Protein AF-A0A2N1PF34-F1 (afdb_monomer_lite)

Secondary structure (DSSP, 8-state):
--SSGGGTTSS--S---S-HHHHHHHHHHHHHHHHHHHHHTT--S-PPPPP-TT--S-EEEEETTEEEEHHHHHHHHHTTTHHHHHHHHHHHHTHHHHHHHHH-GGGGHHHHHHHHHHHHHS---HHHHHHS-HHHHHHHHHHHHHHHGGGT----GGGS-SSSSS---HHHHHHTHHHHHHHHHHHHHHHHHTT-TTSTT---HHHHHHHHIIIIITT-S-EEEEEEEESSHHHHHHHHHHTTEEEETTEEEEPP-TTTS---THHHHHHHHTT----S---HHHHHHHHHH----TTPSSGGGSPPPPPHHHHHHHHHHHHHHHTTTSPPPPS---HHHHHTTGGGSTTEE-GGG-S-HHHHHHHHHT---STTS--B-SS-EEETTEEEEEEEEE---HHHHHTB-TTS-B--B-TTSSBPHHHHHHHHHHHHHH--HHHHHHHHHHHHHHS-EEES-HHHHHHHTTT-TT-EEPSS--SSEEEEETTEEEEHHHHHHHHIIIIIHHHHHHHHHHHHHHHS--

pLDDT: mean 87.12, std 15.78, range [26.92, 98.19]

Structure (mmCIF, N/CA/C/O backbone):
data_AF-A0A2N1PF34-F1
#
_entry.id   AF-A0A2N1PF34-F1
#
loop_
_atom_site.group_PDB
_atom_site.id
_atom_site.type_symbol
_atom_site.label_atom_id
_atom_site.label_alt_id
_atom_site.label_comp_id
_atom_site.label_asym_id
_atom_site.label_entity_id
_atom_site.label_seq_id
_atom_site.pdbx_PDB_ins_code
_atom_site.Cartn_x
_atom_site.Cartn_y
_atom_site.Cartn_z
_atom_site.occupancy
_atom_site.B_iso_or_equiv
_atom_site.auth_seq_id
_atom_site.auth_comp_id
_atom_site.auth_asym_id
_atom_site.auth_atom_id
_atom_site.pdbx_PDB_model_num
ATOM 1 N N . MET A 1 1 ? 10.719 -1.619 53.735 1.00 32.75 1 MET A N 1
ATOM 2 C CA . MET A 1 1 ? 9.897 -2.768 53.291 1.00 32.75 1 MET A CA 1
ATOM 3 C C . MET A 1 1 ? 10.060 -3.038 51.785 1.00 32.75 1 MET A C 1
ATOM 5 O O . MET A 1 1 ? 9.092 -3.329 51.110 1.00 32.75 1 MET A O 1
ATOM 9 N N . TYR A 1 2 ? 11.285 -2.947 51.247 1.00 26.92 2 TYR A N 1
ATOM 10 C CA . TYR A 1 2 ? 11.594 -3.192 49.820 1.00 26.92 2 TYR A CA 1
ATOM 11 C C . TYR A 1 2 ? 12.604 -4.341 49.622 1.00 26.92 2 TYR A C 1
ATOM 13 O O . TYR A 1 2 ? 12.830 -4.797 48.510 1.00 26.92 2 TYR A O 1
ATOM 21 N N . VAL A 1 3 ? 13.192 -4.849 50.712 1.00 28.12 3 VAL A N 1
ATOM 22 C CA . VAL A 1 3 ? 14.294 -5.830 50.677 1.00 28.12 3 VAL A CA 1
ATOM 23 C C . VAL A 1 3 ? 13.797 -7.279 50.819 1.00 28.12 3 VAL A C 1
ATOM 25 O O . VAL A 1 3 ? 14.496 -8.211 50.443 1.00 28.12 3 VAL A O 1
ATOM 28 N N . ILE A 1 4 ? 12.562 -7.490 51.288 1.00 32.34 4 ILE A N 1
ATOM 29 C CA . ILE A 1 4 ? 12.000 -8.839 51.489 1.00 32.34 4 ILE A CA 1
ATOM 30 C C . ILE A 1 4 ? 11.373 -9.400 50.196 1.00 32.34 4 ILE A C 1
ATOM 32 O O . ILE A 1 4 ? 11.381 -10.611 49.997 1.00 32.34 4 ILE A O 1
ATOM 36 N N . LEU A 1 5 ? 10.927 -8.548 49.260 1.00 32.69 5 LEU A N 1
ATOM 37 C CA . LEU A 1 5 ? 10.312 -9.004 48.003 1.00 32.69 5 LEU A CA 1
ATOM 38 C C . LEU A 1 5 ? 11.318 -9.570 46.983 1.00 32.69 5 LEU A C 1
ATOM 40 O O . LEU A 1 5 ? 10.960 -10.440 46.194 1.00 32.69 5 LEU A O 1
ATOM 44 N N . LEU A 1 6 ? 12.586 -9.141 47.015 1.00 29.80 6 LEU A N 1
ATOM 45 C CA . LEU A 1 6 ? 13.606 -9.614 46.066 1.00 29.80 6 LEU A CA 1
ATOM 46 C C . LEU A 1 6 ? 14.078 -11.054 46.350 1.00 29.80 6 LEU A C 1
ATOM 48 O O . LEU A 1 6 ? 14.587 -11.729 45.457 1.00 29.80 6 LEU A O 1
ATOM 52 N N . LEU A 1 7 ? 13.880 -11.552 47.576 1.00 28.69 7 LEU A N 1
ATOM 53 C CA . LEU A 1 7 ? 14.334 -12.883 47.998 1.00 28.69 7 LEU A CA 1
ATOM 54 C C . LEU A 1 7 ? 13.417 -14.026 47.535 1.00 28.69 7 LEU A C 1
ATOM 56 O O . LEU A 1 7 ? 13.889 -15.152 47.383 1.00 28.69 7 LEU A O 1
ATOM 60 N N . LEU A 1 8 ? 12.142 -13.752 47.240 1.00 30.33 8 LEU A N 1
ATOM 61 C CA . LEU A 1 8 ? 11.205 -14.760 46.723 1.00 30.33 8 LEU A CA 1
ATOM 62 C C . LEU A 1 8 ? 11.426 -15.080 45.233 1.00 30.33 8 LEU A C 1
ATOM 64 O O . LEU A 1 8 ? 11.066 -16.164 44.783 1.00 30.33 8 LEU A O 1
ATOM 68 N N . VAL A 1 9 ? 12.105 -14.201 44.488 1.00 35.88 9 VAL A N 1
ATOM 69 C CA . VAL A 1 9 ? 12.398 -14.395 43.054 1.00 35.88 9 VAL A CA 1
ATOM 70 C C . VAL A 1 9 ? 13.578 -15.356 42.815 1.00 35.88 9 VAL A C 1
ATOM 72 O O . VAL A 1 9 ? 13.707 -15.917 41.730 1.00 35.88 9 VAL A O 1
ATOM 75 N N . ILE A 1 10 ? 14.425 -15.621 43.818 1.00 33.44 10 ILE A N 1
ATOM 76 C CA . ILE A 1 10 ? 15.688 -16.363 43.616 1.00 33.44 10 ILE A CA 1
ATOM 77 C C . ILE A 1 10 ? 15.580 -17.868 43.944 1.00 33.44 10 ILE A C 1
ATOM 79 O O . ILE A 1 10 ? 16.453 -18.641 43.556 1.00 33.44 10 ILE A O 1
ATOM 83 N N . LYS A 1 11 ? 14.501 -18.345 44.584 1.00 30.70 11 LYS A N 1
ATOM 84 C CA . LYS A 1 11 ? 14.443 -19.723 45.122 1.00 30.70 11 LYS A CA 1
ATOM 85 C C . LYS A 1 11 ? 13.461 -20.688 44.444 1.00 30.70 11 LYS A C 1
ATOM 87 O O . LYS A 1 11 ? 12.989 -21.622 45.082 1.00 30.70 11 LYS A O 1
ATOM 92 N N . ILE A 1 12 ? 13.219 -20.524 43.142 1.00 37.62 12 ILE A N 1
ATOM 93 C CA . ILE A 1 12 ? 12.576 -21.548 42.296 1.00 37.62 12 ILE A CA 1
ATOM 94 C C . ILE A 1 12 ? 13.547 -21.921 41.166 1.00 37.62 12 ILE A C 1
ATOM 96 O O . ILE A 1 12 ? 13.349 -21.602 39.998 1.00 37.62 12 ILE A O 1
ATOM 100 N N . GLN A 1 13 ? 14.654 -22.574 41.521 1.00 36.47 13 GLN A N 1
ATOM 101 C CA . GLN A 1 13 ? 15.486 -23.309 40.567 1.00 36.47 13 GLN A CA 1
ATOM 102 C C . GLN A 1 13 ? 15.323 -24.796 40.859 1.00 36.47 13 GLN A C 1
ATOM 104 O O . GLN A 1 13 ? 15.928 -25.327 41.785 1.00 36.47 13 GLN A O 1
ATOM 109 N N . GLY A 1 14 ? 14.449 -25.454 40.100 1.00 34.44 14 GLY A N 1
ATOM 110 C CA . GLY A 1 14 ? 14.222 -26.892 40.246 1.00 34.44 14 GLY A CA 1
ATOM 111 C C . GLY A 1 14 ? 13.124 -27.474 39.361 1.00 34.44 14 GLY A C 1
ATOM 112 O O . GLY A 1 14 ? 13.150 -28.668 39.091 1.00 34.44 14 GLY A O 1
ATOM 113 N N . VAL A 1 15 ? 12.205 -26.658 38.837 1.00 35.19 15 VAL A N 1
ATOM 114 C CA . VAL A 1 15 ? 11.169 -27.131 37.909 1.00 35.19 15 VAL A CA 1
ATOM 115 C C . VAL A 1 15 ? 11.466 -26.588 36.513 1.00 35.19 15 VAL A C 1
ATOM 117 O O . VAL A 1 15 ? 11.531 -25.375 36.307 1.00 35.19 15 VAL A O 1
ATOM 120 N N . LYS A 1 16 ? 11.664 -27.481 35.537 1.00 39.50 16 LYS A N 1
ATOM 121 C CA . LYS A 1 16 ? 11.633 -27.119 34.113 1.00 39.50 16 LYS A CA 1
ATOM 122 C C . LYS A 1 16 ? 10.193 -26.735 33.767 1.00 39.50 16 LYS A C 1
ATOM 124 O O . LYS A 1 16 ? 9.388 -27.598 33.442 1.00 39.50 16 LYS A O 1
ATOM 129 N N . ILE A 1 17 ? 9.874 -25.447 33.871 1.00 34.94 17 ILE A N 1
ATOM 130 C CA . ILE A 1 17 ? 8.576 -24.896 33.473 1.00 34.94 17 ILE A CA 1
ATOM 131 C C . ILE A 1 17 ? 8.738 -24.209 32.120 1.00 34.94 17 ILE A C 1
ATOM 133 O O . ILE A 1 17 ? 9.537 -23.285 31.951 1.00 34.94 17 ILE A O 1
ATOM 137 N N . VAL A 1 18 ? 7.972 -24.707 31.156 1.00 38.78 18 VAL A N 1
ATOM 138 C CA . VAL A 1 18 ? 7.784 -24.133 29.829 1.00 38.78 18 VAL A CA 1
ATOM 139 C C . VAL A 1 18 ? 7.015 -22.816 29.993 1.00 38.78 18 VAL A C 1
ATOM 141 O O . VAL A 1 18 ? 5.955 -22.782 30.605 1.00 38.78 18 VAL A O 1
ATOM 144 N N . ASN A 1 19 ? 7.559 -21.741 29.421 1.00 43.91 19 ASN A N 1
ATOM 145 C CA . ASN A 1 19 ? 6.927 -20.429 29.230 1.00 43.91 19 ASN A CA 1
ATOM 146 C C . ASN A 1 19 ? 6.967 -19.417 30.408 1.00 43.91 19 ASN A C 1
ATOM 148 O O . ASN A 1 19 ? 5.977 -19.135 31.085 1.00 43.91 19 ASN A O 1
ATOM 152 N N . LYS A 1 20 ? 8.137 -18.785 30.594 1.00 41.06 20 LYS A N 1
ATOM 153 C CA . LYS A 1 20 ? 8.409 -17.733 31.600 1.00 41.06 20 LYS A CA 1
ATOM 154 C C . LYS A 1 20 ? 7.517 -16.485 31.474 1.00 41.06 20 LYS A C 1
ATOM 156 O O . LYS A 1 20 ? 7.269 -15.818 32.475 1.00 41.06 20 LYS A O 1
ATOM 161 N N . THR A 1 21 ? 7.014 -16.175 30.281 1.00 39.88 21 THR A N 1
ATOM 162 C CA . THR A 1 21 ? 6.257 -14.942 30.002 1.00 39.88 21 THR A CA 1
ATOM 163 C C . THR A 1 21 ? 4.868 -14.946 30.652 1.00 39.88 21 THR A C 1
ATOM 165 O O . THR A 1 21 ? 4.426 -13.922 31.170 1.00 39.88 21 THR A O 1
ATOM 168 N N . ASN A 1 22 ? 4.206 -16.107 30.717 1.00 41.44 22 ASN A N 1
ATOM 169 C CA . ASN A 1 22 ? 2.885 -16.243 31.344 1.00 41.44 22 ASN A CA 1
ATOM 170 C C . ASN A 1 22 ? 2.943 -16.189 32.876 1.00 41.44 22 ASN A C 1
ATOM 172 O O . ASN A 1 22 ? 2.030 -15.658 33.504 1.00 41.44 22 ASN A O 1
ATOM 176 N N . LEU A 1 23 ? 4.026 -16.677 33.488 1.00 41.88 23 LEU A N 1
ATOM 177 C CA . LEU A 1 23 ? 4.205 -16.619 34.941 1.00 41.88 23 LEU A CA 1
ATOM 178 C C . LEU A 1 23 ? 4.442 -15.179 35.423 1.00 41.88 23 LEU A C 1
ATOM 180 O O . LEU A 1 23 ? 3.890 -14.769 36.439 1.00 41.88 23 LEU A O 1
ATOM 184 N N . ILE A 1 24 ? 5.218 -14.396 34.663 1.00 46.09 24 ILE A N 1
ATOM 185 C CA . ILE A 1 24 ? 5.501 -12.986 34.968 1.00 46.09 24 ILE A CA 1
ATOM 186 C C . ILE A 1 24 ? 4.232 -12.133 34.833 1.00 46.09 24 ILE A C 1
ATOM 188 O O . ILE A 1 24 ? 3.962 -11.320 35.713 1.00 46.09 24 ILE A O 1
ATOM 192 N N . LYS A 1 25 ? 3.410 -12.363 33.797 1.00 44.12 25 LYS A N 1
ATOM 193 C CA . LYS A 1 25 ? 2.105 -11.692 33.638 1.00 44.12 25 LYS A CA 1
ATOM 194 C C . LYS A 1 25 ? 1.148 -12.005 34.797 1.00 44.12 25 LYS A C 1
ATOM 196 O O . LYS A 1 25 ? 0.538 -11.090 35.341 1.00 44.12 25 LYS A O 1
ATOM 201 N N . LYS A 1 26 ? 1.076 -13.270 35.233 1.00 43.34 26 LYS A N 1
ATOM 202 C CA . LYS A 1 26 ? 0.252 -13.689 36.382 1.00 43.34 26 LYS A CA 1
ATOM 203 C C . LYS A 1 26 ? 0.751 -13.109 37.714 1.00 43.34 26 LYS A C 1
ATOM 205 O O . LYS A 1 26 ? -0.063 -12.680 38.525 1.00 43.34 26 LYS A O 1
ATOM 210 N N . LEU A 1 27 ? 2.070 -13.019 37.927 1.00 43.56 27 LEU A N 1
ATOM 211 C CA . LEU A 1 27 ? 2.639 -12.362 39.114 1.00 43.56 27 LEU A CA 1
ATOM 212 C C . LEU A 1 27 ? 2.411 -10.843 39.111 1.00 43.56 27 LEU A C 1
ATOM 214 O O . LEU A 1 27 ? 2.141 -10.264 40.161 1.00 43.56 27 LEU A O 1
ATOM 218 N N . ALA A 1 28 ? 2.505 -10.193 37.948 1.00 47.53 28 ALA A N 1
ATOM 219 C CA . ALA A 1 28 ? 2.230 -8.765 37.810 1.00 47.53 28 ALA A CA 1
ATOM 220 C C . ALA A 1 28 ? 0.754 -8.449 38.100 1.00 47.53 28 ALA A C 1
ATOM 222 O O . ALA A 1 28 ? 0.478 -7.522 38.857 1.00 47.53 28 ALA A O 1
ATOM 223 N N . ALA A 1 29 ? -0.174 -9.273 37.596 1.00 43.31 29 ALA A N 1
ATOM 224 C CA . ALA A 1 29 ? -1.601 -9.177 37.905 1.00 43.31 29 ALA A CA 1
ATOM 225 C C . ALA A 1 29 ? -1.883 -9.364 39.406 1.00 43.31 29 ALA A C 1
ATOM 227 O O . ALA A 1 29 ? -2.606 -8.569 39.998 1.00 43.31 29 ALA A O 1
ATOM 228 N N . LEU A 1 30 ? -1.241 -10.345 40.054 1.00 41.97 30 LEU A N 1
ATOM 229 C CA . LEU A 1 30 ? -1.353 -10.563 41.501 1.00 41.97 30 LEU A CA 1
ATOM 230 C C . LEU A 1 30 ? -0.802 -9.378 42.314 1.00 41.97 30 LEU A C 1
ATOM 232 O O . LEU A 1 30 ? -1.372 -8.998 43.332 1.00 41.97 30 LEU A O 1
ATOM 236 N N . THR A 1 31 ? 0.291 -8.765 41.858 1.00 47.62 31 THR A N 1
ATOM 237 C CA . THR A 1 31 ? 0.902 -7.612 42.539 1.00 47.62 31 THR A CA 1
ATOM 238 C C . THR A 1 31 ? 0.040 -6.353 42.391 1.00 47.62 31 THR A C 1
ATOM 240 O O . THR A 1 31 ? -0.079 -5.597 43.352 1.00 47.62 31 THR A O 1
ATOM 243 N N . LEU A 1 32 ? -0.605 -6.166 41.232 1.00 47.12 32 LEU A N 1
ATOM 244 C CA . LEU A 1 32 ? -1.612 -5.123 40.982 1.00 47.12 32 LEU A CA 1
ATOM 245 C C . LEU A 1 32 ? -2.886 -5.322 41.819 1.00 47.12 32 LEU A C 1
ATOM 247 O O . LEU A 1 32 ? -3.414 -4.358 42.366 1.00 47.12 32 LEU A O 1
ATOM 251 N N . LEU A 1 33 ? -3.347 -6.568 41.969 1.00 42.81 33 LEU A N 1
ATOM 252 C CA . LEU A 1 33 ? -4.492 -6.920 42.817 1.00 42.81 33 LEU A CA 1
ATOM 253 C C . LEU A 1 33 ? -4.228 -6.590 44.293 1.00 42.81 33 LEU A C 1
ATOM 255 O O . LEU A 1 33 ? -5.073 -6.004 44.968 1.00 42.81 33 LEU A O 1
ATOM 259 N N . VAL A 1 34 ? -3.033 -6.917 44.790 1.00 46.94 34 VAL A N 1
ATOM 260 C CA . VAL A 1 34 ? -2.655 -6.661 46.187 1.00 46.94 34 VAL A CA 1
ATOM 261 C C . VAL A 1 34 ? -2.411 -5.171 46.443 1.00 46.94 34 VAL A C 1
ATOM 263 O O . VAL A 1 34 ? -2.805 -4.669 47.494 1.00 46.94 34 VAL A O 1
ATOM 266 N N . SER A 1 35 ? -1.809 -4.434 45.503 1.00 47.84 35 SER A N 1
ATOM 267 C CA . SER A 1 35 ? -1.618 -2.988 45.662 1.00 47.84 35 SER A CA 1
ATOM 268 C C . SER A 1 35 ? -2.937 -2.214 45.583 1.00 47.84 35 SER A C 1
ATOM 270 O O . SER A 1 35 ? -3.136 -1.324 46.406 1.00 47.84 35 SER A O 1
ATOM 272 N N . GLY A 1 36 ? -3.861 -2.604 44.694 1.00 46.75 36 GLY A N 1
ATOM 273 C CA . GLY A 1 36 ? -5.205 -2.026 44.586 1.00 46.75 36 GLY A CA 1
ATOM 274 C C . GLY A 1 36 ? -6.036 -2.200 45.862 1.00 46.75 36 GLY A C 1
ATOM 275 O O . GLY A 1 36 ? -6.586 -1.224 46.382 1.00 46.75 36 GLY A O 1
ATOM 276 N N . ALA A 1 37 ? -6.042 -3.413 46.429 1.00 43.28 37 ALA A N 1
ATOM 277 C CA . ALA A 1 37 ? -6.721 -3.716 47.691 1.00 43.28 37 ALA A CA 1
ATOM 278 C C . ALA A 1 37 ? -6.141 -2.933 48.888 1.00 43.28 37 ALA A C 1
ATOM 280 O O . ALA A 1 37 ? -6.880 -2.510 49.777 1.00 43.28 37 ALA A O 1
ATOM 281 N N . LEU A 1 38 ? -4.824 -2.689 48.901 1.00 41.25 38 LEU A N 1
ATOM 282 C CA . LEU A 1 38 ? -4.155 -1.934 49.966 1.00 41.25 38 LEU A CA 1
ATOM 283 C C . LEU A 1 38 ? -4.360 -0.414 49.855 1.00 41.25 38 LEU A C 1
ATOM 285 O O . LEU A 1 38 ? -4.389 0.259 50.884 1.00 41.25 38 LEU A O 1
ATOM 289 N N . THR A 1 39 ? -4.551 0.136 48.650 1.00 47.72 39 THR A N 1
ATOM 290 C CA . THR A 1 39 ? -4.944 1.548 48.474 1.00 47.72 39 THR A CA 1
ATOM 291 C C . THR A 1 39 ? -6.388 1.822 48.896 1.00 47.72 39 THR A C 1
ATOM 293 O O . THR A 1 39 ? -6.644 2.856 49.508 1.00 47.72 39 THR A O 1
ATOM 296 N N . LEU A 1 40 ? -7.315 0.887 48.654 1.00 44.09 40 LEU A N 1
ATOM 297 C CA . LEU A 1 40 ? -8.721 1.001 49.078 1.00 44.09 40 LEU A CA 1
ATOM 298 C C . LEU A 1 40 ? -8.883 0.973 50.609 1.00 44.09 40 LEU A C 1
ATOM 300 O O . LEU A 1 40 ? -9.753 1.644 51.151 1.00 44.09 40 LEU A O 1
ATOM 304 N N . ALA A 1 41 ? -8.003 0.266 51.325 1.00 45.94 41 ALA A N 1
ATOM 305 C CA . ALA A 1 41 ? -8.010 0.223 52.789 1.00 45.94 41 ALA A CA 1
ATOM 306 C C . ALA A 1 41 ? -7.431 1.489 53.466 1.00 45.94 41 ALA A C 1
ATOM 308 O O . ALA A 1 41 ? -7.568 1.645 54.679 1.00 45.94 41 ALA A O 1
ATOM 309 N N . ALA A 1 42 ? -6.771 2.382 52.714 1.00 39.41 42 ALA A N 1
ATOM 310 C CA . ALA A 1 42 ? -6.032 3.528 53.258 1.00 39.41 42 ALA A CA 1
ATOM 311 C C . ALA A 1 42 ? -6.750 4.890 53.125 1.00 39.41 42 ALA A C 1
ATOM 313 O O . ALA A 1 42 ? -6.279 5.875 53.697 1.00 39.41 42 ALA A O 1
ATOM 314 N N . CYS A 1 43 ? -7.887 4.969 52.427 1.00 42.16 43 CYS A N 1
ATOM 315 C CA . CYS A 1 43 ? -8.683 6.195 52.303 1.00 42.16 43 CYS A CA 1
ATOM 316 C C . CYS A 1 43 ? -9.903 6.143 53.236 1.00 42.16 43 CYS A C 1
ATOM 318 O O . CYS A 1 43 ? -10.909 5.516 52.935 1.00 42.16 43 CYS A O 1
ATOM 320 N N . GLY A 1 44 ? -9.799 6.803 54.393 1.00 40.16 44 GLY A N 1
ATOM 321 C CA . GLY A 1 44 ? -10.816 6.847 55.452 1.00 40.16 44 GLY A CA 1
ATOM 322 C C . GLY A 1 44 ? -12.025 7.759 55.200 1.00 40.16 44 GLY A C 1
ATOM 323 O O . GLY A 1 44 ? -12.546 8.322 56.160 1.00 40.16 44 GLY A O 1
ATOM 324 N N . ASP A 1 45 ? -12.480 7.897 53.955 1.00 44.97 45 ASP A N 1
ATOM 325 C CA . ASP A 1 45 ? -13.774 8.513 53.640 1.00 44.97 45 ASP A CA 1
ATOM 326 C C . ASP A 1 45 ? -14.814 7.416 53.379 1.00 44.97 45 ASP A C 1
ATOM 328 O O . ASP A 1 45 ? -14.460 6.289 53.045 1.00 44.97 45 ASP A O 1
ATOM 332 N N . LYS A 1 46 ? -16.104 7.709 53.596 1.00 49.84 46 LYS A N 1
ATOM 333 C CA . LYS A 1 46 ? -17.201 6.745 53.395 1.00 49.84 46 LYS A CA 1
ATOM 334 C C . LYS A 1 46 ? -17.092 6.107 52.007 1.00 49.84 46 LYS A C 1
ATOM 336 O O . LYS A 1 46 ? -17.428 6.768 51.026 1.00 49.84 46 LYS A O 1
ATOM 341 N N . SER A 1 47 ? -16.681 4.842 51.949 1.00 61.38 47 SER A N 1
ATOM 342 C CA . SER A 1 47 ? -16.707 4.080 50.709 1.00 61.38 47 SER A CA 1
ATOM 343 C C . SER A 1 47 ? -18.145 3.993 50.210 1.00 61.38 47 SER A C 1
ATOM 345 O O . SER A 1 47 ? -19.090 3.798 50.988 1.00 61.38 47 SER A O 1
ATOM 347 N N . LEU A 1 48 ? -18.333 4.192 48.911 1.00 73.56 48 LEU A N 1
ATOM 348 C CA . LEU A 1 48 ? -19.619 3.935 48.286 1.00 73.56 48 LEU A CA 1
ATOM 349 C C . LEU A 1 48 ? -19.948 2.454 48.467 1.00 73.56 48 LEU A C 1
ATOM 351 O O . LEU A 1 48 ? -19.112 1.581 48.237 1.00 73.56 48 LEU A O 1
ATOM 355 N N . SER A 1 49 ? -21.185 2.154 48.861 1.00 81.94 49 SER A N 1
ATOM 356 C CA . SER A 1 49 ? -21.646 0.770 48.830 1.00 81.94 49 SER A CA 1
ATOM 357 C C . SER A 1 49 ? -21.660 0.280 47.385 1.00 81.94 49 SER A C 1
ATOM 359 O O . SER A 1 49 ? -22.272 0.941 46.542 1.00 81.94 49 SER A O 1
ATOM 361 N N . THR A 1 50 ? -21.057 -0.880 47.124 1.00 87.62 50 THR A N 1
ATOM 362 C CA . THR A 1 50 ? -21.156 -1.568 45.831 1.00 87.62 50 THR A CA 1
ATOM 363 C C . THR A 1 50 ? -22.625 -1.684 45.399 1.00 87.62 50 THR A C 1
ATOM 365 O O . THR A 1 50 ? -23.443 -2.176 46.188 1.00 87.62 50 THR A O 1
ATOM 368 N N . PRO A 1 51 ? -22.982 -1.253 44.177 1.00 90.19 51 PRO A N 1
ATOM 369 C CA . PRO A 1 51 ? -24.314 -1.472 43.638 1.00 90.19 51 PRO A CA 1
ATOM 370 C C . PRO A 1 51 ? -24.455 -2.945 43.219 1.00 90.19 51 PRO A C 1
ATOM 372 O O . PRO A 1 51 ? -23.631 -3.453 42.464 1.00 90.19 51 PRO A O 1
ATOM 375 N N . TYR A 1 52 ? -25.496 -3.626 43.705 1.00 91.31 52 TYR A N 1
ATOM 376 C CA . TYR A 1 52 ? -25.802 -5.025 43.355 1.00 91.31 52 TYR A CA 1
ATOM 377 C C . TYR A 1 52 ? -27.113 -5.184 42.574 1.00 91.31 52 TYR A C 1
ATOM 379 O O . TYR A 1 52 ? -27.421 -6.276 42.128 1.00 91.31 52 TYR A O 1
ATOM 387 N N . GLY A 1 53 ? -27.887 -4.115 42.374 1.00 90.56 53 GLY A N 1
ATOM 388 C CA . GLY A 1 53 ? -29.150 -4.180 41.642 1.00 90.56 53 GLY A CA 1
ATOM 389 C C . GLY A 1 53 ? -30.130 -5.162 42.272 1.00 90.56 53 GLY A C 1
ATOM 390 O O . GLY A 1 53 ? -30.407 -5.086 43.475 1.00 90.56 53 GLY A O 1
ATOM 391 N N . SER A 1 54 ? -30.653 -6.056 41.436 1.00 91.81 54 SER A N 1
ATOM 392 C CA . SER A 1 54 ? -31.486 -7.186 41.847 1.00 91.81 54 SER A CA 1
ATOM 393 C C . SER A 1 54 ? -30.680 -8.439 42.216 1.00 91.81 54 SER A C 1
ATOM 395 O O . SER A 1 54 ? -31.252 -9.369 42.787 1.00 91.81 54 SER A O 1
ATOM 397 N N . LEU A 1 55 ? -29.366 -8.448 41.953 1.00 91.06 55 LEU A N 1
ATOM 398 C CA . LEU A 1 55 ? -28.489 -9.593 42.190 1.00 91.06 55 LEU A CA 1
ATOM 399 C C . LEU A 1 55 ? -28.390 -9.903 43.684 1.00 91.06 55 LEU A C 1
ATOM 401 O O . LEU A 1 55 ? -28.094 -9.041 44.522 1.00 91.06 55 LEU A O 1
ATOM 405 N N . GLY A 1 56 ? -28.606 -11.169 44.010 1.00 88.81 56 GLY A N 1
ATOM 406 C CA . GLY A 1 56 ? -28.575 -11.672 45.375 1.00 88.81 56 GLY A CA 1
ATOM 407 C C . GLY A 1 56 ? -27.957 -13.058 45.447 1.00 88.81 56 GLY A C 1
ATOM 408 O O . GLY A 1 56 ? -27.138 -13.441 44.614 1.00 88.81 56 GLY A O 1
ATOM 409 N N . ASP A 1 57 ? -28.383 -13.828 46.441 1.00 91.94 57 ASP A N 1
ATOM 410 C CA . ASP A 1 57 ? -27.849 -15.166 46.707 1.00 91.94 57 ASP A CA 1
ATOM 411 C C . ASP A 1 57 ? -28.502 -16.252 45.819 1.00 91.94 57 ASP A C 1
ATOM 413 O O . ASP A 1 57 ? -28.522 -17.433 46.170 1.00 91.94 57 ASP A O 1
ATOM 417 N N . THR A 1 58 ? -29.079 -15.864 44.675 1.00 93.38 58 THR A N 1
ATOM 418 C CA . THR A 1 58 ? -29.598 -16.798 43.669 1.00 93.38 58 THR A CA 1
ATOM 419 C C . THR A 1 58 ? -28.444 -17.646 43.150 1.00 93.38 58 THR A C 1
ATOM 421 O O . THR A 1 58 ? -27.430 -17.108 42.709 1.00 93.38 58 THR A O 1
ATOM 424 N N . VAL A 1 59 ? -28.584 -18.971 43.202 1.00 92.31 59 VAL A N 1
ATOM 425 C CA . VAL A 1 59 ? -27.550 -19.900 42.728 1.00 92.31 59 VAL A CA 1
ATOM 426 C C . VAL A 1 59 ? -27.486 -19.859 41.203 1.00 92.31 59 VAL A C 1
ATOM 428 O O . VAL A 1 59 ? -28.455 -20.212 40.536 1.00 92.31 59 VAL A O 1
ATOM 431 N N . TYR A 1 60 ? -26.327 -19.473 40.678 1.00 90.00 60 TYR A N 1
ATOM 432 C CA . TYR A 1 60 ? -26.006 -19.465 39.254 1.00 90.00 60 TYR A CA 1
ATOM 433 C C . TYR A 1 60 ? -25.457 -20.826 38.796 1.00 90.00 60 TYR A C 1
ATOM 435 O O . TYR A 1 60 ? -25.925 -21.398 37.815 1.00 90.00 60 TYR A O 1
ATOM 443 N N . LEU A 1 61 ? -24.492 -21.387 39.538 1.00 89.25 61 LEU A N 1
ATOM 444 C CA . LEU A 1 61 ? -23.884 -22.691 39.254 1.00 89.25 61 LEU A CA 1
ATOM 445 C C . LEU A 1 61 ? -23.577 -23.425 40.562 1.00 89.25 61 LEU A C 1
ATOM 447 O O . LEU A 1 61 ? -23.090 -22.825 41.515 1.00 89.25 61 LEU A O 1
ATOM 451 N N . SER A 1 62 ? -23.822 -24.732 40.618 1.00 90.00 62 SER A N 1
ATOM 452 C CA . SER A 1 62 ? -23.473 -25.555 41.783 1.00 90.00 62 SER A CA 1
ATOM 453 C C . SER A 1 62 ? -22.983 -26.937 41.369 1.00 90.00 62 SER A C 1
ATOM 455 O O . SER A 1 62 ? -23.319 -27.433 40.293 1.00 90.00 62 SER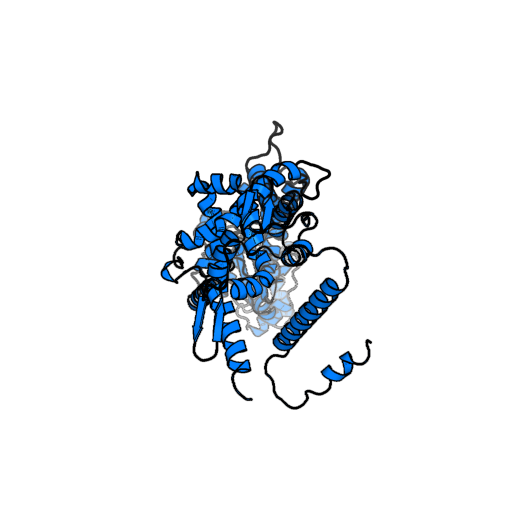 A O 1
ATOM 457 N N . GLY A 1 63 ? -22.185 -27.552 42.237 1.00 85.44 63 GLY A N 1
ATOM 458 C CA . GLY A 1 63 ? -21.662 -28.902 42.070 1.00 85.44 63 GLY A CA 1
ATOM 459 C C . GLY A 1 63 ? -21.167 -29.473 43.396 1.00 85.44 63 GLY A C 1
ATOM 460 O O . GLY A 1 63 ? -21.411 -28.909 44.465 1.00 85.44 63 GLY A O 1
ATOM 461 N N . ASP A 1 64 ? -20.465 -30.603 43.341 1.00 79.50 64 ASP A N 1
ATOM 462 C CA . ASP A 1 64 ? -19.933 -31.248 44.543 1.00 79.50 64 ASP A CA 1
ATOM 463 C C . ASP A 1 64 ? -18.893 -30.344 45.225 1.00 79.50 64 ASP A C 1
ATOM 465 O O . ASP A 1 64 ? -17.778 -30.167 44.738 1.00 79.50 64 ASP A O 1
ATOM 469 N N . GLY A 1 65 ? -19.268 -29.772 46.372 1.00 77.75 65 GLY A N 1
ATOM 470 C CA . GLY A 1 65 ? -18.387 -28.943 47.198 1.00 77.75 65 GLY A CA 1
ATOM 471 C C . GLY A 1 65 ? -18.379 -27.447 46.871 1.00 77.75 65 GLY A C 1
ATOM 472 O O . GLY A 1 65 ? -17.613 -26.723 47.500 1.00 77.75 65 GLY A O 1
ATOM 473 N N . TYR A 1 66 ? -19.224 -26.961 45.952 1.00 84.56 66 TYR A N 1
ATOM 474 C CA . TYR A 1 66 ? -19.329 -25.526 45.658 1.00 84.56 66 TYR A CA 1
ATOM 475 C C . TYR A 1 66 ? -20.745 -25.087 45.250 1.00 84.56 66 TYR A C 1
ATOM 477 O O . TYR A 1 66 ? -21.518 -25.839 44.654 1.00 84.56 66 TYR A O 1
ATOM 485 N N . SER A 1 67 ? -21.070 -23.829 45.544 1.00 90.69 67 SER A N 1
ATOM 486 C CA . SER A 1 67 ? -22.267 -23.128 45.075 1.00 90.69 67 SER A CA 1
ATOM 487 C C . SER A 1 67 ? -21.874 -21.688 44.786 1.00 90.69 67 SER A C 1
ATOM 489 O O . SER A 1 67 ? -21.329 -21.031 45.663 1.00 90.69 67 SER A O 1
ATOM 491 N N . ILE A 1 68 ? -22.130 -21.224 43.568 1.00 91.38 68 ILE A N 1
ATOM 492 C CA . ILE A 1 68 ? -21.788 -19.888 43.080 1.00 91.38 68 ILE A CA 1
ATOM 493 C C . ILE A 1 68 ? -23.089 -19.129 42.895 1.00 91.38 68 ILE A C 1
ATOM 495 O O . ILE A 1 68 ? -23.970 -19.576 42.157 1.00 91.38 68 ILE A O 1
ATOM 499 N N . THR A 1 69 ? -23.213 -17.991 43.560 1.00 93.94 69 THR A N 1
ATOM 500 C CA . THR A 1 69 ? -24.357 -17.087 43.422 1.00 93.94 69 THR A CA 1
ATOM 501 C C . THR A 1 69 ? -24.141 -16.063 42.306 1.00 93.94 69 THR A C 1
ATOM 503 O O . THR A 1 69 ? -23.006 -15.767 41.932 1.00 93.94 69 THR A O 1
ATOM 506 N N . GLU A 1 70 ? -25.220 -15.480 41.780 1.00 92.44 70 GLU A N 1
ATOM 507 C CA . GLU A 1 70 ? -25.151 -14.368 40.813 1.00 92.44 70 GLU A CA 1
ATOM 508 C C . GLU A 1 70 ? -24.327 -13.196 41.357 1.00 92.44 70 GLU A C 1
ATOM 510 O O . GLU A 1 70 ? -23.532 -12.586 40.641 1.00 92.44 70 GLU A O 1
ATOM 515 N N . LYS A 1 71 ? -24.472 -12.915 42.656 1.00 92.94 71 LYS A N 1
ATOM 516 C CA . LYS A 1 71 ? -23.712 -11.878 43.344 1.00 92.94 71 LYS A CA 1
ATOM 517 C C . LYS A 1 71 ? -22.207 -12.164 43.364 1.00 92.94 71 LYS A C 1
ATOM 519 O O . LYS A 1 71 ? -21.427 -11.268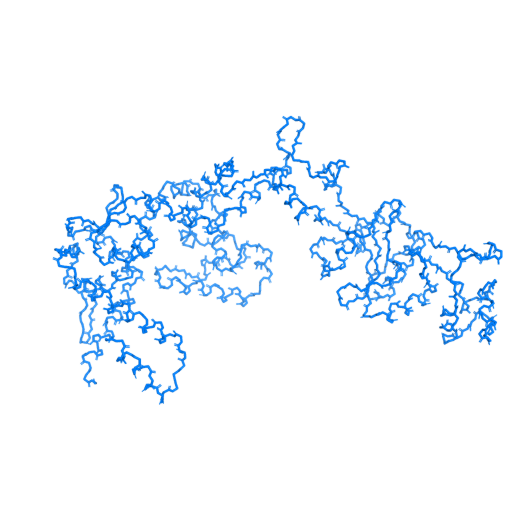 43.048 1.00 92.94 71 LYS A O 1
ATOM 524 N N . GLU A 1 72 ? -21.798 -13.384 43.713 1.00 91.12 72 GLU A N 1
ATOM 525 C CA . GLU A 1 72 ? -20.383 -13.790 43.704 1.00 91.12 72 GLU A CA 1
ATOM 526 C C . GLU A 1 72 ? -19.802 -13.776 42.287 1.00 91.12 72 GLU A C 1
ATOM 528 O O . GLU A 1 72 ? -18.683 -13.308 42.076 1.00 91.12 72 GLU A O 1
ATOM 533 N N . LEU A 1 73 ? -20.578 -14.229 41.297 1.00 92.25 73 LEU A N 1
ATOM 534 C CA . LEU A 1 73 ? -20.171 -14.175 39.897 1.00 92.25 73 LEU A CA 1
ATOM 535 C C . LEU A 1 73 ? -19.952 -12.726 39.438 1.00 92.25 73 LEU A C 1
ATOM 537 O O . LEU A 1 73 ? -18.923 -12.412 38.839 1.00 92.25 73 LEU A O 1
ATOM 541 N N . TYR A 1 74 ? -20.885 -11.824 39.755 1.00 92.81 74 TYR A N 1
ATOM 542 C CA . TYR A 1 74 ? -20.759 -10.404 39.436 1.00 92.81 74 TYR A CA 1
ATOM 543 C C . TYR A 1 74 ? -19.540 -9.761 40.107 1.00 92.81 74 TYR A C 1
ATOM 545 O O . TYR A 1 74 ? -18.825 -8.997 39.460 1.00 92.81 74 TYR A O 1
ATOM 553 N N . GLU A 1 75 ? -19.257 -10.078 41.374 1.00 90.38 75 GLU A N 1
ATOM 554 C CA . GLU A 1 75 ? -18.074 -9.565 42.080 1.00 90.38 75 GLU A CA 1
ATOM 555 C C . GLU A 1 75 ? -16.765 -9.887 41.357 1.00 90.38 75 GLU A C 1
ATOM 557 O O . GLU A 1 75 ? -15.901 -9.015 41.240 1.00 90.38 75 GLU A O 1
ATOM 562 N N . GLU A 1 76 ? -16.645 -11.095 40.811 1.00 88.69 76 GLU A N 1
ATOM 563 C CA . GLU A 1 76 ? -15.475 -11.513 40.041 1.00 88.69 76 GLU A CA 1
ATOM 564 C C . GLU A 1 76 ? -15.441 -10.867 38.647 1.00 88.69 76 GLU A C 1
ATOM 566 O O . GLU A 1 76 ? -14.393 -10.381 38.211 1.00 88.69 76 GLU A O 1
ATOM 571 N N . MET A 1 77 ? -16.586 -10.777 37.958 1.00 89.44 77 MET A N 1
ATOM 572 C CA . MET A 1 77 ? -16.665 -10.162 36.625 1.00 89.44 77 MET A CA 1
ATOM 573 C C . MET A 1 77 ? -16.434 -8.644 36.644 1.00 89.44 77 MET A C 1
ATOM 575 O O . MET A 1 77 ? -15.890 -8.097 35.682 1.00 89.44 77 MET A O 1
ATOM 579 N N . ARG A 1 78 ? -16.774 -7.946 37.739 1.00 87.62 78 ARG A N 1
ATOM 580 C CA . ARG A 1 78 ? -16.573 -6.489 37.890 1.00 87.62 78 ARG A CA 1
ATOM 581 C C . ARG A 1 78 ? -15.137 -6.053 37.616 1.00 87.62 78 ARG A C 1
ATOM 583 O O . ARG A 1 78 ? -14.943 -4.995 37.016 1.00 87.62 78 ARG A O 1
ATOM 590 N N . LEU A 1 79 ? -14.145 -6.865 37.990 1.00 79.06 79 LEU A N 1
ATOM 591 C CA . LEU A 1 79 ? -12.720 -6.585 37.758 1.00 79.06 79 LEU A CA 1
ATOM 592 C C . LEU A 1 79 ? -12.363 -6.468 36.270 1.00 79.06 79 LEU A C 1
ATOM 594 O O . LEU A 1 79 ? -11.431 -5.749 35.919 1.00 79.06 79 LEU A O 1
ATOM 598 N N . SER A 1 80 ? -13.111 -7.154 35.406 1.00 77.62 80 SER A N 1
ATOM 599 C CA . SER A 1 80 ? -12.898 -7.176 33.954 1.00 77.62 80 SER A CA 1
ATOM 600 C C . SER A 1 80 ? -14.002 -6.441 33.188 1.00 77.62 80 SER A C 1
ATOM 602 O O . SER A 1 80 ? -14.064 -6.514 31.965 1.00 77.62 80 SER A O 1
ATOM 604 N N . SER A 1 81 ? -14.871 -5.709 33.893 1.00 83.31 81 SER A N 1
ATOM 605 C CA . SER A 1 81 ? -16.079 -5.119 33.305 1.00 83.31 81 SER A CA 1
ATOM 606 C C . SER A 1 81 ? -15.835 -3.891 32.433 1.00 83.31 81 SER A C 1
ATOM 608 O O . SER A 1 81 ? -16.723 -3.481 31.689 1.00 83.31 81 SER A O 1
ATOM 610 N N . SER A 1 82 ? -14.640 -3.298 32.500 1.00 84.25 82 SER A N 1
ATOM 611 C CA . SER A 1 82 ? -14.356 -2.022 31.844 1.00 84.25 82 SER A CA 1
ATOM 612 C C . SER A 1 82 ? -14.540 -2.062 30.332 1.00 84.25 82 SER A C 1
ATOM 614 O O . SER A 1 82 ? -15.074 -1.106 29.791 1.00 84.25 82 SER A O 1
ATOM 616 N N . SER A 1 83 ? -14.149 -3.140 29.646 1.00 84.88 83 SER A N 1
ATOM 617 C CA . SER A 1 83 ? -14.330 -3.243 28.189 1.00 84.88 83 SER A CA 1
ATOM 618 C C . SER A 1 83 ? -15.808 -3.295 27.797 1.00 84.88 83 SER A C 1
ATOM 620 O O . SER A 1 83 ? -16.224 -2.577 26.894 1.00 84.88 83 SER A O 1
ATOM 622 N N . VAL A 1 84 ? -16.608 -4.090 28.513 1.00 89.12 84 VAL A N 1
ATOM 623 C CA . VAL A 1 84 ? -18.053 -4.223 28.275 1.00 89.12 84 VAL A CA 1
ATOM 624 C C . VAL A 1 84 ? -18.775 -2.915 28.580 1.00 89.12 84 VAL A C 1
ATOM 626 O O . VAL A 1 84 ? -19.569 -2.445 27.772 1.00 89.12 84 VAL A O 1
ATOM 629 N N . LEU A 1 85 ? -18.450 -2.280 29.708 1.00 92.44 85 LEU A N 1
ATOM 630 C CA . LEU A 1 85 ? -19.047 -1.005 30.088 1.00 92.44 85 LEU A CA 1
ATOM 631 C C . LEU A 1 85 ? -18.665 0.125 29.119 1.00 92.44 85 LEU A C 1
ATOM 633 O O . LEU A 1 85 ? -19.511 0.949 28.785 1.00 92.44 85 LEU A O 1
ATOM 637 N N . VAL A 1 86 ? -17.417 0.151 28.635 1.00 92.38 86 VAL A N 1
ATOM 638 C CA . VAL A 1 86 ? -16.988 1.089 27.586 1.00 92.38 86 VAL A CA 1
ATOM 639 C C . VAL A 1 86 ? -17.803 0.875 26.321 1.00 92.38 86 VAL A C 1
ATOM 641 O O . VAL A 1 86 ? -18.331 1.846 25.802 1.00 92.38 86 VAL A O 1
ATOM 644 N N . GLU A 1 87 ? -17.969 -0.364 25.858 1.00 91.75 87 GLU A N 1
ATOM 645 C CA . GLU A 1 87 ? -18.763 -0.655 24.660 1.00 91.75 87 GLU A CA 1
ATOM 646 C C . GLU A 1 87 ? -20.223 -0.194 24.811 1.00 91.75 87 GLU A C 1
ATOM 648 O O . GLU A 1 87 ? -20.783 0.384 23.881 1.00 91.75 87 GLU A O 1
ATOM 653 N N . MET A 1 88 ? -20.838 -0.402 25.982 1.00 93.62 88 MET A N 1
ATOM 654 C CA . MET A 1 88 ? -22.198 0.075 26.270 1.00 93.62 88 MET A CA 1
ATOM 655 C C . MET A 1 88 ? -22.291 1.605 26.220 1.00 93.62 88 MET A C 1
ATOM 657 O O . MET A 1 88 ? -23.218 2.144 25.619 1.00 93.62 88 MET A O 1
ATOM 661 N N . ILE A 1 89 ? -21.322 2.307 26.816 1.00 95.12 89 ILE A N 1
ATOM 662 C CA . ILE A 1 89 ? -21.254 3.773 26.776 1.00 95.12 89 ILE A CA 1
ATOM 663 C C . ILE A 1 89 ? -21.012 4.255 25.342 1.00 95.12 89 ILE A C 1
ATOM 665 O O . ILE A 1 89 ? -21.692 5.160 24.876 1.00 95.12 89 ILE A O 1
ATOM 669 N N . GLU A 1 90 ? -20.078 3.649 24.614 1.00 95.50 90 GLU A N 1
ATOM 670 C CA . GLU A 1 90 ? -19.772 4.022 23.234 1.00 95.50 90 GLU A CA 1
ATOM 671 C C . GLU A 1 90 ? -20.971 3.800 22.305 1.00 95.50 90 GLU A C 1
ATOM 673 O O . GLU A 1 90 ? -21.243 4.651 21.466 1.00 95.50 90 GLU A O 1
ATOM 678 N N . LYS A 1 91 ? -21.743 2.721 22.473 1.00 95.06 91 LYS A N 1
ATOM 679 C CA . LYS A 1 91 ? -22.989 2.515 21.715 1.00 95.06 91 LYS A CA 1
ATOM 680 C C . LYS A 1 91 ? -23.981 3.668 21.890 1.00 95.06 91 LYS A C 1
ATOM 682 O O . LYS A 1 91 ? -24.655 4.024 20.929 1.00 95.06 91 LYS A O 1
ATOM 687 N N . GLU A 1 92 ? -24.040 4.273 23.073 1.00 95.38 92 GLU A N 1
ATOM 688 C CA . GLU A 1 92 ? -24.846 5.474 23.310 1.00 95.38 92 GLU A CA 1
ATOM 689 C C . GLU A 1 92 ? -24.204 6.728 22.720 1.00 95.38 92 GLU A C 1
ATOM 691 O O . GLU A 1 92 ? -24.883 7.527 22.075 1.00 95.38 92 GLU A O 1
ATOM 696 N N . LEU A 1 93 ? -22.892 6.902 22.897 1.00 96.19 93 LEU A N 1
ATOM 697 C CA . LEU A 1 93 ? -22.184 8.065 22.366 1.00 96.19 93 LEU A CA 1
ATOM 698 C C . LEU A 1 93 ? -22.256 8.129 20.843 1.00 96.19 93 LEU A C 1
ATOM 700 O O . LEU A 1 93 ? -22.427 9.221 20.321 1.00 96.19 93 LEU A O 1
ATOM 704 N N . PHE A 1 94 ? -22.173 6.990 20.155 1.00 97.56 94 PHE A N 1
ATOM 705 C CA . PHE A 1 94 ? -22.200 6.865 18.693 1.00 97.56 94 PHE A CA 1
ATOM 706 C C . PHE A 1 94 ? -23.570 6.438 18.141 1.00 97.56 94 PHE A C 1
ATOM 708 O O . PHE A 1 94 ? -23.661 5.893 17.039 1.00 97.56 94 PHE A O 1
ATOM 715 N N . LYS A 1 95 ? -24.655 6.631 18.904 1.00 96.19 95 LYS A N 1
ATOM 716 C CA . LYS A 1 95 ? -25.995 6.161 18.515 1.00 96.19 95 LYS A CA 1
ATOM 717 C C . LYS A 1 95 ? -26.499 6.763 17.203 1.00 96.19 95 LYS A C 1
ATOM 719 O O . LYS A 1 95 ? -27.195 6.078 16.456 1.00 96.19 95 LYS A O 1
ATOM 724 N N . ASP A 1 96 ? -26.132 8.009 16.912 1.00 96.94 96 ASP A N 1
ATOM 725 C CA . ASP A 1 96 ? -26.557 8.703 15.697 1.00 96.94 96 ASP A CA 1
ATOM 726 C C . ASP A 1 96 ? -25.864 8.093 14.471 1.00 96.94 96 ASP A C 1
ATOM 728 O O . ASP A 1 96 ? -26.519 7.764 13.484 1.00 96.94 96 ASP A O 1
ATOM 732 N N . GLU A 1 97 ? -24.559 7.829 14.554 1.00 97.94 97 GLU A N 1
ATOM 733 C CA . GLU A 1 97 ? -23.805 7.155 13.495 1.00 97.94 97 GLU A CA 1
ATOM 734 C C . GLU A 1 97 ? -24.236 5.689 13.323 1.00 97.94 97 GLU A C 1
ATOM 736 O O . GLU A 1 97 ? -24.360 5.203 12.199 1.00 97.94 97 GLU A O 1
ATOM 741 N N . LEU A 1 98 ? -24.554 4.987 14.415 1.00 97.44 98 LEU A N 1
ATOM 742 C CA . LEU A 1 98 ? -25.154 3.650 14.355 1.00 97.44 98 LEU A CA 1
ATOM 743 C C . LEU A 1 98 ? -26.528 3.669 13.667 1.00 97.44 98 LEU A C 1
ATOM 745 O O . LEU A 1 98 ? -26.850 2.756 12.901 1.00 97.44 98 LEU A O 1
ATOM 749 N N . ALA A 1 99 ? -27.339 4.702 13.908 1.00 97.25 99 ALA A N 1
ATOM 750 C CA . ALA A 1 99 ? -28.620 4.877 13.235 1.00 97.25 99 ALA A CA 1
ATOM 751 C C . ALA A 1 99 ? -28.444 5.118 11.727 1.00 97.25 99 ALA A C 1
ATOM 753 O O . ALA A 1 99 ? -29.206 4.547 10.945 1.00 97.25 99 ALA A O 1
ATOM 754 N N . LEU A 1 100 ? -27.418 5.874 11.309 1.00 96.62 100 LEU A N 1
ATOM 755 C CA . LEU A 1 100 ? -27.073 6.045 9.890 1.00 96.62 100 LEU A CA 1
ATOM 756 C C . LEU A 1 100 ? -26.748 4.704 9.220 1.00 96.62 100 LEU A C 1
ATOM 758 O O . LEU A 1 100 ? -27.285 4.411 8.151 1.00 96.62 100 LEU A O 1
ATOM 762 N N . ILE A 1 101 ? -25.936 3.862 9.870 1.00 96.31 101 ILE A N 1
ATOM 763 C CA . ILE A 1 101 ? -25.575 2.538 9.339 1.00 96.31 101 ILE A CA 1
ATOM 764 C C . ILE A 1 101 ? -26.814 1.658 9.165 1.00 96.31 101 ILE A C 1
ATOM 766 O O . ILE A 1 101 ? -26.985 1.013 8.132 1.00 96.31 101 ILE A O 1
ATOM 770 N N . ASN A 1 102 ? -27.703 1.642 10.159 1.00 94.19 102 ASN A N 1
ATOM 771 C CA . ASN A 1 102 ? -28.916 0.827 10.105 1.00 94.19 102 ASN A CA 1
ATOM 772 C C . ASN A 1 102 ? -29.940 1.348 9.081 1.00 94.19 102 ASN A C 1
ATOM 774 O O . ASN A 1 102 ? -30.671 0.549 8.498 1.00 94.19 102 ASN A O 1
ATOM 778 N N . ALA A 1 103 ? -30.005 2.663 8.861 1.00 95.19 103 ALA A N 1
ATOM 779 C CA . ALA A 1 103 ? -30.897 3.269 7.875 1.00 95.19 103 ALA A CA 1
ATOM 780 C C . ALA A 1 103 ? -30.414 3.052 6.430 1.00 95.19 103 ALA A C 1
ATOM 782 O O . ALA A 1 103 ? -31.240 2.890 5.531 1.00 95.19 103 ALA A O 1
ATOM 783 N N . SER A 1 104 ? -29.094 3.014 6.222 1.00 93.88 104 SER A N 1
ATOM 784 C CA . SER A 1 104 ? -28.465 2.945 4.898 1.00 93.88 104 SER A CA 1
ATOM 785 C C . SER A 1 104 ? -27.376 1.862 4.826 1.00 93.88 104 SER A C 1
ATOM 787 O O . SER A 1 104 ? -26.216 2.176 4.557 1.00 93.88 104 SER A O 1
ATOM 789 N N . PRO A 1 105 ? -27.707 0.571 5.018 1.00 87.62 105 PRO A N 1
ATOM 790 C CA . PRO A 1 105 ? -26.706 -0.496 5.116 1.00 87.62 105 PRO A CA 1
ATOM 791 C C . PRO A 1 105 ? -25.852 -0.645 3.850 1.00 87.62 105 PRO A C 1
ATOM 793 O O . PRO A 1 105 ? -24.666 -0.935 3.949 1.00 87.62 105 PRO A O 1
ATOM 796 N N . ALA A 1 106 ? -26.419 -0.386 2.666 1.00 91.19 106 ALA A N 1
ATOM 797 C CA . ALA A 1 106 ? -25.683 -0.440 1.402 1.00 91.19 106 ALA A CA 1
ATOM 798 C C . ALA A 1 106 ? -24.568 0.618 1.312 1.00 91.19 106 ALA A C 1
ATOM 800 O O . ALA A 1 106 ? -23.521 0.344 0.740 1.00 91.19 106 ALA A O 1
ATOM 801 N N . THR A 1 107 ? -24.761 1.800 1.909 1.00 94.12 107 THR A N 1
ATOM 802 C CA . THR A 1 107 ? -23.764 2.885 1.911 1.00 94.12 107 THR A CA 1
ATOM 803 C C . THR A 1 107 ? -22.513 2.521 2.707 1.00 94.12 107 THR A C 1
ATOM 805 O O . THR A 1 107 ? -21.432 3.000 2.393 1.00 94.12 107 THR A O 1
ATOM 808 N N . TYR A 1 108 ? -22.654 1.669 3.723 1.00 94.12 108 TYR A N 1
ATOM 809 C CA . TYR A 1 108 ? -21.569 1.307 4.639 1.00 94.12 108 TYR A CA 1
ATOM 810 C C . TYR A 1 108 ? -21.130 -0.155 4.499 1.00 94.12 108 TYR A C 1
ATOM 812 O O . TYR A 1 108 ? -20.319 -0.629 5.294 1.00 94.12 108 TYR A O 1
ATOM 820 N N . ALA A 1 109 ? -21.660 -0.876 3.506 1.00 92.31 109 ALA A N 1
ATOM 821 C CA . ALA A 1 109 ? -21.349 -2.283 3.280 1.00 92.31 109 ALA A CA 1
ATOM 822 C C . ALA A 1 109 ? -19.852 -2.491 3.017 1.00 92.31 109 ALA A C 1
ATOM 824 O O . ALA A 1 109 ? -19.257 -3.385 3.611 1.00 92.31 109 ALA A O 1
ATOM 825 N N . GLU A 1 110 ? -19.236 -1.627 2.205 1.00 93.19 110 GLU A N 1
ATOM 826 C CA . GLU A 1 110 ? -17.801 -1.689 1.905 1.00 93.19 110 GLU A CA 1
ATOM 827 C C . GLU A 1 110 ? -16.937 -1.452 3.147 1.00 93.19 110 GLU A C 1
ATOM 829 O O . GLU A 1 110 ? -15.989 -2.195 3.376 1.00 93.19 110 GLU A O 1
ATOM 834 N N . ASP A 1 111 ? -17.285 -0.482 3.998 1.00 94.06 111 ASP A N 1
ATOM 835 C CA . ASP A 1 111 ? -16.554 -0.231 5.245 1.00 94.06 111 ASP A CA 1
ATOM 836 C C . ASP A 1 111 ? -16.669 -1.415 6.218 1.00 94.06 111 ASP A C 1
ATOM 838 O O . ASP A 1 111 ? -15.673 -1.841 6.805 1.00 94.06 111 ASP A O 1
ATOM 842 N N . LEU A 1 112 ? -17.873 -1.976 6.381 1.00 95.69 112 LEU A N 1
ATOM 843 C CA . LEU A 1 112 ? -18.100 -3.153 7.228 1.00 95.69 112 LEU A CA 1
ATOM 844 C C . LEU A 1 112 ? -17.309 -4.361 6.720 1.00 95.69 112 LEU A C 1
ATOM 846 O O . LEU A 1 112 ? -16.650 -5.046 7.503 1.00 95.69 112 LEU A O 1
ATOM 850 N N . LEU A 1 113 ? -17.354 -4.595 5.409 1.00 95.50 113 LEU A N 1
ATOM 851 C CA . LEU A 1 113 ? -16.639 -5.678 4.754 1.00 95.50 113 LEU A CA 1
ATOM 852 C C . LEU A 1 113 ? -15.125 -5.494 4.869 1.00 95.50 113 LEU A C 1
ATOM 854 O O . LEU A 1 113 ? -14.421 -6.444 5.197 1.00 95.50 113 LEU A O 1
ATOM 858 N N . LYS A 1 114 ? -14.626 -4.271 4.669 1.00 94.88 114 LYS A N 1
ATOM 859 C CA . LYS A 1 114 ? -13.213 -3.922 4.820 1.00 94.88 114 LYS A CA 1
ATOM 860 C C . LYS A 1 114 ? -12.703 -4.286 6.210 1.00 94.88 114 LYS A C 1
ATOM 862 O O . LYS A 1 114 ? -11.716 -5.011 6.317 1.00 94.88 114 LYS A O 1
ATOM 867 N N . TYR A 1 115 ? -13.384 -3.838 7.267 1.00 95.12 115 TYR A N 1
ATOM 868 C CA . TYR A 1 115 ? -12.973 -4.151 8.639 1.00 95.12 115 TYR A CA 1
ATOM 869 C C . TYR A 1 115 ? -13.082 -5.645 8.963 1.00 95.12 115 TYR A C 1
ATOM 871 O O . TYR A 1 115 ? -12.222 -6.171 9.671 1.00 95.12 115 TYR A O 1
ATOM 879 N N . ALA A 1 116 ? -14.097 -6.335 8.434 1.00 95.50 116 ALA A N 1
ATOM 880 C CA . ALA A 1 116 ? -14.220 -7.781 8.584 1.00 95.50 116 ALA A CA 1
ATOM 881 C C . ALA A 1 116 ? -13.057 -8.517 7.897 1.00 95.50 116 ALA A C 1
ATOM 883 O O . ALA A 1 116 ? -12.368 -9.302 8.546 1.00 95.50 116 ALA A O 1
ATOM 884 N N . ASN A 1 117 ? -12.768 -8.209 6.630 1.00 96.88 117 ASN A N 1
ATOM 885 C CA . ASN A 1 117 ? -11.671 -8.814 5.874 1.00 96.88 117 ASN A CA 1
ATOM 886 C C . ASN A 1 117 ? -10.305 -8.528 6.505 1.00 96.88 117 ASN A C 1
ATOM 888 O O . ASN A 1 117 ? -9.496 -9.439 6.671 1.00 96.88 117 ASN A O 1
ATOM 892 N N . GLU A 1 118 ? -10.048 -7.293 6.935 1.00 95.38 118 GLU A N 1
ATOM 893 C CA . GLU A 1 118 ? -8.802 -6.946 7.623 1.00 95.38 118 GLU A CA 1
ATOM 894 C C . GLU A 1 118 ? -8.638 -7.713 8.937 1.00 95.38 118 GLU A C 1
ATOM 896 O O . GLU A 1 118 ? -7.537 -8.161 9.252 1.00 95.38 118 GLU A O 1
ATOM 901 N N . ALA A 1 119 ? -9.718 -7.923 9.688 1.00 93.56 119 ALA A N 1
ATOM 902 C CA . ALA A 1 119 ? -9.660 -8.681 10.930 1.00 93.56 119 ALA A CA 1
ATOM 903 C C . ALA A 1 119 ? -9.518 -10.196 10.715 1.00 93.56 119 ALA A C 1
ATOM 905 O O . ALA A 1 119 ? -8.793 -10.845 11.469 1.00 93.56 119 ALA A O 1
ATOM 906 N N . ILE A 1 120 ? -10.182 -10.758 9.700 1.00 94.88 120 ILE A N 1
ATOM 907 C CA . ILE A 1 120 ? -10.118 -12.190 9.381 1.00 94.88 120 ILE A CA 1
ATOM 908 C C . ILE A 1 120 ? -8.787 -12.504 8.695 1.00 94.88 120 ILE A C 1
ATOM 910 O O . ILE A 1 120 ? -8.013 -13.341 9.158 1.00 94.88 120 ILE A O 1
ATOM 914 N N . PHE A 1 121 ? -8.492 -11.818 7.593 1.00 96.00 121 PHE A N 1
ATOM 915 C CA . PHE A 1 121 ? -7.411 -12.169 6.678 1.00 96.00 121 PHE A CA 1
ATOM 916 C C . PHE A 1 121 ? -6.153 -11.311 6.840 1.00 96.00 121 PHE A C 1
ATOM 918 O O . PHE A 1 121 ? -5.077 -11.706 6.382 1.00 96.00 121 PHE A O 1
ATOM 925 N N . GLY A 1 122 ? -6.230 -10.182 7.547 1.00 93.62 122 GLY A N 1
ATOM 926 C CA . GLY A 1 122 ? -5.121 -9.233 7.695 1.00 93.62 122 GLY A CA 1
ATOM 927 C C . GLY A 1 122 ? -4.986 -8.240 6.537 1.00 93.62 122 GLY A C 1
ATOM 928 O O . GLY A 1 122 ? -4.032 -7.469 6.524 1.00 93.62 122 GLY A O 1
ATOM 929 N N . THR A 1 123 ? -5.898 -8.278 5.565 1.00 93.81 123 THR A N 1
ATOM 930 C CA . THR A 1 123 ? -5.970 -7.358 4.426 1.00 93.81 123 THR A CA 1
ATOM 931 C C . THR A 1 123 ? -7.400 -7.321 3.889 1.00 93.81 123 THR A C 1
ATOM 933 O O . THR A 1 123 ? -8.142 -8.288 4.052 1.00 93.81 123 THR A O 1
ATOM 936 N N . SER A 1 124 ? -7.770 -6.218 3.247 1.00 93.94 124 SER A N 1
ATOM 937 C CA . SER A 1 124 ? -9.000 -6.061 2.462 1.00 93.94 124 SER A CA 1
ATOM 938 C C . SER A 1 124 ? -8.732 -6.007 0.950 1.00 93.94 124 SER A C 1
ATOM 940 O O . SER A 1 124 ? -9.673 -5.907 0.168 1.00 93.94 124 SER A O 1
ATOM 942 N N . ASP A 1 125 ? -7.463 -6.088 0.536 1.00 92.50 125 ASP A N 1
ATOM 943 C CA . ASP A 1 125 ? -7.057 -6.067 -0.869 1.00 92.50 125 ASP A CA 1
ATOM 944 C C . ASP A 1 125 ? -7.440 -7.367 -1.590 1.00 92.50 125 ASP A C 1
ATOM 946 O O . ASP A 1 125 ? -6.993 -8.454 -1.215 1.00 92.50 125 ASP A O 1
ATOM 950 N N . LYS A 1 126 ? -8.253 -7.246 -2.642 1.00 89.81 126 LYS A N 1
ATOM 951 C CA . LYS A 1 126 ? -8.848 -8.390 -3.341 1.00 89.81 126 LYS A CA 1
ATOM 952 C C . LYS A 1 126 ? -7.805 -9.283 -4.012 1.00 89.81 126 LYS A C 1
ATOM 954 O O . LYS A 1 126 ? -7.891 -10.499 -3.882 1.00 89.81 126 LYS A O 1
ATOM 959 N N . GLU A 1 127 ? -6.792 -8.709 -4.655 1.00 89.06 127 GLU A N 1
ATOM 960 C CA . GLU A 1 127 ? -5.739 -9.483 -5.325 1.00 89.06 127 GLU A CA 1
ATOM 961 C C . GLU A 1 127 ? -4.911 -10.296 -4.315 1.00 89.06 127 GLU A C 1
ATOM 963 O O . GLU A 1 127 ? -4.625 -11.482 -4.514 1.00 89.06 127 GLU A O 1
ATOM 968 N N . THR A 1 128 ? -4.588 -9.695 -3.169 1.00 91.56 128 THR A N 1
ATOM 969 C CA . THR A 1 128 ? -3.909 -10.383 -2.065 1.00 91.56 128 THR A CA 1
ATOM 970 C C . THR A 1 128 ? -4.780 -11.492 -1.466 1.00 91.56 128 THR A C 1
ATOM 972 O O . THR A 1 128 ? -4.266 -12.556 -1.116 1.00 91.56 128 THR A O 1
ATOM 975 N N . LEU A 1 129 ? -6.093 -11.276 -1.342 1.00 92.62 129 LEU A N 1
ATOM 976 C CA . LEU A 1 129 ? -7.034 -12.286 -0.841 1.00 92.62 129 LEU A CA 1
ATOM 977 C C . LEU A 1 129 ? -7.174 -13.470 -1.811 1.00 92.62 129 LEU A C 1
ATOM 979 O O . LEU A 1 129 ? -7.124 -14.627 -1.386 1.00 92.62 129 LEU A O 1
ATOM 983 N N . GLU A 1 130 ? -7.292 -13.194 -3.110 1.00 91.50 130 GLU A N 1
ATOM 984 C CA . GLU A 1 130 ? -7.430 -14.204 -4.165 1.00 91.50 130 GLU A CA 1
ATOM 985 C C . GLU A 1 130 ? -6.148 -15.025 -4.363 1.00 91.50 130 GLU A C 1
ATOM 987 O O . GLU A 1 130 ? -6.217 -16.236 -4.584 1.00 91.50 130 GLU A O 1
ATOM 992 N N . SER A 1 131 ? -4.976 -14.398 -4.222 1.00 91.62 131 SER A N 1
ATOM 993 C CA . SER A 1 131 ? -3.670 -15.066 -4.321 1.00 91.62 131 SER A CA 1
ATOM 994 C C . SER A 1 131 ? -3.254 -15.829 -3.055 1.00 91.62 131 SER A C 1
ATOM 996 O O . SER A 1 131 ? -2.266 -16.572 -3.078 1.00 91.62 131 SER A O 1
ATOM 998 N N . MET A 1 132 ? -3.997 -15.684 -1.952 1.00 93.12 132 MET A N 1
ATOM 999 C CA . MET A 1 132 ? -3.718 -16.376 -0.695 1.00 93.12 132 MET A CA 1
ATOM 1000 C C . MET A 1 132 ? -3.943 -17.888 -0.833 1.00 93.12 132 MET A C 1
ATOM 1002 O O . MET A 1 132 ? -4.943 -18.341 -1.387 1.00 93.12 132 MET A O 1
ATOM 1006 N N . ASP A 1 133 ? -3.035 -18.698 -0.285 1.00 95.31 133 ASP A N 1
ATOM 1007 C CA . ASP A 1 133 ? -3.202 -20.149 -0.294 1.00 95.31 133 ASP A CA 1
ATOM 1008 C C . ASP A 1 133 ? -4.267 -20.621 0.716 1.00 95.31 133 ASP A C 1
ATOM 1010 O O . ASP A 1 133 ? -4.474 -20.024 1.776 1.00 95.31 133 ASP A O 1
ATOM 1014 N N . GLU A 1 134 ? -4.916 -21.744 0.406 1.00 94.56 134 GLU A N 1
ATOM 1015 C CA . GLU A 1 134 ? -6.044 -22.277 1.184 1.00 94.56 134 GLU A CA 1
ATOM 1016 C C . GLU A 1 134 ? -5.694 -22.638 2.637 1.00 94.56 134 GLU A C 1
ATOM 1018 O O . GLU A 1 134 ? -6.533 -22.491 3.531 1.00 94.56 134 GLU A O 1
ATOM 1023 N N . ASN A 1 135 ? -4.457 -23.067 2.920 1.00 95.12 135 ASN A N 1
ATOM 1024 C CA . ASN A 1 135 ? -4.058 -23.373 4.296 1.00 95.12 135 ASN A CA 1
ATOM 1025 C C . ASN A 1 135 ? -3.968 -22.090 5.125 1.00 95.12 135 ASN A C 1
ATOM 1027 O O . ASN A 1 135 ? -4.444 -22.058 6.262 1.00 95.12 135 ASN A O 1
ATOM 1031 N N . THR A 1 136 ? -3.386 -21.033 4.555 1.00 94.69 136 THR A N 1
ATOM 1032 C CA . THR A 1 136 ? -3.303 -19.720 5.200 1.00 94.69 136 THR A CA 1
ATOM 1033 C C . THR A 1 136 ? -4.694 -19.130 5.439 1.00 94.69 136 THR A C 1
ATOM 1035 O O . THR A 1 136 ? -4.959 -18.669 6.553 1.00 94.69 136 THR A O 1
ATOM 1038 N N . LYS A 1 137 ? -5.606 -19.206 4.455 1.00 94.50 137 LYS A N 1
ATOM 1039 C CA . LYS A 1 137 ? -7.012 -18.787 4.628 1.00 94.50 137 LYS A CA 1
ATOM 1040 C C . LYS A 1 137 ? -7.676 -19.536 5.782 1.00 94.50 137 LYS A C 1
ATOM 1042 O O . LYS A 1 137 ? -8.200 -18.907 6.696 1.00 94.50 137 LYS A O 1
ATOM 1047 N N . THR A 1 138 ? -7.584 -20.867 5.788 1.00 94.69 138 THR A N 1
ATOM 1048 C CA . THR A 1 138 ? -8.194 -21.717 6.825 1.00 94.69 138 THR A CA 1
ATOM 1049 C C . THR A 1 138 ? -7.678 -21.367 8.223 1.00 94.69 138 THR A C 1
ATOM 1051 O O . THR A 1 138 ? -8.461 -21.196 9.152 1.00 94.69 138 THR A O 1
ATOM 1054 N N . GLN A 1 139 ? -6.362 -21.203 8.393 1.00 95.00 139 GLN A N 1
ATOM 1055 C CA . GLN A 1 139 ? -5.778 -20.835 9.689 1.00 95.00 139 GLN A CA 1
ATOM 1056 C C . GLN A 1 139 ? -6.264 -19.471 10.189 1.00 95.00 139 GLN A C 1
ATOM 1058 O O . GLN A 1 139 ? -6.532 -19.310 11.378 1.00 95.00 139 GLN A O 1
ATOM 1063 N N . LYS A 1 140 ? -6.375 -18.497 9.284 1.00 95.50 140 LYS A N 1
ATOM 1064 C CA . LYS A 1 140 ? -6.868 -17.149 9.578 1.00 95.50 140 LYS A CA 1
ATOM 1065 C C . LYS A 1 140 ? -8.336 -17.161 10.000 1.00 95.50 140 LYS A C 1
ATOM 1067 O O . LYS A 1 140 ? -8.666 -16.605 11.043 1.00 95.50 140 LYS A O 1
ATOM 1072 N N . VAL A 1 141 ? -9.177 -17.884 9.264 1.00 95.25 141 VAL A N 1
ATOM 1073 C CA . VAL A 1 141 ? -10.596 -18.096 9.588 1.00 95.25 141 VAL A CA 1
ATOM 1074 C C . VAL A 1 141 ? -10.767 -18.746 10.960 1.00 95.25 141 VAL A C 1
ATOM 1076 O O . VAL A 1 141 ? -11.506 -18.227 11.792 1.00 95.25 141 VAL A O 1
ATOM 1079 N N . LEU A 1 142 ? -10.046 -19.836 11.239 1.00 92.62 142 LEU A N 1
ATOM 1080 C CA . LEU A 1 142 ? -10.126 -20.516 12.535 1.00 92.62 142 LEU A CA 1
ATOM 1081 C C . LEU A 1 142 ? -9.640 -19.621 13.680 1.00 92.62 142 LEU A C 1
ATOM 1083 O O . LEU A 1 142 ? -10.308 -19.524 14.702 1.00 92.62 142 LEU A O 1
ATOM 1087 N N . SER A 1 143 ? -8.529 -18.901 13.493 1.00 91.56 143 SER A N 1
ATOM 1088 C CA . SER A 1 143 ? -8.036 -17.952 14.499 1.00 91.56 143 SER A CA 1
ATOM 1089 C C . SER A 1 143 ? -9.021 -16.811 14.757 1.00 91.56 143 SER A C 1
ATOM 1091 O O . SER A 1 143 ? -9.091 -16.311 15.881 1.00 91.56 143 SER A O 1
ATOM 1093 N N . PHE A 1 144 ? -9.743 -16.369 13.726 1.00 92.31 144 PHE A N 1
ATOM 1094 C CA . PHE A 1 144 ? -10.793 -15.374 13.862 1.00 92.31 144 PHE A CA 1
ATOM 1095 C C . PHE A 1 144 ? -11.958 -15.941 14.671 1.00 92.31 144 PHE A C 1
ATOM 1097 O O . PHE A 1 144 ? -12.308 -15.352 15.687 1.00 92.31 144 PHE A O 1
ATOM 1104 N N . ILE A 1 145 ? -12.488 -17.110 14.300 1.00 91.12 145 ILE A N 1
ATOM 1105 C CA . ILE A 1 145 ? -13.565 -17.803 15.029 1.00 91.12 145 ILE A CA 1
ATOM 1106 C C . ILE A 1 145 ? -13.193 -18.011 16.505 1.00 91.12 145 ILE A C 1
ATOM 1108 O O . ILE A 1 145 ? -13.971 -17.662 17.393 1.00 91.12 145 ILE A O 1
ATOM 1112 N N . ASP A 1 146 ? -11.976 -18.483 16.780 1.00 85.50 146 ASP A N 1
ATOM 1113 C CA . ASP A 1 146 ? -11.473 -18.696 18.141 1.00 85.50 146 ASP A CA 1
ATOM 1114 C C . ASP A 1 146 ? -11.463 -17.402 18.973 1.00 85.50 146 ASP A C 1
ATOM 1116 O O . ASP A 1 146 ? -11.660 -17.437 20.190 1.00 85.50 146 ASP A O 1
ATOM 1120 N N . SER A 1 147 ? -11.278 -16.239 18.336 1.00 85.19 147 SER A N 1
ATOM 1121 C CA . SER A 1 147 ? -11.319 -14.946 19.028 1.00 85.19 147 SER A CA 1
ATOM 1122 C C . SER A 1 147 ? -12.719 -14.584 19.541 1.00 85.19 147 SER A C 1
ATOM 1124 O O . SER A 1 147 ? -12.831 -13.880 20.548 1.00 85.19 147 SER A O 1
ATOM 1126 N N . PHE A 1 148 ? -13.776 -15.125 18.923 1.00 79.62 148 PHE A N 1
ATOM 1127 C CA . PHE A 1 148 ? -15.162 -14.895 19.340 1.00 79.62 148 PHE A CA 1
ATOM 1128 C C . PHE A 1 148 ? -15.638 -15.829 20.450 1.00 79.62 148 PHE A C 1
ATOM 1130 O O . PHE A 1 148 ? -16.600 -15.502 21.147 1.00 79.62 148 PHE A O 1
ATOM 1137 N N . TYR A 1 149 ? -14.918 -16.928 20.696 1.00 68.25 149 TYR A N 1
ATOM 1138 C CA . TYR A 1 149 ? -15.216 -17.845 21.798 1.00 68.25 149 TYR A CA 1
ATOM 1139 C C . TYR A 1 149 ? -15.233 -17.129 23.161 1.00 68.25 149 TYR A C 1
ATOM 1141 O O . TYR A 1 149 ? -16.033 -17.455 24.032 1.00 68.25 149 TYR A O 1
ATOM 1149 N N . LEU A 1 150 ? -14.381 -16.111 23.341 1.00 59.81 150 LEU A N 1
ATOM 1150 C CA . LEU A 1 150 ? -14.271 -15.337 24.587 1.00 59.81 150 LEU A CA 1
ATOM 1151 C C . LEU A 1 150 ? -15.294 -14.201 24.724 1.00 59.81 150 LEU A C 1
ATOM 1153 O O . LEU A 1 150 ? -15.333 -13.548 25.763 1.00 59.81 150 LEU A O 1
ATOM 1157 N N . VAL A 1 151 ? -16.080 -13.926 23.684 1.00 64.38 151 VAL A N 1
ATOM 1158 C CA . VAL A 1 151 ? -17.139 -12.902 23.701 1.00 64.38 151 VAL A CA 1
ATOM 1159 C C . VAL A 1 151 ? -18.521 -13.498 23.424 1.00 64.38 151 VAL A C 1
ATOM 1161 O O . VAL A 1 151 ? -19.474 -12.743 23.266 1.00 64.38 151 VAL A O 1
ATOM 1164 N N . ASN A 1 152 ? -18.615 -14.834 23.393 1.00 70.25 152 ASN A N 1
ATOM 1165 C CA . ASN A 1 152 ? -19.839 -15.622 23.227 1.00 70.25 152 ASN A CA 1
ATOM 1166 C C . ASN A 1 152 ? -20.671 -15.258 21.984 1.00 70.25 152 ASN A C 1
ATOM 1168 O O . ASN A 1 152 ? -21.897 -15.320 21.990 1.00 70.25 152 ASN A O 1
ATOM 1172 N N . ILE A 1 153 ? -19.993 -14.891 20.896 1.00 76.31 153 ILE A N 1
ATOM 1173 C CA . ILE A 1 153 ? -20.630 -14.719 19.589 1.00 76.31 153 ILE A CA 1
ATOM 1174 C C . ILE A 1 153 ? -20.371 -15.993 18.784 1.00 76.31 153 ILE A C 1
ATOM 1176 O O . ILE A 1 153 ? -19.224 -16.341 18.508 1.00 76.31 153 ILE A O 1
ATOM 1180 N N . GLU A 1 154 ? -21.435 -16.698 18.397 1.00 84.12 154 GLU A N 1
ATOM 1181 C CA . GLU A 1 154 ? -21.323 -17.924 17.602 1.00 84.12 154 GLU A CA 1
ATOM 1182 C C . GLU A 1 154 ? -21.080 -17.594 16.119 1.00 84.12 154 GLU A C 1
ATOM 1184 O O . GLU A 1 154 ? -22.010 -17.377 15.332 1.00 84.12 154 GLU A O 1
ATOM 1189 N N . ILE A 1 155 ? -19.800 -17.551 15.746 1.00 88.62 155 ILE A N 1
ATOM 1190 C CA . ILE A 1 155 ? -19.334 -17.460 14.360 1.00 88.62 155 ILE A CA 1
ATOM 1191 C C . ILE A 1 155 ? -18.785 -18.822 13.947 1.00 88.62 155 ILE A C 1
ATOM 1193 O O . ILE A 1 155 ? -18.006 -19.444 14.663 1.00 88.62 155 ILE A O 1
ATOM 1197 N N . THR A 1 156 ? -19.195 -19.285 12.775 1.00 91.31 156 THR A N 1
ATOM 1198 C CA . THR A 1 156 ? -18.753 -20.544 12.175 1.00 91.31 156 THR A CA 1
ATOM 1199 C C . THR A 1 156 ? -18.041 -20.275 10.855 1.00 91.31 156 THR A C 1
ATOM 1201 O O . THR A 1 156 ? -18.161 -19.192 10.285 1.00 91.31 156 THR A O 1
ATOM 1204 N N . GLU A 1 157 ? -17.338 -21.269 10.313 1.00 91.75 157 GLU A N 1
ATOM 1205 C CA . GLU A 1 157 ? -16.708 -21.146 8.989 1.00 91.75 157 GLU A CA 1
ATOM 1206 C C . GLU A 1 157 ? -17.727 -20.793 7.892 1.00 91.75 157 GLU A C 1
ATOM 1208 O O . GLU A 1 157 ? -17.417 -20.031 6.984 1.00 91.75 157 GLU A O 1
ATOM 1213 N N . ALA A 1 158 ? -18.974 -21.269 8.013 1.00 92.94 158 ALA A N 1
ATOM 1214 C CA . ALA A 1 158 ? -20.053 -20.967 7.069 1.00 92.94 158 ALA A CA 1
ATOM 1215 C C . ALA A 1 158 ? -20.482 -19.489 7.075 1.00 92.94 158 ALA A C 1
ATOM 1217 O O . ALA A 1 158 ? -21.183 -19.048 6.166 1.00 92.94 158 ALA A O 1
ATOM 1218 N N . ASP A 1 159 ? -20.083 -18.729 8.094 1.00 94.50 159 ASP A N 1
ATOM 1219 C CA . ASP A 1 159 ? -20.369 -17.303 8.195 1.00 94.50 159 ASP A CA 1
ATOM 1220 C C . ASP A 1 159 ? -19.334 -16.436 7.470 1.00 94.50 159 ASP A C 1
ATOM 1222 O O . ASP A 1 159 ? -19.524 -15.224 7.348 1.00 94.50 159 ASP A O 1
ATOM 1226 N N . ILE A 1 160 ? -18.249 -17.043 6.987 1.00 95.31 160 ILE A N 1
ATOM 1227 C CA . ILE A 1 160 ? -17.112 -16.350 6.396 1.00 95.31 160 ILE A CA 1
ATOM 1228 C C . ILE A 1 160 ? -16.975 -16.761 4.930 1.00 95.31 160 ILE A C 1
ATOM 1230 O O . ILE A 1 160 ? -16.555 -17.864 4.600 1.00 95.31 160 ILE A O 1
ATOM 1234 N N . ASP A 1 161 ? -17.313 -15.838 4.034 1.00 94.56 161 ASP A N 1
ATOM 1235 C CA . ASP A 1 161 ? -17.001 -15.935 2.607 1.00 94.56 161 ASP A CA 1
ATOM 1236 C C . ASP A 1 161 ? -15.480 -15.934 2.346 1.00 94.56 161 ASP A C 1
ATOM 1238 O O . ASP A 1 161 ? -14.830 -14.891 2.379 1.00 94.56 161 ASP A O 1
ATOM 1242 N N . THR A 1 162 ? -14.914 -17.115 2.092 1.00 92.62 162 THR A N 1
ATOM 1243 C CA . THR A 1 162 ? -13.496 -17.322 1.735 1.00 92.62 162 THR A CA 1
ATOM 1244 C C . THR A 1 162 ? -13.247 -17.391 0.227 1.00 92.62 162 THR A C 1
ATOM 1246 O O . THR A 1 162 ? -12.110 -17.616 -0.196 1.00 92.62 162 THR A O 1
ATOM 1249 N N . VAL A 1 163 ? -14.306 -17.256 -0.580 1.00 90.19 163 VAL A N 1
ATOM 1250 C CA . VAL A 1 163 ? -14.246 -17.409 -2.038 1.00 90.19 163 VAL A CA 1
ATOM 1251 C C . VAL A 1 163 ? -14.261 -16.048 -2.710 1.00 90.19 163 VAL A C 1
ATOM 1253 O O . VAL A 1 163 ? -13.350 -15.752 -3.476 1.00 90.19 163 VAL A O 1
ATOM 1256 N N . ASN A 1 164 ? -15.280 -15.232 -2.424 1.00 90.31 164 ASN A N 1
ATOM 1257 C CA . ASN A 1 164 ? -15.423 -13.907 -3.028 1.00 90.31 164 ASN A CA 1
ATOM 1258 C C . ASN A 1 164 ? -14.975 -12.790 -2.084 1.00 90.31 164 ASN A C 1
ATOM 1260 O O . ASN A 1 164 ? -14.668 -11.705 -2.560 1.00 90.31 164 ASN A O 1
ATOM 1264 N N . PHE A 1 165 ? -14.930 -13.051 -0.771 1.00 91.88 165 PHE A N 1
ATOM 1265 C CA . PHE A 1 165 ? -14.577 -12.068 0.264 1.00 91.88 165 PHE A CA 1
ATOM 1266 C C . PHE A 1 165 ? -15.501 -10.844 0.298 1.00 91.88 165 PHE A C 1
ATOM 1268 O O . PHE A 1 165 ? -15.107 -9.781 0.771 1.00 91.88 165 PHE A O 1
ATOM 1275 N N . GLU A 1 166 ? -16.727 -10.990 -0.208 1.00 91.38 166 GLU A N 1
ATOM 1276 C CA . GLU A 1 166 ? -17.678 -9.890 -0.405 1.00 91.38 166 GLU A CA 1
ATOM 1277 C C . GLU A 1 166 ? -18.961 -10.069 0.416 1.00 91.38 166 GLU A C 1
ATOM 1279 O O . GLU A 1 166 ? -19.705 -9.114 0.635 1.00 91.38 166 GLU A O 1
ATOM 1284 N N . THR A 1 167 ? -19.235 -11.290 0.887 1.00 90.44 167 THR A N 1
ATOM 1285 C CA . THR A 1 167 ? -20.561 -11.668 1.399 1.00 90.44 167 THR A CA 1
ATOM 1286 C C . THR A 1 167 ? -20.528 -12.403 2.741 1.00 90.44 167 THR A C 1
ATOM 1288 O O . THR A 1 167 ? -21.247 -13.380 2.948 1.00 90.44 167 THR A O 1
ATOM 1291 N N . HIS A 1 168 ? -19.707 -11.940 3.692 1.00 93.88 168 HIS A N 1
ATOM 1292 C CA . HIS A 1 168 ? -19.747 -12.471 5.062 1.00 93.88 168 HIS A CA 1
ATOM 1293 C C . HIS A 1 168 ? -21.147 -12.356 5.685 1.00 93.88 168 HIS A C 1
ATOM 1295 O O . HIS A 1 168 ? -21.926 -11.452 5.373 1.00 93.88 168 HIS A O 1
ATOM 1301 N N . ASN A 1 169 ? -21.465 -13.264 6.608 1.00 94.25 169 ASN A N 1
ATOM 1302 C CA . ASN A 1 169 ? -22.751 -13.268 7.294 1.00 94.25 169 ASN A CA 1
ATOM 1303 C C . ASN A 1 169 ? -22.949 -11.979 8.106 1.00 94.25 169 ASN A C 1
ATOM 1305 O O . ASN A 1 169 ? -22.016 -11.460 8.721 1.00 94.25 169 ASN A O 1
ATOM 1309 N N . GLN A 1 170 ? -24.195 -11.510 8.185 1.00 90.94 170 GLN A N 1
ATOM 1310 C CA . GLN A 1 170 ? -24.576 -10.314 8.929 1.00 90.94 170 GLN A CA 1
ATOM 1311 C C . GLN A 1 170 ? -24.093 -10.321 10.383 1.00 90.94 170 GLN A C 1
ATOM 1313 O O . GLN A 1 170 ? -23.721 -9.269 10.883 1.00 90.94 170 GLN A O 1
ATOM 1318 N N . LYS A 1 171 ? -24.021 -11.480 11.052 1.00 89.88 171 LYS A N 1
ATOM 1319 C CA . LYS A 1 171 ? -23.484 -11.566 12.424 1.00 89.88 171 LYS A CA 1
ATOM 1320 C C . LYS A 1 171 ? -22.002 -11.166 12.527 1.00 89.88 171 LYS A C 1
ATOM 1322 O O . LYS A 1 171 ? -21.607 -10.568 13.523 1.00 89.88 171 LYS A O 1
ATOM 1327 N N . VAL A 1 172 ? -21.205 -11.432 11.488 1.00 91.88 172 VAL A N 1
ATOM 1328 C CA . VAL A 1 172 ? -19.809 -10.971 11.388 1.00 91.88 172 VAL A CA 1
ATOM 1329 C C . VAL A 1 172 ? -19.786 -9.460 11.169 1.00 91.88 172 VAL A C 1
ATOM 1331 O O . VAL A 1 172 ? -19.070 -8.743 11.859 1.00 91.88 172 VAL A O 1
ATOM 1334 N N . LEU A 1 173 ? -20.604 -8.963 10.238 1.00 93.19 173 LEU A N 1
ATOM 1335 C CA . LEU A 1 173 ? -20.648 -7.540 9.892 1.00 93.19 173 LEU A CA 1
ATOM 1336 C C . LEU A 1 173 ? -21.184 -6.676 11.046 1.00 93.19 173 LEU A C 1
ATOM 1338 O O . LEU A 1 173 ? -20.651 -5.603 11.320 1.00 93.19 173 LEU A O 1
ATOM 1342 N N . ASP A 1 174 ? -22.197 -7.151 11.771 1.00 91.31 174 ASP A N 1
ATOM 1343 C CA . ASP A 1 174 ? -22.813 -6.448 12.900 1.00 91.31 174 ASP A CA 1
ATOM 1344 C C . ASP A 1 174 ? -21.815 -6.172 14.030 1.00 91.31 174 ASP A C 1
ATOM 1346 O O . ASP A 1 174 ? -21.899 -5.121 14.670 1.00 91.31 174 ASP A O 1
ATOM 1350 N N . TYR A 1 175 ? -20.828 -7.052 14.224 1.00 90.56 175 TYR A N 1
ATOM 1351 C CA . TYR A 1 175 ? -19.747 -6.846 15.188 1.00 90.56 175 TYR A CA 1
ATOM 1352 C C . TYR A 1 175 ? -18.927 -5.578 14.893 1.00 90.56 175 TYR A C 1
ATOM 1354 O O . TYR A 1 175 ? -18.483 -4.889 15.813 1.00 90.56 175 TYR A O 1
ATOM 1362 N N . TYR A 1 176 ? -18.785 -5.207 13.617 1.00 94.06 176 TYR A N 1
ATOM 1363 C CA . TYR A 1 176 ? -18.007 -4.042 13.186 1.00 94.06 176 TYR A CA 1
ATOM 1364 C C . TYR A 1 176 ? -18.812 -2.745 13.091 1.00 94.06 176 TYR A C 1
ATOM 1366 O O . TYR A 1 176 ? -18.222 -1.690 12.847 1.00 94.06 176 TYR A O 1
ATOM 1374 N N . LYS A 1 177 ? -20.128 -2.760 13.347 1.00 95.94 177 LYS A N 1
ATOM 1375 C CA . LYS A 1 177 ? -20.965 -1.547 13.280 1.00 95.94 177 LYS A CA 1
ATOM 1376 C C . LYS A 1 177 ? -20.462 -0.425 14.178 1.00 95.94 177 LYS A C 1
ATOM 1378 O O . LYS A 1 177 ? -20.423 0.721 13.746 1.00 95.94 177 LYS A O 1
ATOM 1383 N N . LEU A 1 178 ? -20.042 -0.739 15.405 1.00 96.00 178 LEU A N 1
ATOM 1384 C CA . LEU A 1 178 ? -19.502 0.274 16.314 1.00 96.00 178 LEU A CA 1
ATOM 1385 C C . LEU A 1 178 ? -18.171 0.847 15.799 1.00 96.00 178 LEU A C 1
ATOM 1387 O O . LEU A 1 178 ? -17.940 2.048 15.901 1.00 96.00 178 LEU A O 1
ATOM 1391 N N . THR A 1 179 ? -17.317 0.016 15.199 1.00 95.94 179 THR A N 1
ATOM 1392 C CA . THR A 1 179 ? -16.058 0.457 14.577 1.00 95.94 179 THR A CA 1
ATOM 1393 C C . THR A 1 179 ? -16.319 1.399 13.402 1.00 95.94 179 THR A C 1
ATOM 1395 O O . THR A 1 179 ? -15.717 2.470 13.329 1.00 95.94 179 THR A O 1
ATOM 1398 N N . VAL A 1 180 ? -17.269 1.060 12.526 1.00 96.88 180 VAL A N 1
ATOM 1399 C CA . VAL A 1 180 ? -17.678 1.928 11.411 1.00 96.88 180 VAL A CA 1
ATOM 1400 C C . VAL A 1 180 ? -18.343 3.209 11.919 1.00 96.88 180 VAL A C 1
ATOM 1402 O O . VAL A 1 180 ? -18.050 4.285 11.411 1.00 96.88 180 VAL A O 1
ATOM 1405 N N . ALA A 1 181 ? -19.156 3.146 12.976 1.00 98.19 181 ALA A N 1
ATOM 1406 C CA . ALA A 1 181 ? -19.763 4.333 13.580 1.00 98.19 181 ALA A CA 1
ATOM 1407 C C . ALA A 1 181 ? -18.700 5.323 14.094 1.00 98.19 181 ALA A C 1
ATOM 1409 O O . ALA A 1 181 ? -18.787 6.525 13.839 1.00 98.19 181 ALA A O 1
ATOM 1410 N N . LYS A 1 182 ? -17.636 4.815 14.732 1.00 98.06 182 LYS A N 1
ATOM 1411 C CA . LYS A 1 182 ? -16.470 5.625 15.121 1.00 98.06 182 LYS A CA 1
ATOM 1412 C C . LYS A 1 182 ? -15.765 6.232 13.906 1.00 98.06 182 LYS A C 1
ATOM 1414 O O . LYS A 1 182 ? -15.387 7.402 13.961 1.00 98.06 182 LYS A O 1
ATOM 1419 N N . LYS A 1 183 ? -15.610 5.472 12.812 1.00 96.75 183 LYS A N 1
ATOM 1420 C CA . LYS A 1 183 ? -15.043 5.972 11.546 1.00 96.75 183 LYS A CA 1
ATOM 1421 C C . LYS A 1 183 ? -15.880 7.119 10.976 1.00 96.75 183 LYS A C 1
ATOM 1423 O O . LYS A 1 183 ? -15.308 8.147 10.634 1.00 96.75 183 LYS A O 1
ATOM 1428 N N . ILE A 1 184 ? -17.206 6.976 10.910 1.00 97.00 184 ILE A N 1
ATOM 1429 C CA . ILE A 1 184 ? -18.127 8.007 10.394 1.00 97.00 184 ILE A CA 1
ATOM 1430 C C . ILE A 1 184 ? -17.978 9.305 11.190 1.00 97.00 184 ILE A C 1
ATOM 1432 O O . ILE A 1 184 ? -17.788 10.368 10.601 1.00 97.00 184 ILE A O 1
ATOM 1436 N N . TYR A 1 185 ? -18.002 9.214 12.522 1.00 97.94 185 TYR A N 1
ATOM 1437 C CA . TYR A 1 185 ? -17.795 10.371 13.390 1.00 97.94 185 TYR A CA 1
ATOM 1438 C C . TYR A 1 185 ? -16.438 11.039 13.144 1.00 97.94 185 TYR A C 1
ATOM 1440 O O . TYR A 1 185 ? -16.360 12.250 12.945 1.00 97.94 185 TYR A O 1
ATOM 1448 N N . ALA A 1 186 ? -15.363 10.246 13.122 1.00 97.62 186 ALA A N 1
ATOM 1449 C CA . ALA A 1 186 ? -14.018 10.756 12.891 1.00 97.62 186 ALA A CA 1
ATOM 1450 C C . ALA A 1 186 ? -13.882 11.404 11.504 1.00 97.62 186 ALA A C 1
ATOM 1452 O O . ALA A 1 186 ? -13.258 12.453 11.392 1.00 97.62 186 ALA A O 1
ATOM 1453 N N . LYS A 1 187 ? -14.505 10.833 10.466 1.00 96.19 187 LYS A N 1
ATOM 1454 C CA . LYS A 1 187 ? -14.513 11.384 9.104 1.00 96.19 187 LYS A CA 1
ATOM 1455 C C . LYS A 1 187 ? -15.220 12.737 9.044 1.00 96.19 187 LYS A C 1
ATOM 1457 O O . LYS A 1 187 ? -14.717 13.654 8.408 1.00 96.19 187 LYS A O 1
ATOM 1462 N N . ALA A 1 188 ? -16.344 12.884 9.747 1.00 95.56 188 ALA A N 1
ATOM 1463 C CA . ALA A 1 188 ? -17.063 14.155 9.818 1.00 95.56 188 ALA A CA 1
ATOM 1464 C C . ALA A 1 188 ? -16.232 15.265 10.486 1.00 95.56 188 ALA A C 1
ATOM 1466 O O . ALA A 1 188 ? -16.271 16.407 10.036 1.00 95.56 188 ALA A O 1
ATOM 1467 N N . LEU A 1 189 ? -15.458 14.936 11.527 1.00 96.12 189 LEU A N 1
ATOM 1468 C CA . LEU A 1 189 ? -14.518 15.882 12.138 1.00 96.12 189 LEU A CA 1
ATOM 1469 C C . LEU A 1 189 ? -13.346 16.197 11.205 1.00 96.12 189 LEU A C 1
ATOM 1471 O O . LEU A 1 189 ? -13.010 17.364 11.009 1.00 96.12 189 LEU A O 1
ATOM 1475 N N . LEU A 1 190 ? -12.749 15.162 10.609 1.00 96.19 190 LEU A N 1
ATOM 1476 C CA . LEU A 1 190 ? -11.592 15.287 9.729 1.00 96.19 190 LEU A CA 1
ATOM 1477 C C . LEU A 1 190 ? -11.872 16.234 8.559 1.00 96.19 190 LEU A C 1
ATOM 1479 O O . LEU A 1 190 ? -11.031 17.080 8.273 1.00 96.19 190 LEU A O 1
ATOM 1483 N N . ALA A 1 191 ? -13.067 16.161 7.964 1.00 94.12 191 ALA A N 1
ATOM 1484 C CA . ALA A 1 191 ? -13.489 17.018 6.855 1.00 94.12 191 ALA A CA 1
ATOM 1485 C C . ALA A 1 191 ? -13.410 18.527 7.170 1.00 94.12 191 ALA A C 1
ATOM 1487 O O . ALA A 1 191 ? -13.251 19.348 6.263 1.00 94.12 191 ALA A O 1
ATOM 1488 N N . GLU A 1 192 ? -13.502 18.916 8.444 1.00 94.38 192 GLU A N 1
ATOM 1489 C CA . GLU A 1 192 ? -13.295 20.298 8.884 1.00 94.38 192 GLU A CA 1
ATOM 1490 C C . GLU A 1 192 ? -11.845 20.546 9.324 1.00 94.38 192 GLU A C 1
ATOM 1492 O O . GLU A 1 192 ? -11.263 21.578 8.993 1.00 94.38 192 GLU A O 1
ATOM 1497 N N . GLU A 1 193 ? -11.220 19.582 10.004 1.00 94.69 193 GLU A N 1
ATOM 1498 C CA . GLU A 1 193 ? -9.840 19.695 10.489 1.00 94.69 193 GLU A CA 1
ATOM 1499 C C . GLU A 1 193 ? -8.803 19.802 9.361 1.00 94.69 193 GLU A C 1
ATOM 1501 O O . GLU A 1 193 ? -7.821 20.530 9.503 1.00 94.69 193 GLU A O 1
ATOM 1506 N N . VAL A 1 194 ? -9.014 19.143 8.216 1.00 95.25 194 VAL A N 1
ATOM 1507 C CA . VAL A 1 194 ? -8.097 19.227 7.062 1.00 95.25 194 VAL A CA 1
ATOM 1508 C C . VAL A 1 194 ? -8.049 20.623 6.436 1.00 95.25 194 VAL A C 1
ATOM 1510 O O . VAL A 1 194 ? -7.094 20.937 5.723 1.00 95.25 194 VAL A O 1
ATOM 1513 N N . LYS A 1 195 ? -9.043 21.474 6.722 1.00 93.06 195 LYS A N 1
ATOM 1514 C CA . LYS A 1 195 ? -9.136 22.862 6.243 1.00 93.06 195 LYS A CA 1
ATOM 1515 C C . LYS A 1 195 ? -8.525 23.867 7.228 1.00 93.06 195 LYS A C 1
ATOM 1517 O O . LYS A 1 195 ? -8.235 25.000 6.840 1.00 93.06 195 LYS A O 1
ATOM 1522 N N . ASP A 1 196 ? -8.319 23.476 8.485 1.00 94.19 196 ASP A N 1
ATOM 1523 C CA . ASP A 1 196 ? -7.799 24.343 9.544 1.00 94.19 196 ASP A CA 1
ATOM 1524 C C . ASP A 1 196 ? -6.267 24.325 9.585 1.00 94.19 196 ASP A C 1
ATOM 1526 O O . ASP A 1 196 ? -5.662 23.335 9.982 1.00 94.19 196 ASP A O 1
ATOM 1530 N N . LYS A 1 197 ? -5.636 25.451 9.234 1.00 93.50 197 LYS A N 1
ATOM 1531 C CA . LYS A 1 197 ? -4.170 25.606 9.168 1.00 93.50 197 LYS A CA 1
ATOM 1532 C C . LYS A 1 197 ? -3.448 25.377 10.494 1.00 93.50 197 LYS A C 1
ATOM 1534 O O . LYS A 1 197 ? -2.255 25.081 10.475 1.00 93.50 197 LYS A O 1
ATOM 1539 N N . GLU A 1 198 ? -4.137 25.535 11.620 1.00 94.06 198 GLU A N 1
ATOM 1540 C CA . GLU A 1 198 ? -3.557 25.321 12.949 1.00 94.06 198 GLU A CA 1
ATOM 1541 C C . GLU A 1 198 ? -3.698 23.859 13.411 1.00 94.06 198 GLU A C 1
ATOM 1543 O O . GLU A 1 198 ? -3.084 23.454 14.402 1.00 94.06 198 GLU A O 1
ATOM 1548 N N . ASN A 1 199 ? -4.479 23.045 12.693 1.00 93.19 199 ASN A N 1
ATOM 1549 C CA . ASN A 1 199 ? -4.691 21.644 13.016 1.00 93.19 199 ASN A CA 1
ATOM 1550 C C . ASN A 1 199 ? -3.580 20.755 12.430 1.00 93.19 199 ASN A C 1
ATOM 1552 O O . ASN A 1 199 ? -3.123 20.931 11.302 1.00 93.19 199 ASN A O 1
ATOM 1556 N N . ALA A 1 200 ? -3.169 19.728 13.176 1.00 90.25 200 ALA A N 1
ATOM 1557 C CA . ALA A 1 200 ? -2.177 18.754 12.716 1.00 90.25 200 ALA A CA 1
ATOM 1558 C C . ALA A 1 200 ? -2.642 17.927 11.496 1.00 90.25 200 ALA A C 1
ATOM 1560 O O . ALA A 1 200 ? -1.810 17.382 10.764 1.00 90.25 200 ALA A O 1
ATOM 1561 N N . ALA A 1 201 ? -3.954 17.819 11.276 1.00 91.31 201 ALA A N 1
ATOM 1562 C CA . ALA A 1 201 ? -4.545 17.139 10.130 1.00 91.31 201 ALA A CA 1
ATOM 1563 C C . ALA A 1 201 ? -4.579 17.996 8.852 1.00 91.31 201 ALA A C 1
ATOM 1565 O O . ALA A 1 201 ? -4.852 17.433 7.793 1.00 91.31 201 ALA A O 1
ATOM 1566 N N . TYR A 1 202 ? -4.256 19.298 8.927 1.00 94.44 202 TYR A N 1
ATOM 1567 C CA . TYR A 1 202 ? -4.298 20.235 7.799 1.00 94.44 202 TYR A CA 1
ATOM 1568 C C . TYR A 1 202 ? -3.663 19.675 6.521 1.00 94.44 202 TYR A C 1
ATOM 1570 O O . TYR A 1 202 ? -2.558 19.112 6.540 1.00 94.44 202 TYR A O 1
ATOM 1578 N N . ILE A 1 203 ? -4.349 19.885 5.398 1.00 93.88 203 ILE A N 1
ATOM 1579 C CA . ILE A 1 203 ? -3.861 19.555 4.064 1.00 93.88 203 ILE A CA 1
ATOM 1580 C C . ILE A 1 203 ? -3.540 20.860 3.336 1.00 93.88 203 ILE A C 1
ATOM 1582 O O . ILE A 1 203 ? -4.421 21.592 2.889 1.00 93.88 203 ILE A O 1
ATOM 1586 N N . ASP A 1 204 ? -2.246 21.130 3.177 1.00 94.81 204 ASP A N 1
ATOM 1587 C CA . ASP A 1 204 ? -1.765 22.108 2.204 1.00 94.81 204 ASP A CA 1
ATOM 1588 C C . ASP A 1 204 ? -1.968 21.522 0.803 1.00 94.81 204 ASP A C 1
ATOM 1590 O O . ASP A 1 204 ? -1.152 20.717 0.357 1.00 94.81 204 ASP A O 1
ATOM 1594 N N . VAL A 1 205 ? -3.092 21.863 0.168 1.00 93.75 205 VAL A N 1
ATOM 1595 C CA . VAL A 1 205 ? -3.579 21.255 -1.081 1.00 93.75 205 VAL A CA 1
ATOM 1596 C C . VAL A 1 205 ? -2.488 21.204 -2.146 1.00 93.75 205 VAL A C 1
ATOM 1598 O O . VAL A 1 205 ? -2.174 20.123 -2.635 1.00 93.75 205 VAL A O 1
ATOM 1601 N N . ASP A 1 206 ? -1.837 22.332 -2.433 1.00 92.69 206 ASP A N 1
ATOM 1602 C CA . ASP A 1 206 ? -0.787 22.404 -3.450 1.00 92.69 206 ASP A CA 1
ATOM 1603 C C . ASP A 1 206 ? 0.365 21.453 -3.134 1.00 92.69 206 ASP A C 1
ATOM 1605 O O . ASP A 1 206 ? 0.753 20.611 -3.943 1.00 92.69 206 ASP A O 1
ATOM 1609 N N . LYS A 1 207 ? 0.904 21.540 -1.918 1.00 95.00 207 LYS A N 1
ATOM 1610 C CA . LYS A 1 207 ? 2.059 20.733 -1.525 1.00 95.00 207 LYS A CA 1
ATOM 1611 C C . LYS A 1 207 ? 1.716 19.247 -1.431 1.00 95.00 207 LYS A C 1
ATOM 1613 O O . LYS A 1 207 ? 2.525 18.405 -1.830 1.00 95.00 207 LYS A O 1
ATOM 1618 N N . ALA A 1 208 ? 0.562 18.921 -0.862 1.00 95.69 208 ALA A N 1
ATOM 1619 C CA . ALA A 1 208 ? 0.131 17.554 -0.620 1.00 95.69 208 ALA A CA 1
ATOM 1620 C C . ALA A 1 208 ? -0.153 16.830 -1.937 1.00 95.69 208 ALA A C 1
ATOM 1622 O O . ALA A 1 208 ? 0.371 15.735 -2.137 1.00 95.69 208 ALA A O 1
ATOM 1623 N N . LEU A 1 209 ? -0.894 17.463 -2.852 1.00 96.62 209 LEU A N 1
ATOM 1624 C CA . LEU A 1 209 ? -1.236 16.870 -4.143 1.00 96.62 209 LEU A CA 1
ATOM 1625 C C . LEU A 1 209 ? 0.002 16.722 -5.028 1.00 96.62 209 LEU A C 1
ATOM 1627 O O . LEU A 1 209 ? 0.205 15.647 -5.582 1.00 96.62 209 LEU A O 1
ATOM 1631 N N . GLN A 1 210 ? 0.887 17.726 -5.080 1.00 95.94 210 GLN A N 1
ATOM 1632 C CA . GLN A 1 210 ? 2.163 17.608 -5.803 1.00 95.94 210 GLN A CA 1
ATOM 1633 C C . GLN A 1 210 ? 3.012 16.447 -5.271 1.00 95.94 210 GLN A C 1
ATOM 1635 O O . GLN A 1 210 ? 3.535 15.639 -6.036 1.00 95.94 210 GLN A O 1
ATOM 1640 N N . THR A 1 211 ? 3.127 16.330 -3.943 1.00 95.75 211 THR A N 1
ATOM 1641 C CA . THR A 1 211 ? 3.907 15.255 -3.311 1.00 95.75 211 THR A CA 1
ATOM 1642 C C . THR A 1 211 ? 3.300 13.885 -3.603 1.00 95.75 211 THR A C 1
ATOM 1644 O O . THR A 1 211 ? 4.031 12.942 -3.918 1.00 95.75 211 THR A O 1
ATOM 1647 N N . TYR A 1 212 ? 1.974 13.765 -3.500 1.00 95.12 212 TYR A N 1
ATOM 1648 C CA . TYR A 1 212 ? 1.273 12.514 -3.759 1.00 95.12 212 TYR A CA 1
ATOM 1649 C C . TYR A 1 212 ? 1.395 12.106 -5.226 1.00 95.12 212 TYR A C 1
ATOM 1651 O O . TYR A 1 212 ? 1.751 10.961 -5.503 1.00 95.12 212 TYR A O 1
ATOM 1659 N N . PHE A 1 213 ? 1.160 13.039 -6.151 1.00 95.12 213 PHE A N 1
ATOM 1660 C CA . PHE A 1 213 ? 1.278 12.808 -7.585 1.00 95.12 213 PHE A CA 1
ATOM 1661 C C . PHE A 1 213 ? 2.680 12.317 -7.947 1.00 95.12 213 PHE A C 1
ATOM 1663 O O . PHE A 1 213 ? 2.817 11.238 -8.518 1.00 95.12 213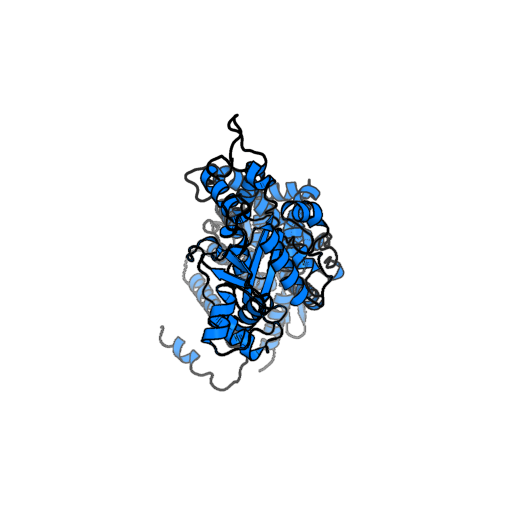 PHE A O 1
ATOM 1670 N N . ALA A 1 214 ? 3.723 13.038 -7.526 1.00 92.69 214 ALA A N 1
ATOM 1671 C CA . ALA A 1 214 ? 5.108 12.668 -7.807 1.00 92.69 214 ALA A CA 1
ATOM 1672 C C . ALA A 1 214 ? 5.486 11.285 -7.247 1.00 92.69 214 ALA A C 1
ATOM 1674 O O . ALA A 1 214 ? 6.260 10.551 -7.859 1.00 92.69 214 ALA A O 1
ATOM 1675 N N . SER A 1 215 ? 4.936 10.917 -6.086 1.00 90.69 215 SER A N 1
ATOM 1676 C CA . SER A 1 215 ? 5.299 9.674 -5.395 1.00 90.69 215 SER A CA 1
ATOM 1677 C C . SER A 1 215 ? 4.524 8.449 -5.880 1.00 90.69 215 SER A C 1
ATOM 1679 O O . SER A 1 215 ? 5.072 7.350 -5.852 1.00 90.69 215 SER A O 1
ATOM 1681 N N . ASN A 1 216 ? 3.263 8.620 -6.292 1.00 90.44 216 ASN A N 1
ATOM 1682 C CA . ASN A 1 216 ? 2.336 7.500 -6.503 1.00 90.44 216 ASN A CA 1
ATOM 1683 C C . ASN A 1 216 ? 1.751 7.429 -7.920 1.00 90.44 216 ASN A C 1
ATOM 1685 O O . ASN A 1 216 ? 1.290 6.366 -8.326 1.00 90.44 216 ASN A O 1
ATOM 1689 N N . VAL A 1 217 ? 1.752 8.535 -8.671 1.00 91.44 217 VAL A N 1
ATOM 1690 C CA . VAL A 1 217 ? 1.066 8.627 -9.972 1.00 91.44 217 VAL A CA 1
ATOM 1691 C C . VAL A 1 217 ? 2.052 8.872 -11.108 1.00 91.44 217 VAL A C 1
ATOM 1693 O O . VAL A 1 217 ? 2.017 8.168 -12.109 1.00 91.44 217 VAL A O 1
ATOM 1696 N N . GLN A 1 218 ? 2.980 9.816 -10.943 1.00 90.12 218 GLN A N 1
ATOM 1697 C CA . GLN A 1 218 ? 3.813 10.343 -12.027 1.00 90.12 218 GLN A CA 1
ATOM 1698 C C . GLN A 1 218 ? 4.615 9.270 -12.775 1.00 90.12 218 GLN A C 1
ATOM 1700 O O . GLN A 1 218 ? 4.846 9.404 -13.968 1.00 90.12 218 GLN A O 1
ATOM 1705 N N . SER A 1 219 ? 5.074 8.222 -12.088 1.00 86.56 219 SER A N 1
ATOM 1706 C CA . SER A 1 219 ? 5.826 7.119 -12.710 1.00 86.56 219 SER A CA 1
ATOM 1707 C C . SER A 1 219 ? 5.003 5.843 -12.883 1.00 86.56 219 SER A C 1
ATOM 1709 O O . SER A 1 219 ? 5.554 4.838 -13.317 1.00 86.56 219 SER A O 1
ATOM 1711 N N . ASN A 1 220 ? 3.722 5.852 -12.517 1.00 87.88 220 ASN A N 1
ATOM 1712 C CA . ASN A 1 220 ? 2.877 4.665 -12.524 1.00 87.88 220 ASN A CA 1
ATOM 1713 C C . ASN A 1 220 ? 2.117 4.548 -13.850 1.00 87.88 220 ASN A C 1
ATOM 1715 O O . ASN A 1 220 ? 0.931 4.850 -13.942 1.00 87.88 220 ASN A O 1
ATOM 1719 N N . TYR A 1 221 ? 2.848 4.157 -14.886 1.00 91.31 221 TYR A N 1
ATOM 1720 C CA . TYR A 1 221 ? 2.339 3.956 -16.238 1.00 91.31 221 TYR A CA 1
ATOM 1721 C C . TYR A 1 221 ? 3.041 2.759 -16.889 1.00 91.31 221 TYR A C 1
ATOM 1723 O O . TYR A 1 221 ? 4.113 2.343 -16.430 1.00 91.31 221 TYR A O 1
ATOM 1731 N N . ASP A 1 222 ? 2.457 2.206 -17.949 1.00 93.12 222 ASP A N 1
ATOM 1732 C CA . ASP A 1 222 ? 3.016 1.060 -18.668 1.00 93.12 222 ASP A CA 1
ATOM 1733 C C . ASP A 1 222 ? 4.298 1.433 -19.426 1.00 93.12 222 ASP A C 1
ATOM 1735 O O . ASP A 1 222 ? 4.472 2.535 -19.931 1.00 93.12 222 ASP A O 1
ATOM 1739 N N . MET A 1 223 ? 5.240 0.501 -19.535 1.00 93.81 223 MET A N 1
ATOM 1740 C CA . MET A 1 223 ? 6.523 0.740 -20.192 1.00 93.81 223 MET A CA 1
ATOM 1741 C C . MET A 1 223 ? 6.807 -0.341 -21.220 1.00 93.81 223 MET A C 1
ATOM 1743 O O . MET A 1 223 ? 6.909 -1.524 -20.891 1.00 93.81 223 MET A O 1
ATOM 1747 N N . SER A 1 224 ? 7.022 0.081 -22.464 1.00 95.88 224 SER A N 1
ATOM 1748 C CA . SER A 1 224 ? 7.514 -0.774 -23.537 1.00 95.88 224 SER A CA 1
ATOM 1749 C C . SER A 1 224 ? 9.030 -0.701 -23.617 1.00 95.88 224 SER A C 1
ATOM 1751 O O . SER A 1 224 ? 9.609 0.320 -24.000 1.00 95.88 224 SER A O 1
ATOM 1753 N N . ALA A 1 225 ? 9.701 -1.797 -23.267 1.00 96.06 225 ALA A N 1
ATOM 1754 C CA . ALA A 1 225 ? 11.151 -1.880 -23.357 1.00 96.06 225 ALA A CA 1
ATOM 1755 C C . ALA A 1 225 ? 11.643 -3.297 -23.664 1.00 96.06 225 ALA A C 1
ATOM 1757 O O . ALA A 1 225 ? 11.266 -4.279 -23.020 1.00 96.06 225 ALA A O 1
ATOM 1758 N N . ILE A 1 226 ? 12.598 -3.395 -24.589 1.00 96.56 226 ILE A N 1
ATOM 1759 C CA . ILE A 1 226 ? 13.345 -4.633 -24.810 1.00 96.56 226 ILE A CA 1
ATOM 1760 C C . ILE A 1 226 ? 14.358 -4.749 -23.679 1.00 96.56 226 ILE A C 1
ATOM 1762 O O . ILE A 1 226 ? 15.256 -3.917 -23.554 1.00 96.56 226 ILE A O 1
ATOM 1766 N N . THR A 1 227 ? 14.232 -5.789 -22.858 1.00 95.62 227 THR A N 1
ATOM 1767 C CA . THR A 1 227 ? 15.157 -6.059 -21.752 1.00 95.62 227 THR A CA 1
ATOM 1768 C C . THR A 1 227 ? 15.821 -7.416 -21.942 1.00 95.62 227 THR A C 1
ATOM 1770 O O . THR A 1 227 ? 15.158 -8.436 -22.118 1.00 95.62 227 THR A O 1
ATOM 1773 N N . ILE A 1 228 ? 17.153 -7.427 -21.920 1.00 96.62 228 ILE A N 1
ATOM 1774 C CA . ILE A 1 228 ? 17.968 -8.625 -22.122 1.00 96.62 228 ILE A CA 1
ATOM 1775 C C . ILE A 1 228 ? 18.830 -8.818 -20.888 1.00 96.62 228 ILE A C 1
ATOM 1777 O O . ILE A 1 228 ? 19.679 -7.985 -20.574 1.00 96.62 228 ILE A O 1
ATOM 1781 N N . ARG A 1 229 ? 18.587 -9.917 -20.181 1.00 95.75 229 ARG A N 1
ATOM 1782 C CA . ARG A 1 229 ? 19.245 -10.278 -18.927 1.00 95.75 229 ARG A CA 1
ATOM 1783 C C . ARG A 1 229 ? 20.425 -11.206 -19.180 1.00 95.75 229 ARG A C 1
ATOM 1785 O O . ARG A 1 229 ? 20.272 -12.235 -19.826 1.00 95.75 229 ARG A O 1
ATOM 1792 N N . PHE A 1 230 ? 21.541 -10.900 -18.534 1.00 96.44 230 PHE A N 1
ATOM 1793 C CA . PHE A 1 230 ? 22.739 -11.725 -18.468 1.00 96.44 230 PHE A CA 1
ATOM 1794 C C . PHE A 1 230 ? 23.041 -12.089 -17.014 1.00 96.44 230 PHE A C 1
ATOM 1796 O O . PHE A 1 230 ? 22.902 -11.272 -16.097 1.00 96.44 230 PHE A O 1
ATOM 1803 N N . VAL A 1 231 ? 23.489 -13.321 -16.796 1.00 93.69 231 VAL A N 1
ATOM 1804 C CA . VAL A 1 231 ? 23.892 -13.849 -15.491 1.00 93.69 231 VAL A CA 1
ATOM 1805 C C . VAL A 1 231 ? 25.097 -13.083 -14.949 1.00 93.69 231 VAL A C 1
ATOM 1807 O O . VAL A 1 231 ? 25.182 -12.838 -13.749 1.00 93.69 231 VAL A O 1
ATOM 1810 N N . ASN A 1 232 ? 26.030 -12.690 -15.818 1.00 94.31 232 ASN A N 1
ATOM 1811 C CA . ASN A 1 232 ? 27.223 -11.940 -15.436 1.00 94.31 232 ASN A CA 1
ATOM 1812 C C . ASN A 1 232 ? 27.783 -11.107 -16.601 1.00 94.31 232 ASN A C 1
ATOM 1814 O O . ASN A 1 232 ? 27.376 -11.241 -17.755 1.00 94.31 232 ASN A O 1
ATOM 1818 N N . GLN A 1 233 ? 28.765 -10.258 -16.293 1.00 94.31 233 GLN A N 1
ATOM 1819 C CA . GLN A 1 233 ? 29.401 -9.384 -17.278 1.00 94.31 233 GLN A CA 1
ATOM 1820 C C . GLN A 1 233 ? 30.133 -10.149 -18.392 1.00 94.31 233 GLN A C 1
ATOM 1822 O O . GLN A 1 233 ? 30.181 -9.676 -19.526 1.00 94.31 233 GLN A O 1
ATOM 1827 N N . ASN A 1 234 ? 30.693 -11.328 -18.099 1.00 94.56 234 ASN A N 1
ATOM 1828 C CA . ASN A 1 234 ? 31.423 -12.116 -19.095 1.00 94.56 234 ASN A CA 1
ATOM 1829 C C . ASN A 1 234 ? 30.484 -12.651 -20.177 1.00 94.56 234 ASN A C 1
ATOM 1831 O O . ASN A 1 234 ? 30.827 -12.589 -21.354 1.00 94.56 234 ASN A O 1
ATOM 1835 N N . GLU A 1 235 ? 29.301 -13.130 -19.791 1.00 95.44 235 GLU A N 1
ATOM 1836 C CA . GLU A 1 235 ? 28.254 -13.558 -20.722 1.00 95.44 235 GLU A CA 1
ATOM 1837 C C . GLU A 1 235 ? 27.791 -12.397 -21.607 1.00 95.44 235 GLU A C 1
ATOM 1839 O O . GLU A 1 235 ? 27.720 -12.532 -22.830 1.00 95.44 235 GLU A O 1
ATOM 1844 N N . ALA A 1 236 ? 27.554 -11.230 -21.005 1.00 94.94 236 ALA A N 1
ATOM 1845 C CA . ALA A 1 236 ? 27.134 -10.046 -21.741 1.00 94.94 236 ALA A CA 1
ATOM 1846 C C . ALA A 1 236 ? 28.203 -9.599 -22.758 1.00 94.94 236 ALA A C 1
ATOM 1848 O O . ALA A 1 236 ? 27.910 -9.405 -23.937 1.00 94.94 236 ALA A O 1
ATOM 1849 N N . ASN A 1 237 ? 29.470 -9.530 -22.337 1.00 93.56 237 ASN A N 1
ATOM 1850 C CA . ASN A 1 237 ? 30.591 -9.186 -23.216 1.00 93.56 237 ASN A CA 1
ATOM 1851 C C . ASN A 1 237 ? 30.818 -10.237 -24.314 1.00 93.56 237 ASN A C 1
ATOM 1853 O O . ASN A 1 237 ? 31.159 -9.888 -25.444 1.00 93.56 237 ASN A O 1
ATOM 1857 N N . ALA A 1 238 ? 30.638 -11.525 -24.002 1.00 94.12 238 ALA A N 1
ATOM 1858 C CA . ALA A 1 238 ? 30.725 -12.594 -24.992 1.00 94.12 238 ALA A CA 1
ATOM 1859 C C . ALA A 1 238 ? 29.612 -12.502 -26.036 1.00 94.12 238 ALA A C 1
ATOM 1861 O O . ALA A 1 238 ? 29.866 -12.746 -27.215 1.00 94.12 238 ALA A O 1
ATOM 1862 N N . THR A 1 239 ? 28.417 -12.096 -25.615 1.00 95.88 239 THR A N 1
ATOM 1863 C CA . THR A 1 239 ? 27.276 -11.881 -26.504 1.00 95.88 239 THR A CA 1
ATOM 1864 C C . THR A 1 239 ? 27.525 -10.705 -27.445 1.00 95.88 239 THR A C 1
ATOM 1866 O O . THR A 1 239 ? 27.420 -10.878 -28.655 1.00 95.88 239 THR A O 1
ATOM 1869 N N . LEU A 1 240 ? 27.963 -9.548 -26.937 1.00 95.12 240 LEU A N 1
ATOM 1870 C CA . LEU A 1 240 ? 28.315 -8.404 -27.792 1.00 95.12 240 LEU A CA 1
ATOM 1871 C C . LEU A 1 240 ? 29.405 -8.758 -28.814 1.00 95.12 240 LEU A C 1
ATOM 1873 O O . LEU A 1 240 ? 29.266 -8.477 -30.004 1.00 95.12 240 LEU A O 1
ATOM 1877 N N . ARG A 1 241 ? 30.444 -9.482 -28.377 1.00 95.00 241 ARG A N 1
ATOM 1878 C CA . ARG A 1 241 ? 31.498 -9.982 -29.269 1.00 95.00 241 ARG A CA 1
ATOM 1879 C C . ARG A 1 241 ? 30.955 -10.926 -30.341 1.00 95.00 241 ARG A C 1
ATOM 1881 O O . ARG A 1 241 ? 31.383 -10.825 -31.489 1.00 95.00 241 ARG A O 1
ATOM 1888 N N . ARG A 1 242 ? 30.030 -11.833 -30.005 1.00 94.06 242 ARG A N 1
ATOM 1889 C CA . ARG A 1 242 ? 29.409 -12.755 -30.974 1.00 94.06 242 ARG A CA 1
ATOM 1890 C C . ARG A 1 242 ? 28.762 -11.996 -32.131 1.00 94.06 242 ARG A C 1
ATOM 1892 O O . ARG A 1 242 ? 28.917 -12.432 -33.269 1.00 94.06 242 ARG A O 1
ATOM 1899 N N . TYR A 1 243 ? 28.104 -10.882 -31.824 1.00 94.75 243 TYR A N 1
ATOM 1900 C CA . TYR A 1 243 ? 27.414 -10.022 -32.785 1.00 94.75 243 TYR A CA 1
ATOM 1901 C C . TYR A 1 243 ? 28.302 -8.944 -33.421 1.00 94.75 243 TYR A C 1
ATOM 1903 O O . TYR A 1 243 ? 27.795 -8.111 -34.159 1.00 94.75 243 TYR A O 1
ATOM 1911 N N . ASN A 1 244 ? 29.617 -8.968 -33.175 1.00 94.50 244 ASN A N 1
ATOM 1912 C CA . ASN A 1 244 ? 30.575 -7.969 -33.664 1.00 94.50 244 ASN A CA 1
ATOM 1913 C C . ASN A 1 244 ? 30.265 -6.534 -33.200 1.00 94.50 244 ASN A C 1
ATOM 1915 O O . ASN A 1 244 ? 30.646 -5.581 -33.869 1.00 94.50 244 ASN A O 1
ATOM 1919 N N . ILE A 1 245 ? 29.601 -6.353 -32.058 1.00 96.00 245 ILE A N 1
ATOM 1920 C CA . ILE A 1 245 ? 29.191 -5.028 -31.573 1.00 96.00 245 ILE A CA 1
ATOM 1921 C C . ILE A 1 245 ? 30.157 -4.556 -30.501 1.00 96.00 245 ILE A C 1
ATOM 1923 O O . ILE A 1 245 ? 30.347 -5.252 -29.506 1.00 96.00 245 ILE A O 1
ATOM 1927 N N . LYS A 1 246 ? 30.697 -3.343 -30.644 1.00 94.88 246 LYS A N 1
ATOM 1928 C CA . LYS A 1 246 ? 31.508 -2.693 -29.609 1.00 94.88 246 LYS A CA 1
ATOM 1929 C C . LYS A 1 246 ? 30.926 -1.336 -29.231 1.00 94.88 246 LYS A C 1
ATOM 1931 O O . LYS A 1 246 ? 30.521 -0.549 -30.081 1.00 94.88 246 LYS A O 1
ATOM 1936 N N . ALA A 1 247 ? 30.902 -1.062 -27.932 1.00 93.31 247 ALA A N 1
ATOM 1937 C CA . ALA A 1 247 ? 30.406 0.195 -27.395 1.00 93.31 247 ALA A CA 1
ATOM 1938 C C . ALA A 1 247 ? 31.512 1.256 -27.348 1.00 93.31 247 ALA A C 1
ATOM 1940 O O . ALA A 1 247 ? 32.612 0.989 -26.854 1.00 93.31 247 ALA A O 1
ATOM 1941 N N . TYR A 1 248 ? 31.211 2.474 -27.792 1.00 92.50 248 TYR A N 1
ATOM 1942 C CA . TYR A 1 248 ? 32.095 3.629 -27.649 1.00 92.50 248 TYR A CA 1
ATOM 1943 C C . TYR A 1 248 ? 31.269 4.907 -27.482 1.00 92.50 248 TYR A C 1
ATOM 1945 O O . TYR A 1 248 ? 30.367 5.163 -28.270 1.00 92.50 248 TYR A O 1
ATOM 1953 N N . ARG A 1 249 ? 31.561 5.701 -26.438 1.00 87.69 249 ARG A N 1
ATOM 1954 C CA . ARG A 1 249 ? 30.872 6.975 -26.121 1.00 87.69 249 ARG A CA 1
ATOM 1955 C C . ARG A 1 249 ? 29.338 6.898 -26.241 1.00 87.69 249 ARG A C 1
ATOM 1957 O O . ARG A 1 249 ? 28.726 7.687 -26.949 1.00 87.69 249 ARG A O 1
ATOM 1964 N N . SER A 1 250 ? 28.737 5.935 -25.546 1.00 87.25 250 SER A N 1
ATOM 1965 C CA . SER A 1 250 ? 27.281 5.715 -25.515 1.00 87.25 250 SER A CA 1
ATOM 1966 C C . SER A 1 250 ? 26.638 5.267 -26.835 1.00 87.25 250 SER A C 1
ATOM 1968 O O . SER A 1 250 ? 25.419 5.206 -26.919 1.00 87.25 250 SER A O 1
ATOM 1970 N N . GLN A 1 251 ? 27.431 4.891 -27.839 1.00 92.12 251 GLN A N 1
ATOM 1971 C CA . GLN A 1 251 ? 26.950 4.378 -29.122 1.00 92.12 251 GLN A CA 1
ATOM 1972 C C . GLN A 1 251 ? 27.461 2.961 -29.384 1.00 92.12 251 GLN A C 1
ATOM 1974 O O . GLN A 1 251 ? 28.464 2.528 -28.804 1.00 92.12 251 GLN A O 1
ATOM 1979 N N . TRP A 1 252 ? 26.764 2.243 -30.261 1.00 95.12 252 TRP A N 1
ATOM 1980 C CA . TRP A 1 252 ? 27.183 0.945 -30.779 1.00 95.12 252 TRP A CA 1
ATOM 1981 C C . TRP A 1 252 ? 27.817 1.089 -32.152 1.00 95.12 252 TRP A C 1
ATOM 1983 O O . TRP A 1 252 ? 27.404 1.919 -32.954 1.00 95.12 252 TRP A O 1
ATOM 1993 N N . TYR A 1 253 ? 28.836 0.272 -32.391 1.00 96.06 253 TYR A N 1
ATOM 1994 C CA . TYR A 1 253 ? 29.556 0.175 -33.650 1.00 96.06 253 TYR A CA 1
ATOM 1995 C C . TYR A 1 253 ? 29.604 -1.300 -34.029 1.00 96.06 253 TYR A C 1
ATOM 1997 O O . TYR A 1 253 ? 30.039 -2.128 -33.220 1.00 96.06 253 TYR A O 1
ATOM 2005 N N . GLU A 1 254 ? 29.164 -1.622 -35.241 1.00 94.88 254 GLU A N 1
ATOM 2006 C CA . GLU A 1 254 ? 29.337 -2.952 -35.811 1.00 94.88 254 GLU A CA 1
ATOM 2007 C C . GLU A 1 254 ? 30.716 -3.038 -36.467 1.00 94.88 254 GLU A C 1
ATOM 2009 O O . GLU A 1 254 ? 31.080 -2.239 -37.328 1.00 94.88 254 GLU A O 1
ATOM 2014 N N . LEU A 1 255 ? 31.518 -3.994 -36.012 1.00 94.19 255 LEU A N 1
ATOM 2015 C CA . LEU A 1 255 ? 32.840 -4.256 -36.555 1.00 94.19 255 LEU A CA 1
ATOM 2016 C C . LEU A 1 255 ? 32.723 -5.116 -37.812 1.00 94.19 255 LEU A C 1
ATOM 2018 O O . LEU A 1 255 ? 31.881 -6.010 -37.892 1.00 94.19 255 LEU A O 1
ATOM 2022 N N . ALA A 1 256 ? 33.651 -4.928 -38.750 1.00 92.62 256 ALA A N 1
ATOM 2023 C CA . ALA A 1 256 ? 33.823 -5.877 -39.843 1.00 92.62 256 ALA A CA 1
ATOM 2024 C C . ALA A 1 256 ? 34.136 -7.277 -39.279 1.00 92.62 256 ALA A C 1
ATOM 2026 O O . ALA A 1 256 ? 35.008 -7.403 -38.411 1.00 92.62 256 ALA A O 1
ATOM 2027 N N . ASP A 1 257 ? 33.440 -8.306 -39.779 1.00 93.75 257 ASP A N 1
ATOM 2028 C CA . ASP A 1 257 ? 33.521 -9.680 -39.272 1.00 93.75 257 ASP A CA 1
ATOM 2029 C C . ASP A 1 257 ? 34.464 -10.566 -40.116 1.00 93.75 257 ASP A C 1
ATOM 2031 O O . ASP A 1 257 ? 34.064 -11.106 -41.153 1.00 93.75 257 ASP A O 1
ATOM 2035 N N . PRO A 1 258 ? 35.717 -10.784 -39.675 1.00 94.12 258 PRO A N 1
ATOM 2036 C CA . PRO A 1 258 ? 36.681 -11.615 -40.395 1.00 94.12 258 PRO A CA 1
ATOM 2037 C C . PRO A 1 258 ? 36.388 -13.121 -40.338 1.00 94.12 258 PRO A C 1
ATOM 2039 O O . PRO A 1 258 ? 37.129 -13.914 -40.928 1.00 94.12 258 PRO A O 1
ATOM 2042 N N . ARG A 1 259 ? 35.341 -13.548 -39.618 1.00 94.00 259 ARG A N 1
ATOM 2043 C CA . ARG A 1 259 ? 34.896 -14.949 -39.588 1.00 94.00 259 ARG A CA 1
ATOM 2044 C C . ARG A 1 259 ? 34.062 -15.317 -40.812 1.00 94.00 259 ARG A C 1
ATOM 2046 O O . ARG A 1 259 ? 33.922 -16.503 -41.092 1.00 94.00 259 ARG A O 1
ATOM 2053 N N . THR A 1 260 ? 33.490 -14.328 -41.501 1.00 92.50 260 THR A N 1
ATOM 2054 C CA . THR A 1 260 ? 32.532 -14.551 -42.596 1.00 92.50 260 THR A CA 1
ATOM 2055 C C . THR A 1 260 ? 32.971 -13.942 -43.925 1.00 92.50 260 THR A C 1
ATOM 2057 O O . THR A 1 260 ? 32.507 -14.389 -44.974 1.00 92.50 260 THR A O 1
ATOM 2060 N N . ALA A 1 261 ? 33.873 -12.955 -43.915 1.00 93.75 261 ALA A N 1
ATOM 2061 C CA . ALA A 1 261 ? 34.395 -12.335 -45.128 1.00 93.75 261 ALA A CA 1
ATOM 2062 C C . ALA A 1 261 ? 35.808 -11.768 -44.937 1.00 93.75 261 ALA A C 1
ATOM 2064 O O . ALA A 1 261 ? 36.237 -11.466 -43.825 1.00 93.75 261 ALA A O 1
ATOM 2065 N N . VAL A 1 262 ? 36.543 -11.606 -46.042 1.00 95.00 262 VAL A N 1
ATOM 2066 C CA . VAL A 1 262 ? 37.824 -10.885 -46.037 1.00 95.00 262 VAL A CA 1
ATOM 2067 C C . VAL A 1 262 ? 37.550 -9.422 -45.702 1.00 95.00 262 VAL A C 1
ATOM 2069 O O . VAL A 1 262 ? 36.790 -8.754 -46.403 1.00 95.00 262 VAL A O 1
ATOM 2072 N N . VAL A 1 263 ? 38.177 -8.923 -44.638 1.00 93.31 263 VAL A N 1
ATOM 2073 C CA . VAL A 1 263 ? 37.967 -7.549 -44.159 1.00 93.31 263 VAL A CA 1
ATOM 2074 C C . VAL A 1 263 ? 38.962 -6.579 -44.789 1.00 93.31 263 VAL A C 1
ATOM 2076 O O . VAL A 1 263 ? 40.059 -6.967 -45.186 1.00 93.31 263 VAL A O 1
ATOM 2079 N N . THR A 1 264 ? 38.608 -5.300 -44.875 1.00 92.00 264 THR A N 1
ATOM 2080 C CA . THR A 1 264 ? 39.453 -4.248 -45.465 1.00 92.00 264 THR A CA 1
ATOM 2081 C C . THR A 1 264 ? 39.709 -3.112 -44.476 1.00 92.00 264 THR A C 1
ATOM 2083 O O . THR A 1 264 ? 39.117 -3.067 -43.399 1.00 92.00 264 THR A O 1
ATOM 2086 N N . GLY A 1 265 ? 40.594 -2.176 -44.833 1.00 90.81 265 GLY A N 1
ATOM 2087 C CA . GLY A 1 265 ? 40.893 -1.003 -44.005 1.00 90.81 265 GLY A CA 1
ATOM 2088 C C . GLY A 1 265 ? 41.498 -1.377 -42.650 1.00 90.81 265 GLY A C 1
ATOM 2089 O O . GLY A 1 265 ? 42.255 -2.344 -42.548 1.00 90.81 265 GLY A O 1
ATOM 2090 N N . TYR A 1 266 ? 41.131 -0.633 -41.604 1.00 92.38 266 TYR A N 1
ATOM 2091 C CA . TYR A 1 266 ? 41.690 -0.806 -40.260 1.00 92.38 266 TYR A CA 1
ATOM 2092 C C . TYR A 1 266 ? 41.486 -2.220 -39.690 1.00 92.38 266 TYR A C 1
ATOM 2094 O O . TYR A 1 266 ? 42.377 -2.754 -39.035 1.00 92.38 266 TYR A O 1
ATOM 2102 N N . ALA A 1 267 ? 40.369 -2.883 -40.001 1.00 93.19 267 ALA A N 1
ATOM 2103 C CA . ALA A 1 267 ? 40.146 -4.275 -39.612 1.00 93.19 267 ALA A CA 1
ATOM 2104 C C . ALA A 1 267 ? 41.248 -5.217 -40.135 1.00 93.19 267 ALA A C 1
ATOM 2106 O O . ALA A 1 267 ? 41.730 -6.085 -39.406 1.00 93.19 267 ALA A O 1
ATOM 2107 N N . SER A 1 268 ? 41.701 -5.015 -41.377 1.00 94.56 268 SER A N 1
ATOM 2108 C CA . SER A 1 268 ? 42.796 -5.801 -41.951 1.00 94.56 268 SER A CA 1
ATOM 2109 C C . SER A 1 268 ? 44.149 -5.473 -41.314 1.00 94.56 268 SER A C 1
ATOM 2111 O O . SER A 1 268 ? 44.988 -6.365 -41.202 1.00 94.56 268 SER A O 1
ATOM 2113 N N . GLU A 1 269 ? 44.373 -4.223 -40.898 1.00 94.31 269 GLU A N 1
ATOM 2114 C CA . GLU A 1 269 ? 45.588 -3.814 -40.177 1.00 94.31 269 GLU A CA 1
ATOM 2115 C C . GLU A 1 269 ? 45.665 -4.494 -38.806 1.00 94.31 269 GLU A C 1
ATOM 2117 O O . GLU A 1 269 ? 46.696 -5.060 -38.453 1.00 94.31 269 GLU A O 1
ATOM 2122 N N . VAL A 1 270 ? 44.545 -4.543 -38.074 1.00 95.62 270 VAL A N 1
ATOM 2123 C CA . VAL A 1 270 ? 44.464 -5.231 -36.775 1.00 95.62 270 VAL A CA 1
ATOM 2124 C C . VAL A 1 270 ? 44.794 -6.722 -36.908 1.00 95.62 270 VAL A C 1
ATOM 2126 O O . VAL A 1 270 ? 45.501 -7.268 -36.061 1.00 95.62 270 VAL A O 1
ATOM 2129 N N . LEU A 1 271 ? 44.319 -7.394 -37.963 1.00 96.38 271 LEU A N 1
ATOM 2130 C CA . LEU A 1 271 ? 44.666 -8.799 -38.214 1.00 96.38 271 LEU A CA 1
ATOM 2131 C C . LEU A 1 271 ? 46.160 -8.981 -38.508 1.00 96.38 271 LEU A C 1
ATOM 2133 O O . LEU A 1 271 ? 46.775 -9.904 -37.969 1.00 96.38 271 LEU A O 1
ATOM 2137 N N . ALA A 1 272 ? 46.747 -8.093 -39.315 1.00 96.50 272 ALA A N 1
ATOM 2138 C CA . ALA A 1 272 ? 48.169 -8.132 -39.646 1.00 96.50 272 ALA A CA 1
ATOM 2139 C C . ALA A 1 272 ? 49.049 -7.933 -38.399 1.00 96.50 272 ALA A C 1
ATOM 2141 O O . ALA A 1 272 ? 49.986 -8.703 -38.186 1.00 96.50 272 ALA A O 1
ATOM 2142 N N . ASP A 1 273 ? 48.691 -6.979 -37.536 1.00 96.69 273 ASP A N 1
ATOM 2143 C CA . ASP A 1 273 ? 49.368 -6.712 -36.259 1.00 96.69 273 ASP A CA 1
ATOM 2144 C C . ASP A 1 273 ? 49.346 -7.919 -35.311 1.00 96.69 273 ASP A C 1
ATOM 2146 O O . ASP A 1 273 ? 50.272 -8.129 -34.526 1.00 96.69 273 ASP A O 1
ATOM 2150 N N . LEU A 1 274 ? 48.281 -8.721 -35.369 1.00 96.69 274 LEU A N 1
ATOM 2151 C CA . LEU A 1 274 ? 48.125 -9.939 -34.573 1.00 96.69 274 LEU A CA 1
ATOM 2152 C C . LEU A 1 274 ? 48.759 -11.177 -35.227 1.00 96.69 274 LEU A C 1
ATOM 2154 O O . LEU A 1 274 ? 48.769 -12.245 -34.613 1.00 96.69 274 LEU A O 1
ATOM 2158 N N . GLY A 1 275 ? 49.275 -11.058 -36.455 1.00 96.12 275 GLY A N 1
ATOM 2159 C CA . GLY A 1 275 ? 49.804 -12.181 -37.229 1.00 96.12 275 GLY A CA 1
ATOM 2160 C C . GLY A 1 275 ? 48.733 -13.182 -37.682 1.00 96.12 275 GLY A C 1
ATOM 2161 O O . GLY A 1 275 ? 49.045 -14.354 -37.887 1.00 96.12 275 GLY A O 1
ATOM 2162 N N . ILE A 1 276 ? 47.475 -12.747 -37.814 1.00 96.12 276 ILE A N 1
ATOM 2163 C CA . ILE A 1 276 ? 46.340 -13.580 -38.234 1.00 96.12 276 ILE A CA 1
ATOM 2164 C C . ILE A 1 276 ? 46.110 -13.395 -39.739 1.00 96.12 276 ILE A C 1
ATOM 2166 O O . ILE A 1 276 ? 46.026 -12.274 -40.238 1.00 96.12 276 ILE A O 1
ATOM 2170 N N . ALA A 1 277 ? 45.978 -14.498 -40.479 1.00 93.94 277 ALA A N 1
ATOM 2171 C CA . ALA A 1 277 ? 45.701 -14.444 -41.912 1.00 93.94 277 ALA A CA 1
ATOM 2172 C C . ALA A 1 277 ? 44.258 -13.979 -42.189 1.00 93.94 277 ALA A C 1
ATOM 2174 O O . ALA A 1 277 ? 43.300 -14.564 -41.686 1.00 93.94 277 ALA A O 1
ATOM 2175 N N . ASN A 1 278 ? 44.099 -12.958 -43.034 1.00 94.06 278 ASN A N 1
ATOM 2176 C CA . ASN A 1 278 ? 42.801 -12.411 -43.435 1.00 94.06 278 ASN A CA 1
ATOM 2177 C C . ASN A 1 278 ? 42.157 -13.260 -44.548 1.00 94.06 278 ASN A C 1
ATOM 2179 O O . ASN A 1 278 ? 42.175 -12.899 -45.723 1.00 94.06 278 ASN A O 1
ATOM 2183 N N . THR A 1 279 ? 41.653 -14.437 -44.181 1.00 91.94 279 THR A N 1
ATOM 2184 C CA . THR A 1 279 ? 41.064 -15.416 -45.114 1.00 91.94 279 THR A CA 1
ATOM 2185 C C . THR A 1 279 ? 39.541 -15.335 -45.214 1.00 91.94 279 THR A C 1
ATOM 2187 O O . THR A 1 279 ? 38.958 -16.027 -46.044 1.00 91.94 279 THR A O 1
ATOM 2190 N N . GLY A 1 280 ? 38.892 -14.531 -44.366 1.00 90.12 280 GLY A N 1
ATOM 2191 C CA . GLY A 1 280 ? 37.432 -14.483 -44.244 1.00 90.12 280 GLY A CA 1
ATOM 2192 C C . GLY A 1 280 ? 36.797 -15.712 -43.595 1.00 90.12 280 GLY A C 1
ATOM 2193 O O . GLY A 1 280 ? 35.620 -15.974 -43.805 1.00 90.12 280 GLY A O 1
ATOM 2194 N N . SER A 1 281 ? 37.583 -16.486 -42.844 1.00 93.88 281 SER A N 1
ATOM 2195 C CA . SER A 1 281 ? 37.132 -17.658 -42.088 1.00 93.88 281 SER A CA 1
ATOM 2196 C C . SER A 1 281 ? 38.084 -17.917 -40.912 1.00 93.88 281 SER A C 1
ATOM 2198 O O . SER A 1 281 ? 38.643 -19.010 -40.776 1.00 93.88 281 SER A O 1
ATOM 2200 N N . ILE A 1 282 ? 38.352 -16.890 -40.097 1.00 93.62 282 ILE A N 1
ATOM 2201 C CA . ILE A 1 282 ? 39.269 -17.020 -38.952 1.00 93.62 282 ILE A CA 1
ATOM 2202 C C . ILE A 1 282 ? 38.651 -17.834 -37.801 1.00 93.62 282 ILE A C 1
ATOM 2204 O O . ILE A 1 282 ? 37.432 -17.946 -37.687 1.00 93.62 282 ILE A O 1
ATOM 2208 N N . SER A 1 283 ? 39.498 -18.395 -36.931 1.00 94.00 283 SER A N 1
ATOM 2209 C CA . SER A 1 283 ? 39.046 -19.168 -35.765 1.00 94.00 283 SER A CA 1
ATOM 2210 C C . SER A 1 283 ? 38.399 -18.279 -34.694 1.00 94.00 283 SER A C 1
ATOM 2212 O O . SER A 1 283 ? 38.753 -17.108 -34.564 1.00 94.00 283 SER A O 1
ATOM 2214 N N . ASP A 1 284 ? 37.523 -18.842 -33.854 1.00 92.00 284 ASP A N 1
ATOM 2215 C CA . ASP A 1 284 ? 36.926 -18.105 -32.726 1.00 92.00 284 ASP A CA 1
ATOM 2216 C C . ASP A 1 284 ? 37.989 -17.545 -31.769 1.00 92.00 284 ASP A C 1
ATOM 2218 O O . ASP A 1 284 ? 37.867 -16.419 -31.291 1.00 92.00 284 ASP A O 1
ATOM 2222 N N . ALA A 1 285 ? 39.062 -18.302 -31.514 1.00 93.88 285 ALA A N 1
ATOM 2223 C CA . ALA A 1 285 ? 40.151 -17.874 -30.636 1.00 93.88 285 ALA A CA 1
ATOM 2224 C C . ALA A 1 285 ? 40.922 -16.673 -31.206 1.00 93.88 285 ALA A C 1
ATOM 2226 O O . ALA A 1 285 ? 41.311 -15.773 -30.460 1.00 93.88 285 ALA A O 1
ATOM 2227 N N . ASP A 1 286 ? 41.134 -16.643 -32.522 1.00 96.00 286 ASP A N 1
ATOM 2228 C CA . ASP A 1 286 ? 41.770 -15.513 -33.199 1.00 96.00 286 ASP A CA 1
ATOM 2229 C C . ASP A 1 286 ? 40.822 -14.321 -33.316 1.00 96.00 286 ASP A C 1
ATOM 2231 O O . ASP A 1 286 ? 41.248 -13.177 -33.150 1.00 96.00 286 ASP A O 1
ATOM 2235 N N . TYR A 1 287 ? 39.526 -14.580 -33.487 1.00 95.62 287 TYR A N 1
ATOM 2236 C CA . TYR A 1 287 ? 38.505 -13.544 -33.464 1.00 95.62 287 TYR A CA 1
ATOM 2237 C C . TYR A 1 287 ? 38.410 -12.845 -32.100 1.00 95.62 287 TYR A C 1
ATOM 2239 O O . TYR A 1 287 ? 38.292 -11.622 -32.065 1.00 95.62 287 TYR A O 1
ATOM 2247 N N . VAL A 1 288 ? 38.545 -13.562 -30.973 1.00 95.19 288 VAL A N 1
ATOM 2248 C CA . VAL A 1 288 ? 38.618 -12.914 -29.647 1.00 95.19 288 VAL A CA 1
ATOM 2249 C C . VAL A 1 288 ? 39.780 -11.919 -29.585 1.00 95.19 288 VAL A C 1
ATOM 2251 O O . VAL A 1 288 ? 39.575 -10.773 -29.192 1.00 95.19 288 VAL A O 1
ATOM 2254 N N . LYS A 1 289 ? 40.977 -12.310 -30.045 1.00 96.38 289 LYS A N 1
ATOM 2255 C CA . LYS A 1 289 ? 42.149 -11.414 -30.072 1.00 96.38 289 LYS A CA 1
ATOM 2256 C C . LYS A 1 289 ? 41.909 -10.196 -30.965 1.00 96.38 289 LYS A C 1
ATOM 2258 O O . LYS A 1 289 ? 42.248 -9.082 -30.573 1.00 96.38 289 LYS A O 1
ATOM 2263 N N . TYR A 1 290 ? 41.327 -10.410 -32.147 1.00 97.12 290 TYR A N 1
ATOM 2264 C CA . TYR A 1 290 ? 40.955 -9.346 -33.080 1.00 97.12 290 TYR A CA 1
ATOM 2265 C C . TYR A 1 290 ? 39.988 -8.350 -32.433 1.00 97.12 290 TYR A C 1
ATOM 2267 O O . TYR A 1 290 ? 40.284 -7.157 -32.376 1.00 97.12 290 TYR A O 1
ATOM 2275 N N . TYR A 1 291 ? 38.881 -8.842 -31.877 1.00 96.44 291 TYR A N 1
ATOM 2276 C CA . TYR A 1 291 ? 37.852 -8.026 -31.237 1.00 96.44 291 TYR A CA 1
ATOM 2277 C C . TYR A 1 291 ? 38.409 -7.215 -30.056 1.00 96.44 291 TYR A C 1
ATOM 2279 O O . TYR A 1 291 ? 38.099 -6.027 -29.899 1.00 96.44 291 TYR A O 1
ATOM 2287 N N . ASP A 1 292 ? 39.259 -7.834 -29.233 1.00 95.25 292 ASP A N 1
ATOM 2288 C CA . ASP A 1 292 ? 39.878 -7.178 -28.080 1.00 95.25 292 ASP A CA 1
ATOM 2289 C C . ASP A 1 292 ? 40.861 -6.080 -28.519 1.00 95.25 292 ASP A C 1
ATOM 2291 O O . ASP A 1 292 ? 40.853 -4.985 -27.950 1.00 95.25 292 ASP A O 1
ATOM 2295 N N . LYS A 1 293 ? 41.656 -6.333 -29.570 1.00 96.44 293 LYS A N 1
ATOM 2296 C CA . LYS A 1 293 ? 42.643 -5.386 -30.115 1.00 96.44 293 LYS A CA 1
ATOM 2297 C C . LYS A 1 293 ? 42.004 -4.221 -30.878 1.00 96.44 293 LYS A C 1
ATOM 2299 O O . LYS A 1 293 ? 42.540 -3.111 -30.839 1.00 96.44 293 LYS A O 1
ATOM 2304 N N . TYR A 1 294 ? 40.881 -4.448 -31.560 1.00 96.31 294 TYR A N 1
ATOM 2305 C CA . TYR A 1 294 ? 40.223 -3.435 -32.385 1.00 96.31 294 TYR A CA 1
ATOM 2306 C C . TYR A 1 294 ? 39.798 -2.225 -31.547 1.00 96.31 294 TYR A C 1
ATOM 2308 O O . TYR A 1 294 ? 39.014 -2.347 -30.605 1.00 96.31 294 TYR A O 1
ATOM 2316 N N . SER A 1 295 ? 40.290 -1.035 -31.886 1.00 94.75 295 SER A N 1
ATOM 2317 C CA . SER A 1 295 ? 39.944 0.206 -31.183 1.00 94.75 295 SER A CA 1
ATOM 2318 C C . SER A 1 295 ? 39.063 1.091 -32.053 1.00 94.75 295 SER A C 1
ATOM 2320 O O . SER A 1 295 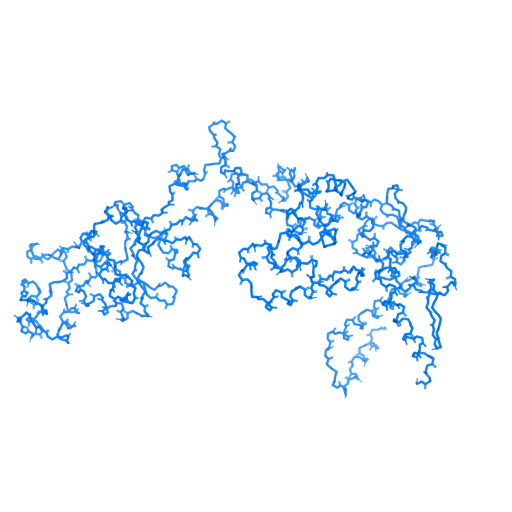? 39.520 1.550 -33.099 1.00 94.75 295 SER A O 1
ATOM 2322 N N . ILE A 1 296 ? 37.829 1.342 -31.600 1.00 95.25 296 ILE A N 1
ATOM 2323 C CA . ILE A 1 296 ? 36.884 2.246 -32.269 1.00 95.25 296 ILE A CA 1
ATOM 2324 C C . ILE A 1 296 ? 37.480 3.654 -32.323 1.00 95.25 296 ILE A C 1
ATOM 2326 O O . ILE A 1 296 ? 37.890 4.203 -31.297 1.00 95.25 296 ILE A O 1
ATOM 2330 N N . ASN A 1 297 ? 37.509 4.239 -33.516 1.00 94.19 297 ASN A N 1
ATOM 2331 C CA . ASN A 1 297 ? 37.905 5.616 -33.742 1.00 94.19 297 ASN A CA 1
ATOM 2332 C C . ASN A 1 297 ? 37.002 6.273 -34.805 1.00 94.19 297 ASN A C 1
ATOM 2334 O O . ASN A 1 297 ? 37.261 6.134 -36.004 1.00 94.19 297 ASN A O 1
ATOM 2338 N N . PRO A 1 298 ? 36.007 7.069 -34.375 1.00 92.38 298 PRO A N 1
ATOM 2339 C CA . PRO A 1 298 ? 35.135 7.814 -35.285 1.00 92.38 298 PRO A CA 1
ATOM 2340 C C . PRO A 1 298 ? 35.834 8.968 -36.020 1.00 92.38 298 PRO A C 1
ATOM 2342 O O . PRO A 1 298 ? 35.235 9.606 -36.874 1.00 92.38 298 PRO A O 1
ATOM 2345 N N . ASN A 1 299 ? 37.096 9.261 -35.689 1.00 92.94 299 ASN A N 1
ATOM 2346 C CA . ASN A 1 299 ? 37.906 10.308 -36.316 1.00 92.94 299 ASN A CA 1
ATOM 2347 C C . ASN A 1 299 ? 39.192 9.717 -36.918 1.00 92.94 299 ASN A C 1
ATOM 2349 O O . ASN A 1 299 ? 40.258 10.332 -36.855 1.00 92.94 299 ASN A O 1
ATOM 2353 N N . ARG A 1 300 ? 39.145 8.467 -37.397 1.00 91.06 300 ARG A N 1
ATOM 2354 C CA . ARG A 1 300 ? 40.307 7.835 -38.034 1.00 91.06 300 ARG A CA 1
ATOM 2355 C C . ARG A 1 300 ? 40.614 8.542 -39.349 1.00 91.06 300 ARG A C 1
ATOM 2357 O O . ARG A 1 300 ? 39.701 8.788 -40.122 1.00 91.06 300 ARG A O 1
ATOM 2364 N N . GLU A 1 301 ? 41.892 8.811 -39.608 1.00 86.00 301 GLU A N 1
ATOM 2365 C CA . GLU A 1 301 ? 42.351 9.380 -40.877 1.00 86.00 301 GLU A CA 1
ATOM 2366 C C . GLU A 1 301 ? 42.869 8.280 -41.825 1.00 86.00 301 GLU A C 1
ATOM 2368 O O . GLU A 1 301 ? 43.653 7.434 -41.384 1.00 86.00 301 GLU A O 1
ATOM 2373 N N . PRO A 1 302 ? 42.478 8.281 -43.115 1.00 85.69 302 PRO A N 1
ATOM 2374 C CA . PRO A 1 302 ? 41.509 9.197 -43.729 1.00 85.69 302 PRO A CA 1
ATOM 2375 C C . PRO A 1 302 ? 40.090 8.969 -43.188 1.00 85.69 302 PRO A C 1
ATOM 2377 O O . PRO A 1 302 ? 39.747 7.831 -42.882 1.00 85.69 302 PRO A O 1
ATOM 2380 N N . ILE A 1 303 ? 39.258 10.019 -43.118 1.00 83.88 303 ILE A N 1
ATOM 2381 C CA . ILE A 1 303 ? 37.888 9.948 -42.557 1.00 83.88 303 ILE A CA 1
ATOM 2382 C C . ILE A 1 303 ? 37.003 8.858 -43.188 1.00 83.88 303 ILE A C 1
ATOM 2384 O O . ILE A 1 303 ? 36.106 8.331 -42.542 1.00 83.88 303 ILE A O 1
ATOM 2388 N N . SER A 1 304 ? 37.275 8.456 -44.432 1.00 82.50 304 SER A N 1
ATOM 2389 C 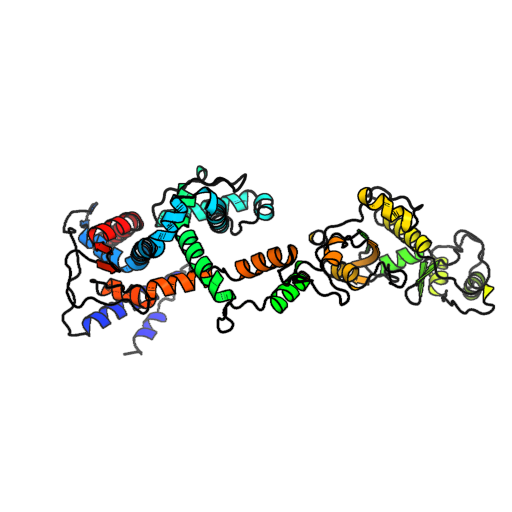CA . SER A 1 304 ? 36.605 7.325 -45.090 1.00 82.50 304 SER A CA 1
ATOM 2390 C C . SER A 1 304 ? 36.874 5.963 -44.432 1.00 82.50 304 SER A C 1
ATOM 2392 O O . SER A 1 304 ? 36.174 4.999 -44.725 1.00 82.50 304 SER A O 1
ATOM 2394 N N . SER A 1 305 ? 37.875 5.884 -43.556 1.00 82.62 305 SER A N 1
ATOM 2395 C CA . SER A 1 305 ? 38.223 4.727 -42.728 1.00 82.62 305 SER A CA 1
ATOM 2396 C C . SER A 1 305 ? 37.760 4.882 -41.273 1.00 82.62 305 SER A C 1
ATOM 2398 O O . SER A 1 305 ? 38.145 4.072 -40.425 1.00 82.62 305 SER A O 1
ATOM 2400 N N . ALA A 1 306 ? 37.008 5.937 -40.948 1.00 89.25 306 ALA A N 1
ATOM 2401 C CA . ALA A 1 306 ? 36.457 6.137 -39.616 1.00 89.25 306 ALA A CA 1
ATOM 2402 C C . ALA A 1 306 ? 35.346 5.131 -39.307 1.00 89.25 306 ALA A C 1
ATOM 2404 O O . ALA A 1 306 ? 34.559 4.754 -40.172 1.00 89.25 306 ALA A O 1
ATOM 2405 N N . ASP A 1 307 ? 35.288 4.715 -38.044 1.00 93.12 307 ASP A N 1
ATOM 2406 C CA . ASP A 1 307 ? 34.226 3.847 -37.552 1.00 93.12 307 ASP A CA 1
ATOM 2407 C C . ASP A 1 307 ? 32.922 4.662 -37.435 1.00 93.12 307 ASP A C 1
ATOM 2409 O O . ASP A 1 307 ? 32.904 5.717 -36.798 1.00 93.12 307 ASP A O 1
ATOM 2413 N N . VAL A 1 308 ? 31.838 4.183 -38.050 1.00 92.81 308 VAL A N 1
ATOM 2414 C CA . VAL A 1 308 ? 30.533 4.867 -38.068 1.00 92.81 308 VAL A CA 1
ATOM 2415 C C . VAL A 1 308 ? 29.620 4.240 -37.009 1.00 92.81 308 VAL A C 1
ATOM 2417 O O . VAL A 1 308 ? 29.523 3.011 -36.962 1.00 92.81 308 VAL A O 1
ATOM 2420 N N . PRO A 1 309 ? 28.973 5.037 -36.138 1.00 94.12 309 PRO A N 1
ATOM 2421 C CA . PRO A 1 309 ? 28.022 4.499 -35.176 1.00 94.12 309 PRO A CA 1
ATOM 2422 C C . PRO A 1 309 ? 26.791 3.953 -35.895 1.00 94.12 309 PRO A C 1
ATOM 2424 O O . PRO A 1 309 ? 26.332 4.526 -36.882 1.00 94.12 309 PRO A O 1
ATOM 2427 N N . MET A 1 310 ? 26.236 2.876 -35.355 1.00 94.81 310 MET A N 1
ATOM 2428 C CA . MET A 1 310 ? 24.968 2.326 -35.814 1.00 94.81 310 MET A CA 1
ATOM 2429 C C . MET A 1 310 ? 23.861 3.365 -35.637 1.00 94.81 310 MET A C 1
ATOM 2431 O O . MET A 1 310 ? 23.798 4.072 -34.625 1.00 94.81 310 MET A O 1
ATOM 2435 N N . THR A 1 311 ? 22.967 3.432 -36.615 1.00 94.06 311 THR A N 1
ATOM 2436 C CA . THR A 1 311 ? 21.702 4.155 -36.494 1.00 94.06 311 THR A CA 1
ATOM 2437 C C . THR A 1 311 ? 20.831 3.528 -35.404 1.00 94.06 311 THR A C 1
ATOM 2439 O O . THR A 1 311 ? 21.085 2.420 -34.914 1.00 94.06 311 THR A O 1
ATOM 2442 N N . LEU A 1 312 ? 19.785 4.246 -34.994 1.00 92.50 312 LEU A N 1
ATOM 2443 C CA . LEU A 1 312 ? 18.869 3.751 -33.972 1.00 92.50 312 LEU A CA 1
ATOM 2444 C C . LEU A 1 312 ? 18.122 2.488 -34.439 1.00 92.50 312 LEU A C 1
ATOM 2446 O O . LEU A 1 312 ? 17.991 1.550 -33.656 1.00 92.50 312 LEU A O 1
ATOM 2450 N N . ASP A 1 313 ? 17.724 2.435 -35.713 1.00 95.12 313 ASP A N 1
ATOM 2451 C CA . ASP A 1 313 ? 17.085 1.261 -36.321 1.00 95.12 313 ASP A CA 1
ATOM 2452 C C . ASP A 1 313 ? 18.039 0.066 -36.381 1.00 95.12 313 ASP A C 1
ATOM 2454 O O . ASP A 1 313 ? 17.694 -1.025 -35.937 1.00 95.12 313 ASP A O 1
ATOM 2458 N N . GLU A 1 314 ? 19.279 0.262 -36.839 1.00 95.56 314 GLU A N 1
ATOM 2459 C CA . GLU A 1 314 ? 20.286 -0.809 -36.835 1.00 95.56 314 GLU A CA 1
ATOM 2460 C C . GLU A 1 314 ? 20.554 -1.315 -35.409 1.00 95.56 314 GLU A C 1
ATOM 2462 O O . GLU A 1 314 ? 20.684 -2.518 -35.176 1.00 95.56 314 GLU A O 1
ATOM 2467 N N . THR A 1 315 ? 20.589 -0.406 -34.431 1.00 95.62 315 THR A N 1
ATOM 2468 C CA . THR A 1 315 ? 20.743 -0.758 -33.015 1.00 95.62 315 THR A CA 1
ATOM 2469 C C . THR A 1 315 ? 19.554 -1.579 -32.512 1.00 95.62 315 THR A C 1
ATOM 2471 O O . THR A 1 315 ? 19.761 -2.605 -31.863 1.00 95.62 315 THR A O 1
ATOM 2474 N N . LEU A 1 316 ? 18.319 -1.173 -32.827 1.00 96.56 316 LEU A N 1
ATOM 2475 C CA . LEU A 1 316 ? 17.101 -1.918 -32.497 1.00 96.56 316 LEU A CA 1
ATOM 2476 C C . LEU A 1 316 ? 17.154 -3.337 -33.071 1.00 96.56 316 LEU A C 1
ATOM 2478 O O . LEU A 1 316 ? 16.930 -4.303 -32.340 1.00 96.56 316 LEU A O 1
ATOM 2482 N N . VAL A 1 317 ? 17.519 -3.475 -34.348 1.00 96.94 317 VAL A N 1
ATOM 2483 C CA . VAL A 1 317 ? 17.666 -4.778 -35.010 1.00 96.94 317 VAL A CA 1
ATOM 2484 C C . VAL A 1 317 ? 18.654 -5.662 -34.249 1.00 96.94 317 VAL A C 1
ATOM 2486 O O . VAL A 1 317 ? 18.331 -6.809 -33.940 1.00 96.94 317 VAL A O 1
ATOM 2489 N N . LYS A 1 318 ? 19.815 -5.131 -33.838 1.00 96.94 318 LYS A N 1
ATOM 2490 C CA . LYS A 1 318 ? 20.767 -5.890 -33.009 1.00 96.94 318 LYS A CA 1
ATOM 2491 C C . LYS A 1 318 ? 20.207 -6.267 -31.642 1.00 96.94 318 LYS A C 1
ATOM 2493 O O . LYS A 1 318 ? 20.466 -7.371 -31.167 1.00 96.94 318 LYS A O 1
ATOM 2498 N N . PHE A 1 319 ? 19.434 -5.394 -30.998 1.00 97.69 319 PHE A N 1
ATOM 2499 C CA . PHE A 1 319 ? 18.744 -5.740 -29.753 1.00 97.69 319 PHE A CA 1
ATOM 2500 C C . PHE A 1 319 ? 17.781 -6.916 -29.952 1.00 97.69 319 PHE A C 1
ATOM 2502 O O . PHE A 1 319 ? 17.783 -7.833 -29.133 1.00 97.69 319 PHE A O 1
ATOM 2509 N N . LEU A 1 320 ? 17.014 -6.932 -31.044 1.00 97.50 320 LEU A N 1
ATOM 2510 C CA . LEU A 1 320 ? 16.085 -8.016 -31.377 1.00 97.50 320 LEU A CA 1
ATOM 2511 C C . LEU A 1 320 ? 16.822 -9.325 -31.705 1.00 97.50 320 LEU A C 1
ATOM 2513 O O . LEU A 1 320 ? 16.447 -10.383 -31.200 1.00 97.50 320 LEU A O 1
ATOM 2517 N N . GLU A 1 321 ? 17.923 -9.268 -32.461 1.00 97.12 321 GLU A N 1
ATOM 2518 C CA . GLU A 1 321 ? 18.790 -10.427 -32.724 1.00 97.12 321 GLU A CA 1
ATOM 2519 C C . GLU A 1 321 ? 19.364 -11.022 -31.428 1.00 97.12 321 GLU A C 1
ATOM 2521 O O . GLU A 1 321 ? 19.343 -12.239 -31.211 1.00 97.12 321 GLU A O 1
ATOM 2526 N N . ILE A 1 322 ? 19.868 -10.166 -30.532 1.00 97.44 322 ILE A N 1
ATOM 2527 C CA . ILE A 1 322 ? 20.394 -10.599 -29.236 1.00 97.44 322 ILE A CA 1
ATOM 2528 C C . ILE A 1 322 ? 19.264 -11.164 -28.368 1.00 97.44 322 ILE A C 1
ATOM 2530 O O . ILE A 1 322 ? 19.456 -12.209 -27.744 1.00 97.44 322 ILE A O 1
ATOM 2534 N N . TYR A 1 323 ? 18.096 -10.517 -28.339 1.00 97.38 323 TYR A N 1
ATOM 2535 C CA . TYR A 1 323 ? 16.927 -10.973 -27.588 1.00 97.38 323 TYR A CA 1
ATOM 2536 C C . TYR A 1 323 ? 16.530 -12.389 -28.014 1.00 97.38 323 TYR A C 1
ATOM 2538 O O . TYR A 1 323 ? 16.482 -13.287 -27.177 1.00 97.38 323 TYR A O 1
ATOM 2546 N N . ASN A 1 324 ? 16.345 -12.608 -29.315 1.00 97.31 324 ASN A N 1
ATOM 2547 C CA . ASN A 1 324 ? 16.000 -13.902 -29.900 1.00 97.31 324 ASN A CA 1
ATOM 2548 C C . ASN A 1 324 ? 17.035 -14.991 -29.586 1.00 97.31 324 ASN A C 1
ATOM 2550 O O . ASN A 1 324 ? 16.682 -16.137 -29.315 1.00 97.31 324 ASN A O 1
ATOM 2554 N N . TYR A 1 325 ? 18.321 -14.635 -29.560 1.00 96.62 325 TYR A N 1
ATOM 2555 C CA . TYR A 1 325 ? 19.394 -15.567 -29.219 1.00 96.62 325 TYR A CA 1
ATOM 2556 C C . TYR A 1 325 ? 19.407 -15.956 -27.738 1.00 96.62 325 TYR A C 1
ATOM 2558 O O . TYR A 1 325 ? 19.468 -17.144 -27.412 1.00 96.62 325 TYR A O 1
ATOM 2566 N N . ILE A 1 326 ? 19.332 -14.973 -26.837 1.00 95.94 326 ILE A N 1
ATOM 2567 C CA . ILE A 1 326 ? 19.326 -15.207 -25.385 1.00 95.94 326 ILE A CA 1
ATOM 2568 C C . ILE A 1 326 ? 18.041 -15.921 -24.954 1.00 95.94 326 ILE A C 1
ATOM 2570 O O . ILE A 1 326 ? 18.070 -16.814 -24.106 1.00 95.94 326 ILE A O 1
ATOM 2574 N N . TYR A 1 327 ? 16.920 -15.570 -25.576 1.00 95.25 327 TYR A N 1
ATOM 2575 C CA . TYR A 1 327 ? 15.601 -16.122 -25.303 1.00 95.25 327 TYR A CA 1
ATOM 2576 C C . TYR A 1 327 ? 15.125 -17.056 -26.417 1.00 95.25 327 TYR A C 1
ATOM 2578 O O . TYR A 1 327 ? 13.953 -17.054 -26.773 1.00 95.25 327 TYR A O 1
ATOM 2586 N N . SER A 1 328 ? 16.014 -17.909 -26.929 1.00 93.69 328 SER A N 1
ATOM 2587 C CA . SER A 1 328 ? 15.704 -18.886 -27.992 1.00 93.69 328 SER A CA 1
ATOM 2588 C C . SER A 1 328 ? 14.598 -19.892 -27.644 1.00 93.69 328 SER A C 1
ATOM 2590 O O . SER A 1 328 ? 14.075 -20.566 -28.525 1.00 93.69 328 SER A O 1
ATOM 2592 N N . TYR A 1 329 ? 14.233 -19.995 -26.365 1.00 91.50 329 TYR A N 1
ATOM 2593 C CA . TYR A 1 329 ? 13.115 -20.800 -25.872 1.00 91.50 329 TYR A CA 1
ATOM 2594 C C . TYR A 1 329 ? 11.756 -20.075 -25.916 1.00 91.50 329 TYR A C 1
ATOM 2596 O O . TYR A 1 329 ? 10.751 -20.674 -25.539 1.00 91.50 329 TYR A O 1
ATOM 2604 N N . LYS A 1 330 ? 11.718 -18.796 -26.311 1.00 92.31 330 LYS A N 1
ATOM 2605 C CA . LYS A 1 330 ? 10.497 -18.002 -26.506 1.00 92.31 330 LYS A CA 1
ATOM 2606 C C . LYS A 1 330 ? 10.159 -17.876 -27.990 1.00 92.31 330 LYS A C 1
ATOM 2608 O O . LYS A 1 330 ? 11.010 -18.118 -28.852 1.00 92.31 330 LYS A O 1
ATOM 2613 N N . ASP A 1 331 ? 8.938 -17.427 -28.269 1.00 91.75 331 ASP A N 1
ATOM 2614 C CA . ASP A 1 331 ? 8.537 -17.026 -29.614 1.00 91.75 331 ASP A CA 1
ATOM 2615 C C . ASP A 1 331 ? 9.470 -15.936 -30.147 1.00 91.75 331 ASP A C 1
ATOM 2617 O O . ASP A 1 331 ? 9.836 -14.989 -29.445 1.00 91.75 331 ASP A O 1
ATOM 2621 N N . GLN A 1 332 ? 9.915 -16.130 -31.385 1.00 93.50 332 GLN A N 1
ATOM 2622 C CA . GLN A 1 332 ? 10.916 -15.277 -32.011 1.00 93.50 332 GLN A CA 1
ATOM 2623 C C . GLN A 1 332 ? 10.260 -14.007 -32.541 1.00 93.50 332 GLN A C 1
ATOM 2625 O O . GLN A 1 332 ? 9.240 -14.065 -33.226 1.00 93.50 332 GLN A O 1
ATOM 2630 N N . VAL A 1 333 ? 10.886 -12.866 -32.271 1.00 94.38 333 VAL A N 1
ATOM 2631 C CA . VAL A 1 333 ? 10.425 -11.562 -32.756 1.00 94.38 333 VAL A CA 1
ATOM 2632 C C . VAL A 1 333 ? 11.075 -11.258 -34.106 1.00 94.38 333 VAL A C 1
ATOM 2634 O O . VAL A 1 333 ? 12.246 -11.573 -34.318 1.00 94.38 333 VAL A O 1
ATOM 2637 N N . SER A 1 334 ? 10.336 -10.654 -35.039 1.00 92.88 334 SER A N 1
ATOM 2638 C CA . SER A 1 334 ? 10.901 -10.238 -36.330 1.00 92.88 334 SER A CA 1
ATOM 2639 C C . SER A 1 334 ? 12.052 -9.244 -36.135 1.00 92.88 334 SER A C 1
ATOM 2641 O O . SER A 1 334 ? 11.979 -8.362 -35.289 1.00 92.88 334 SER A O 1
ATOM 2643 N N . THR A 1 335 ? 13.115 -9.359 -36.932 1.00 93.06 335 THR A N 1
ATOM 2644 C CA . THR A 1 335 ? 14.259 -8.426 -36.930 1.00 93.06 335 THR A CA 1
ATOM 2645 C C . THR A 1 335 ? 14.179 -7.399 -38.062 1.00 93.06 335 THR A C 1
ATOM 2647 O O . THR A 1 335 ? 15.158 -6.727 -38.357 1.00 93.06 335 THR A O 1
ATOM 2650 N N . SER A 1 336 ? 13.026 -7.287 -38.731 1.00 92.88 336 SER A N 1
ATOM 2651 C CA . SER A 1 336 ? 12.809 -6.358 -39.854 1.00 92.88 336 SER A CA 1
ATOM 2652 C C . SER A 1 336 ? 12.148 -5.037 -39.444 1.00 92.88 336 SER A C 1
ATOM 2654 O O . SER A 1 336 ? 11.710 -4.288 -40.313 1.00 92.88 336 SER A O 1
ATOM 2656 N N . TYR A 1 337 ? 12.041 -4.764 -38.142 1.00 93.69 337 TYR A N 1
ATOM 2657 C CA . TYR A 1 337 ? 11.448 -3.526 -37.647 1.00 93.69 337 TYR A CA 1
ATOM 2658 C C . TYR A 1 337 ? 12.432 -2.351 -37.698 1.00 93.69 337 TYR A C 1
ATOM 2660 O O . TYR A 1 337 ? 13.602 -2.485 -37.341 1.00 93.69 337 TYR A O 1
ATOM 2668 N N . THR A 1 338 ? 11.911 -1.181 -38.055 1.00 94.19 338 THR A N 1
ATOM 2669 C CA . THR A 1 338 ? 12.418 0.129 -37.619 1.00 94.19 338 THR A CA 1
ATOM 2670 C C . THR A 1 338 ? 11.749 0.541 -36.308 1.00 94.19 338 THR A C 1
ATOM 2672 O O . THR A 1 338 ? 10.733 -0.049 -35.921 1.00 94.19 338 THR A O 1
ATOM 2675 N N . VAL A 1 339 ? 12.266 1.581 -35.652 1.00 90.75 339 VAL A N 1
ATOM 2676 C CA . VAL A 1 339 ? 11.653 2.160 -34.448 1.00 90.75 339 VAL A CA 1
ATOM 2677 C C . VAL A 1 339 ? 10.190 2.528 -34.693 1.00 90.75 339 VAL A C 1
ATOM 2679 O O . VAL A 1 339 ? 9.336 2.131 -33.914 1.00 90.75 339 VAL A O 1
ATOM 2682 N N . ASP A 1 340 ? 9.860 3.181 -35.804 1.00 92.56 340 ASP A N 1
ATOM 2683 C CA . ASP A 1 340 ? 8.468 3.568 -36.070 1.00 92.56 340 ASP A CA 1
ATOM 2684 C C . ASP A 1 340 ? 7.556 2.348 -36.263 1.00 92.56 340 ASP A C 1
ATOM 2686 O O . ASP A 1 340 ? 6.451 2.292 -35.730 1.00 92.56 340 ASP A O 1
ATOM 2690 N N . THR A 1 341 ? 8.025 1.332 -36.995 1.00 95.12 341 THR A N 1
ATOM 2691 C CA . THR A 1 341 ? 7.203 0.141 -37.269 1.00 95.12 341 THR A CA 1
ATOM 2692 C C . THR A 1 341 ? 7.005 -0.746 -36.042 1.00 95.12 341 THR A C 1
ATOM 2694 O O . THR A 1 341 ? 5.938 -1.342 -35.908 1.00 95.12 341 THR A O 1
ATOM 2697 N N . ILE A 1 342 ? 7.990 -0.838 -35.135 1.00 94.56 342 ILE A N 1
ATOM 2698 C CA . ILE A 1 342 ? 7.823 -1.630 -33.909 1.00 94.56 342 ILE A CA 1
ATOM 2699 C C . ILE A 1 342 ? 6.833 -0.964 -32.957 1.00 94.56 342 ILE A C 1
ATOM 2701 O O . ILE A 1 342 ? 6.053 -1.672 -32.330 1.00 94.56 342 ILE A O 1
ATOM 2705 N N . LEU A 1 343 ? 6.819 0.374 -32.890 1.00 93.25 343 LEU A N 1
ATOM 2706 C CA . LEU A 1 343 ? 5.872 1.128 -32.063 1.00 93.25 343 LEU A CA 1
ATOM 2707 C C . LEU A 1 343 ? 4.424 0.837 -32.473 1.00 93.25 343 LEU A C 1
ATOM 2709 O O . LEU A 1 343 ? 3.581 0.586 -31.621 1.00 93.25 343 LEU A O 1
ATOM 2713 N N . THR A 1 344 ? 4.151 0.744 -33.778 1.00 93.38 344 THR A N 1
ATOM 2714 C CA . THR A 1 344 ? 2.806 0.405 -34.279 1.00 93.38 344 THR A CA 1
ATOM 2715 C C . THR A 1 344 ? 2.359 -1.036 -34.013 1.00 93.38 344 THR A C 1
ATOM 2717 O O . THR A 1 344 ? 1.187 -1.343 -34.205 1.00 93.38 344 THR A O 1
ATOM 2720 N N . ASP A 1 345 ? 3.269 -1.922 -33.600 1.00 93.44 345 ASP A N 1
ATOM 2721 C CA . ASP A 1 345 ? 3.006 -3.354 -33.393 1.00 93.44 345 ASP A CA 1
ATOM 2722 C C . ASP A 1 345 ? 3.197 -3.787 -31.926 1.00 93.44 345 ASP A C 1
ATOM 2724 O O . ASP A 1 345 ? 3.168 -4.977 -31.616 1.00 93.44 345 ASP A O 1
ATOM 2728 N N . LEU A 1 346 ? 3.400 -2.835 -31.004 1.00 92.44 346 LEU A N 1
ATOM 2729 C CA . LEU A 1 346 ? 3.723 -3.114 -29.599 1.00 92.44 346 LEU A CA 1
ATOM 2730 C C . LEU A 1 346 ? 2.701 -4.009 -28.896 1.00 92.44 346 LEU A C 1
ATOM 2732 O O . LEU A 1 346 ? 3.096 -4.858 -28.102 1.00 92.44 346 LEU A O 1
ATOM 2736 N N . GLU A 1 347 ? 1.414 -3.863 -29.212 1.00 88.75 347 GLU A N 1
ATOM 2737 C CA . GLU A 1 347 ? 0.336 -4.675 -28.632 1.00 88.75 347 GLU A CA 1
ATOM 2738 C C . GLU A 1 347 ? 0.495 -6.178 -28.923 1.00 88.75 347 GLU A C 1
ATOM 2740 O O . GLU A 1 347 ? 0.052 -7.013 -28.136 1.00 88.75 347 GLU A O 1
ATOM 2745 N N . ASN A 1 348 ? 1.163 -6.539 -30.024 1.00 90.31 348 ASN A N 1
ATOM 2746 C CA . ASN A 1 348 ? 1.420 -7.930 -30.402 1.00 90.31 348 ASN A CA 1
ATOM 2747 C C . ASN A 1 348 ? 2.784 -8.439 -29.904 1.00 90.31 348 ASN A C 1
ATOM 2749 O O . ASN A 1 348 ? 3.164 -9.579 -30.191 1.00 90.31 348 ASN A O 1
ATOM 2753 N N . LEU A 1 349 ? 3.543 -7.610 -29.179 1.00 93.12 349 LEU A N 1
ATOM 2754 C CA . LEU A 1 349 ? 4.917 -7.887 -28.774 1.00 93.12 349 LEU A CA 1
ATOM 2755 C C . LEU A 1 349 ? 5.058 -8.026 -27.250 1.00 93.12 349 LEU A C 1
ATOM 2757 O O . LEU A 1 349 ? 4.388 -7.348 -26.477 1.00 93.12 349 LEU A O 1
ATOM 2761 N N . PRO A 1 350 ? 6.002 -8.855 -26.762 1.00 91.75 350 PRO A N 1
ATOM 2762 C CA . PRO A 1 350 ? 6.145 -9.155 -25.336 1.00 91.75 350 PRO A CA 1
ATOM 2763 C C . PRO A 1 350 ? 6.946 -8.084 -24.567 1.00 91.75 350 PRO A C 1
ATOM 2765 O O . PRO A 1 350 ? 7.673 -8.412 -23.622 1.00 91.75 350 PRO A O 1
ATOM 2768 N N . PHE A 1 351 ? 6.918 -6.829 -25.020 1.00 95.00 351 PHE A N 1
ATOM 2769 C CA . PHE A 1 351 ? 7.799 -5.765 -24.523 1.00 95.00 351 PHE A CA 1
ATOM 2770 C C . PHE A 1 351 ? 7.111 -4.772 -23.592 1.00 95.00 351 PHE A C 1
ATOM 2772 O O . PHE A 1 351 ? 7.818 -4.089 -22.847 1.00 95.00 351 PHE A O 1
ATOM 2779 N N . THR A 1 352 ? 5.781 -4.718 -23.601 1.00 94.75 352 THR A N 1
ATOM 2780 C CA . THR A 1 352 ? 4.989 -3.871 -22.705 1.00 94.75 352 THR A CA 1
ATOM 2781 C C . THR A 1 352 ? 4.822 -4.542 -21.351 1.00 94.75 352 THR A C 1
ATOM 2783 O O . THR A 1 352 ? 4.528 -5.735 -21.266 1.00 94.75 352 THR A O 1
ATOM 2786 N N . LYS A 1 353 ? 5.051 -3.777 -20.286 1.00 91.44 353 LYS A N 1
ATOM 2787 C CA . LYS A 1 353 ? 4.852 -4.207 -18.904 1.00 91.44 353 LYS A CA 1
ATOM 2788 C C . LYS A 1 353 ? 4.252 -3.084 -18.088 1.00 91.44 353 LYS A C 1
ATOM 2790 O O . LYS A 1 353 ? 4.716 -1.949 -18.214 1.00 91.44 353 LYS A O 1
ATOM 2795 N N . SER A 1 354 ? 3.338 -3.423 -17.190 1.00 90.19 354 SER A N 1
ATOM 2796 C CA . SER A 1 354 ? 2.869 -2.474 -16.190 1.00 90.19 354 SER A CA 1
ATOM 2797 C C . SER A 1 354 ? 3.937 -2.194 -15.140 1.00 90.19 354 SER A C 1
ATOM 2799 O O . SER A 1 354 ? 4.873 -2.977 -14.946 1.00 90.19 354 SER A O 1
ATOM 2801 N N . TYR A 1 355 ? 3.825 -1.045 -14.470 1.00 87.31 355 TYR A N 1
ATOM 2802 C CA . TYR A 1 355 ? 4.824 -0.571 -13.508 1.00 87.31 355 TYR A CA 1
ATOM 2803 C C . TYR A 1 355 ? 5.141 -1.609 -12.412 1.00 87.31 355 TYR A C 1
ATOM 2805 O O . TYR A 1 355 ? 6.312 -1.797 -12.046 1.00 87.31 355 TYR A O 1
ATOM 2813 N N . GLU A 1 356 ? 4.122 -2.327 -11.935 1.00 84.69 356 GLU A N 1
ATOM 2814 C CA . GLU A 1 356 ? 4.246 -3.362 -10.900 1.00 84.69 356 GLU A CA 1
ATOM 2815 C C . GLU A 1 356 ? 4.791 -4.706 -11.425 1.00 84.69 356 GLU A C 1
ATOM 2817 O O . GLU A 1 356 ? 5.450 -5.436 -10.683 1.00 84.69 356 GLU A O 1
ATOM 2822 N N . ASP A 1 357 ? 4.679 -4.990 -12.729 1.00 86.62 357 ASP A N 1
ATOM 2823 C CA . ASP A 1 357 ? 5.188 -6.232 -13.346 1.00 86.62 357 ASP A CA 1
ATOM 2824 C C . ASP A 1 357 ? 6.721 -6.274 -13.466 1.00 86.62 357 ASP A C 1
ATOM 2826 O O . ASP A 1 357 ? 7.344 -7.290 -13.823 1.00 86.62 357 ASP A O 1
ATOM 2830 N N . PHE A 1 358 ? 7.387 -5.156 -13.184 1.00 85.25 358 PHE A N 1
ATOM 2831 C CA . PHE A 1 358 ? 8.837 -5.101 -13.133 1.00 85.25 358 PHE A CA 1
ATOM 2832 C C . PHE A 1 358 ? 9.370 -5.753 -11.856 1.00 85.25 358 PHE A C 1
ATOM 2834 O O . PHE A 1 358 ? 9.678 -5.100 -10.861 1.00 85.25 358 PHE A O 1
ATOM 2841 N N . THR A 1 359 ? 9.661 -7.049 -11.947 1.00 83.00 359 THR A N 1
ATOM 2842 C CA . THR A 1 359 ? 10.278 -7.825 -10.856 1.00 83.00 359 THR A CA 1
ATOM 2843 C C . THR A 1 359 ? 11.626 -7.269 -10.361 1.00 83.00 359 THR A C 1
ATOM 2845 O O . THR A 1 359 ? 12.086 -7.631 -9.282 1.00 83.00 359 THR A O 1
ATOM 2848 N N . ASN A 1 360 ? 12.327 -6.452 -11.160 1.00 88.50 360 ASN A N 1
ATOM 2849 C CA . ASN A 1 360 ? 13.598 -5.823 -10.788 1.00 88.50 360 ASN A CA 1
ATOM 2850 C C . ASN A 1 360 ? 13.436 -4.300 -10.729 1.00 88.50 360 ASN A C 1
ATOM 2852 O O . ASN A 1 360 ? 13.491 -3.616 -11.753 1.00 88.50 360 ASN A O 1
ATOM 2856 N N . THR A 1 361 ? 13.294 -3.779 -9.512 1.00 90.62 361 THR A N 1
ATOM 2857 C CA . THR A 1 361 ? 13.074 -2.351 -9.251 1.00 90.62 361 THR A CA 1
ATOM 2858 C C . THR A 1 361 ? 14.240 -1.477 -9.712 1.00 90.62 361 THR A C 1
ATOM 2860 O O . THR A 1 361 ? 14.008 -0.412 -10.271 1.00 90.62 361 THR A O 1
ATOM 2863 N N . SER A 1 362 ? 15.494 -1.931 -9.574 1.00 92.62 362 SER A N 1
ATOM 2864 C CA . SER A 1 362 ? 16.661 -1.178 -10.062 1.00 92.62 362 SER A CA 1
ATOM 2865 C C . SER A 1 362 ? 16.648 -1.009 -11.583 1.00 92.62 362 SER A C 1
ATOM 2867 O O . SER A 1 362 ? 16.963 0.066 -12.088 1.00 92.62 362 SER A O 1
ATOM 2869 N N . LEU A 1 363 ? 16.260 -2.056 -12.319 1.00 93.31 363 LEU A N 1
ATOM 2870 C CA . LEU A 1 363 ? 16.106 -1.989 -13.770 1.00 93.31 363 LEU A CA 1
ATOM 2871 C C . LEU A 1 363 ? 14.943 -1.072 -14.158 1.00 93.31 363 LEU A C 1
ATOM 2873 O O . LEU A 1 363 ? 15.113 -0.260 -15.064 1.00 93.31 363 LEU A O 1
ATOM 2877 N N . ARG A 1 364 ? 13.802 -1.171 -13.460 1.00 93.00 364 ARG A N 1
ATOM 2878 C CA . ARG A 1 364 ? 12.657 -0.267 -13.652 1.00 93.00 364 ARG A CA 1
ATOM 2879 C C . ARG A 1 364 ? 13.097 1.186 -13.518 1.00 93.00 364 ARG A C 1
ATOM 2881 O O . ARG A 1 364 ? 12.990 1.940 -14.476 1.00 93.00 364 ARG A O 1
ATOM 2888 N N . THR A 1 365 ? 13.696 1.556 -12.386 1.00 91.56 365 THR A N 1
ATOM 2889 C CA . THR A 1 365 ? 14.191 2.920 -12.143 1.00 91.56 365 THR A CA 1
ATOM 2890 C C . THR A 1 365 ? 15.143 3.393 -13.241 1.00 91.56 365 THR A C 1
ATOM 2892 O O . THR A 1 365 ? 15.060 4.537 -13.677 1.00 91.56 365 THR A O 1
ATOM 2895 N N . TYR A 1 366 ? 16.028 2.519 -13.726 1.00 93.00 366 TYR A N 1
ATOM 2896 C CA . TYR A 1 366 ? 16.935 2.863 -14.817 1.00 93.00 366 TYR A CA 1
ATOM 2897 C C . TYR A 1 366 ? 16.195 3.178 -16.129 1.00 93.00 366 TYR A C 1
ATOM 2899 O O . TYR A 1 366 ? 16.486 4.188 -16.769 1.00 93.00 366 TYR A O 1
ATOM 2907 N N . ILE A 1 367 ? 15.231 2.344 -16.527 1.00 93.94 367 ILE A N 1
ATOM 2908 C CA . ILE A 1 367 ? 14.468 2.533 -17.771 1.00 93.94 367 ILE A CA 1
ATOM 2909 C C . ILE A 1 367 ? 13.571 3.775 -17.688 1.00 93.94 367 ILE A C 1
ATOM 2911 O O . ILE A 1 367 ? 13.510 4.543 -18.646 1.00 93.94 367 ILE A O 1
ATOM 2915 N N . TYR A 1 368 ? 12.907 4.003 -16.552 1.00 91.88 368 TYR A N 1
ATOM 2916 C CA . TYR A 1 368 ? 12.013 5.151 -16.379 1.00 91.88 368 TYR A CA 1
ATOM 2917 C C . TYR A 1 368 ? 12.791 6.469 -16.341 1.00 91.88 368 TYR A C 1
ATOM 2919 O O . TYR A 1 368 ? 12.451 7.387 -17.080 1.00 91.88 368 TYR A O 1
ATOM 2927 N N . ASN A 1 369 ? 13.876 6.533 -15.561 1.00 89.50 369 ASN A N 1
ATOM 2928 C CA . ASN A 1 369 ? 14.506 7.813 -15.219 1.00 89.50 369 ASN A CA 1
ATOM 2929 C C . ASN A 1 369 ? 15.753 8.143 -16.049 1.00 89.50 369 ASN A C 1
ATOM 2931 O O . ASN A 1 369 ? 16.224 9.274 -16.004 1.00 89.50 369 ASN A O 1
ATOM 2935 N N . THR A 1 370 ? 16.366 7.160 -16.721 1.00 90.94 370 THR A N 1
ATOM 2936 C CA . THR A 1 370 ? 17.625 7.376 -17.465 1.00 90.94 370 THR A CA 1
ATOM 2937 C C . THR A 1 370 ? 17.468 7.234 -18.970 1.00 90.94 370 THR A C 1
ATOM 2939 O O . THR A 1 370 ? 18.163 7.925 -19.712 1.00 90.94 370 THR A O 1
ATOM 2942 N N . LEU A 1 371 ? 16.610 6.319 -19.429 1.00 93.12 371 LEU A N 1
ATOM 2943 C CA . LEU A 1 371 ? 16.342 6.168 -20.855 1.00 93.12 371 LEU A CA 1
ATOM 2944 C C . LEU A 1 371 ? 15.180 7.080 -21.254 1.00 93.12 371 LEU A C 1
ATOM 2946 O O . LEU A 1 371 ? 14.158 7.127 -20.567 1.00 93.12 371 LEU A O 1
ATOM 2950 N N . GLY A 1 372 ? 15.326 7.776 -22.375 1.00 90.25 372 GLY A N 1
ATOM 2951 C CA . GLY A 1 372 ? 14.290 8.655 -22.922 1.00 90.25 372 GLY A CA 1
ATOM 2952 C C . GLY A 1 372 ? 13.832 8.197 -24.299 1.00 90.25 372 GLY A C 1
ATOM 2953 O O . GLY A 1 372 ? 14.416 7.281 -24.875 1.00 90.25 372 GLY A O 1
ATOM 2954 N N . THR A 1 373 ? 12.770 8.814 -24.804 1.00 88.62 373 THR A N 1
ATOM 2955 C CA . THR A 1 373 ? 12.204 8.563 -26.138 1.00 88.62 373 THR A CA 1
ATOM 2956 C C . THR A 1 373 ? 12.256 9.810 -27.028 1.00 88.62 373 THR A C 1
ATOM 2958 O O . THR A 1 373 ? 11.917 9.727 -28.206 1.00 88.62 373 THR A O 1
ATOM 2961 N N . GLY A 1 374 ? 12.740 10.953 -26.536 1.00 79.44 374 GLY A N 1
ATOM 2962 C CA . GLY A 1 374 ? 12.964 12.136 -27.364 1.00 79.44 374 GLY A CA 1
ATOM 2963 C C . GLY A 1 374 ? 14.037 11.918 -28.437 1.00 79.44 374 GLY A C 1
ATOM 2964 O O . GLY A 1 374 ? 14.871 11.015 -28.337 1.00 79.44 374 GLY A O 1
ATOM 2965 N N . GLU A 1 375 ? 14.045 12.765 -29.471 1.00 73.50 375 GLU A N 1
ATOM 2966 C CA . GLU A 1 375 ? 15.014 12.686 -30.582 1.00 73.50 375 GLU A CA 1
ATOM 2967 C C . GLU A 1 375 ? 16.474 12.802 -30.116 1.00 73.50 375 GLU A C 1
ATOM 2969 O O . GLU A 1 375 ? 17.376 12.208 -30.707 1.00 73.50 375 GLU A O 1
ATOM 2974 N N . THR A 1 376 ? 16.716 13.558 -29.044 1.00 78.19 376 THR A N 1
ATOM 2975 C CA . THR A 1 376 ? 18.049 13.770 -28.463 1.00 78.19 376 THR A CA 1
ATOM 2976 C C . THR A 1 376 ? 18.364 12.836 -27.298 1.00 78.19 376 THR A C 1
ATOM 2978 O O . THR A 1 376 ? 19.471 12.885 -26.756 1.00 78.19 376 THR A O 1
ATOM 2981 N N . ASP A 1 377 ? 17.410 11.999 -26.890 1.00 85.62 377 ASP A N 1
ATOM 2982 C CA . ASP A 1 377 ? 17.539 11.184 -25.692 1.00 85.62 377 ASP A CA 1
ATOM 2983 C C . ASP A 1 377 ? 18.325 9.899 -25.946 1.00 85.62 377 ASP A C 1
ATOM 2985 O O . ASP A 1 377 ? 18.331 9.306 -27.027 1.00 85.62 377 ASP A O 1
ATOM 2989 N N . THR A 1 378 ? 18.961 9.398 -24.889 1.00 89.06 378 THR A N 1
ATOM 2990 C CA . THR A 1 378 ? 19.555 8.062 -24.925 1.00 89.06 378 THR A CA 1
ATOM 2991 C C . THR A 1 378 ? 18.452 7.012 -24.775 1.00 89.06 378 THR A C 1
ATOM 2993 O O . THR A 1 378 ? 17.987 6.747 -23.669 1.00 89.06 378 THR A O 1
ATOM 2996 N N . ARG A 1 379 ? 18.050 6.387 -25.887 1.00 92.69 379 ARG A N 1
ATOM 2997 C CA . ARG A 1 379 ? 17.007 5.341 -25.919 1.00 92.69 379 ARG A CA 1
ATOM 2998 C C . ARG A 1 379 ? 17.461 3.967 -25.432 1.00 92.69 379 ARG A C 1
ATOM 3000 O O . ARG A 1 379 ? 16.634 3.145 -25.048 1.00 92.69 379 ARG A O 1
ATOM 3007 N N . PHE A 1 380 ? 18.762 3.684 -25.436 1.00 94.81 380 PHE A N 1
ATOM 3008 C CA . PHE A 1 380 ? 19.265 2.343 -25.147 1.00 94.81 380 PHE A CA 1
ATOM 3009 C C . PHE A 1 380 ? 20.533 2.332 -24.303 1.00 94.81 380 PHE A C 1
ATOM 3011 O O . PHE A 1 380 ? 21.240 3.320 -24.122 1.00 94.81 380 PHE A O 1
ATOM 3018 N N . THR A 1 381 ? 20.835 1.155 -23.775 1.00 94.50 381 THR A N 1
ATOM 3019 C CA . THR A 1 381 ? 22.013 0.916 -22.953 1.00 94.50 381 THR A CA 1
ATOM 3020 C C . THR A 1 381 ? 23.195 0.529 -23.833 1.00 94.50 381 THR A C 1
ATOM 3022 O O . THR A 1 381 ? 23.228 -0.573 -24.372 1.00 94.50 381 THR A O 1
ATOM 3025 N N . SER A 1 382 ? 24.202 1.396 -23.937 1.00 88.94 382 SER A N 1
ATOM 3026 C CA . SER A 1 382 ? 25.369 1.129 -24.787 1.00 88.94 382 SER A CA 1
ATOM 3027 C C . SER A 1 382 ? 26.289 0.025 -24.257 1.00 88.94 382 SER A C 1
ATOM 3029 O O . SER A 1 382 ? 27.026 -0.577 -25.022 1.00 88.94 382 SER A O 1
ATOM 3031 N N . SER A 1 383 ? 26.288 -0.252 -22.956 1.00 90.31 383 SER A N 1
ATOM 3032 C CA . SER A 1 383 ? 27.126 -1.295 -22.351 1.00 90.31 383 SER A CA 1
ATOM 3033 C C . SER A 1 383 ? 26.316 -2.058 -21.311 1.00 90.31 383 SER A C 1
ATOM 3035 O O . SER A 1 383 ? 25.515 -1.423 -20.635 1.00 90.31 383 SER A O 1
ATOM 3037 N N . PRO A 1 384 ? 26.524 -3.368 -21.104 1.00 93.19 384 PRO A N 1
ATOM 3038 C CA . PRO A 1 384 ? 25.760 -4.123 -20.117 1.00 93.19 384 PRO A CA 1
ATOM 3039 C C . PRO A 1 384 ? 25.880 -3.494 -18.723 1.00 93.19 384 PRO A C 1
ATOM 3041 O O . PRO A 1 384 ? 26.990 -3.315 -18.216 1.00 93.19 384 PRO A O 1
ATOM 3044 N N . ARG A 1 385 ? 24.747 -3.155 -18.098 1.00 92.81 385 ARG A N 1
ATOM 3045 C CA . ARG A 1 385 ? 24.708 -2.494 -16.782 1.00 92.81 385 ARG A CA 1
ATOM 3046 C C . ARG A 1 385 ? 24.220 -3.442 -15.705 1.00 92.81 385 ARG A C 1
ATOM 3048 O O . ARG A 1 385 ? 23.232 -4.143 -15.902 1.00 92.81 385 ARG A O 1
ATOM 3055 N N . LEU A 1 386 ? 24.896 -3.429 -14.561 1.00 94.25 386 LEU A N 1
ATOM 3056 C CA . LEU A 1 386 ? 24.436 -4.133 -13.370 1.00 94.25 386 LEU A CA 1
ATOM 3057 C C . LEU A 1 386 ? 23.205 -3.412 -12.806 1.00 94.25 386 LEU A C 1
ATOM 3059 O O . LEU A 1 386 ? 23.309 -2.253 -12.415 1.00 94.25 386 LEU A O 1
ATOM 3063 N N . ASN A 1 387 ? 22.068 -4.104 -12.751 1.00 91.31 387 ASN A N 1
ATOM 3064 C CA . ASN A 1 387 ? 20.848 -3.639 -12.092 1.00 91.31 387 ASN A CA 1
ATOM 3065 C C . ASN A 1 387 ? 20.342 -4.748 -11.157 1.00 91.31 387 ASN A C 1
ATOM 3067 O O . ASN A 1 387 ? 19.914 -5.821 -11.598 1.00 91.31 387 ASN A O 1
ATOM 3071 N N . GLY A 1 388 ? 20.434 -4.521 -9.846 1.00 89.12 388 GLY A N 1
ATOM 3072 C CA . GLY A 1 388 ? 20.263 -5.580 -8.851 1.00 89.12 388 GLY A CA 1
ATOM 3073 C C . GLY A 1 388 ? 21.379 -6.626 -8.961 1.00 89.12 388 GLY A C 1
ATOM 3074 O O . GLY A 1 388 ? 22.558 -6.288 -8.889 1.00 89.12 388 GLY A O 1
ATOM 3075 N N . SER A 1 389 ? 21.018 -7.897 -9.150 1.00 91.25 389 SER A N 1
ATOM 3076 C CA . SER A 1 389 ? 21.974 -9.021 -9.200 1.00 91.25 389 SER A CA 1
ATOM 3077 C C . SER A 1 389 ? 22.404 -9.450 -10.608 1.00 91.25 389 SER A C 1
ATOM 3079 O O . SER A 1 389 ? 23.189 -10.386 -10.733 1.00 91.25 389 SER A O 1
ATOM 3081 N N . TYR A 1 390 ? 21.887 -8.816 -11.664 1.00 94.06 390 TYR A N 1
ATOM 3082 C CA . TYR A 1 390 ? 22.118 -9.232 -13.053 1.00 94.06 390 TYR A CA 1
ATOM 3083 C C . TYR A 1 390 ? 22.562 -8.065 -13.929 1.00 94.06 390 TYR A C 1
ATOM 3085 O O . TYR A 1 390 ? 22.304 -6.901 -13.619 1.00 94.06 390 TYR A O 1
ATOM 3093 N N . TYR A 1 391 ? 23.218 -8.392 -15.041 1.00 95.88 391 TYR A N 1
ATOM 3094 C CA . TYR A 1 391 ? 23.583 -7.413 -16.058 1.00 95.88 391 TYR A CA 1
ATOM 3095 C C . TYR A 1 391 ? 22.483 -7.332 -17.108 1.00 95.88 391 TYR A C 1
ATOM 3097 O O . TYR A 1 391 ? 21.932 -8.358 -17.498 1.00 95.88 391 TYR A O 1
ATOM 3105 N N . TYR A 1 392 ? 22.180 -6.127 -17.580 1.00 96.25 392 TYR A N 1
ATOM 3106 C CA . TYR A 1 392 ? 21.134 -5.901 -18.566 1.00 96.25 392 TYR A CA 1
ATOM 3107 C C . TYR A 1 392 ? 21.611 -5.043 -19.727 1.00 96.25 392 TYR A C 1
ATOM 3109 O O . TYR A 1 392 ? 22.375 -4.091 -19.548 1.00 96.25 392 TYR A O 1
ATOM 3117 N N . LEU A 1 393 ? 21.087 -5.366 -20.904 1.00 96.75 393 LEU A N 1
ATOM 3118 C CA . LEU A 1 393 ? 20.898 -4.410 -21.983 1.00 96.75 393 LEU A CA 1
ATOM 3119 C C . LEU A 1 393 ? 19.413 -4.052 -22.023 1.00 96.75 393 LEU A C 1
ATOM 3121 O O . LEU A 1 393 ? 18.561 -4.937 -21.935 1.00 96.75 393 LEU A O 1
ATOM 3125 N N . ALA A 1 394 ? 19.114 -2.763 -22.133 1.00 96.88 394 ALA A N 1
ATOM 3126 C CA . ALA A 1 394 ? 17.751 -2.267 -22.256 1.00 96.88 394 ALA A CA 1
ATOM 3127 C C . ALA A 1 394 ? 17.641 -1.274 -23.415 1.00 96.88 394 ALA A C 1
ATOM 3129 O O . ALA A 1 394 ? 18.547 -0.452 -23.587 1.00 96.88 394 ALA A O 1
ATOM 3130 N N . PHE A 1 395 ? 16.541 -1.353 -24.159 1.00 96.75 395 PHE A N 1
ATOM 3131 C CA . PHE A 1 395 ? 16.132 -0.407 -25.195 1.00 96.75 395 PHE A CA 1
ATOM 3132 C C . PHE A 1 395 ? 14.705 0.048 -24.877 1.00 96.75 395 PHE A C 1
ATOM 3134 O O . PHE A 1 395 ? 13.801 -0.786 -24.826 1.00 96.75 395 PHE A O 1
ATOM 3141 N N . LYS A 1 396 ? 14.506 1.346 -24.634 1.00 96.50 396 LYS A N 1
ATOM 3142 C CA . LYS A 1 396 ? 13.198 1.944 -24.349 1.00 96.50 396 LYS A CA 1
ATOM 3143 C C . LYS A 1 396 ? 12.483 2.256 -25.661 1.00 96.50 396 LYS A C 1
ATOM 3145 O O . LYS A 1 396 ? 13.021 2.974 -26.507 1.00 96.50 396 LYS A O 1
ATOM 3150 N N . LEU A 1 397 ? 11.297 1.681 -25.825 1.00 95.25 397 LEU A N 1
ATOM 3151 C CA . LEU A 1 397 ? 10.451 1.867 -26.999 1.00 95.25 397 LEU A CA 1
ATOM 3152 C C . LEU A 1 397 ? 9.471 3.012 -26.734 1.00 95.25 397 LEU A C 1
ATOM 3154 O O . LEU A 1 397 ? 9.576 4.050 -27.385 1.00 95.25 397 LEU A O 1
ATOM 3158 N N . GLU A 1 398 ? 8.620 2.854 -25.718 1.00 93.81 398 GLU A N 1
ATOM 3159 C CA . GLU A 1 398 ? 7.518 3.769 -25.406 1.00 93.81 398 GLU A CA 1
ATOM 3160 C C . GLU A 1 398 ? 7.220 3.793 -23.905 1.00 93.81 398 GLU A C 1
ATOM 3162 O O . GLU A 1 398 ? 7.402 2.787 -23.215 1.00 93.81 398 GLU A O 1
ATOM 3167 N N . ALA A 1 399 ? 6.810 4.958 -23.405 1.00 90.62 399 ALA A N 1
ATOM 3168 C CA . ALA A 1 399 ? 6.549 5.200 -21.993 1.00 90.62 399 ALA A CA 1
ATOM 3169 C C . ALA A 1 399 ? 5.052 5.263 -21.644 1.00 90.62 399 ALA A C 1
ATOM 3171 O O . ALA A 1 399 ? 4.789 5.489 -20.482 1.00 90.62 399 ALA A O 1
ATOM 3172 N N . HIS A 1 400 ? 4.110 5.102 -22.586 1.00 91.62 400 HIS A N 1
ATOM 3173 C CA . HIS A 1 400 ? 2.644 5.083 -22.357 1.00 91.62 400 HIS A CA 1
ATOM 3174 C C . HIS A 1 400 ? 2.148 6.058 -21.269 1.00 91.62 400 HIS A C 1
ATOM 3176 O O . HIS A 1 400 ? 1.346 5.705 -20.402 1.00 91.62 400 HIS A O 1
ATOM 3182 N N . ASN A 1 401 ? 2.707 7.272 -21.245 1.00 90.88 401 ASN A N 1
ATOM 3183 C CA . ASN A 1 401 ? 2.511 8.256 -20.182 1.00 90.88 401 ASN A CA 1
ATOM 3184 C C . ASN A 1 401 ? 1.668 9.449 -20.641 1.00 90.88 401 ASN A C 1
ATOM 3186 O O . ASN A 1 401 ? 1.673 10.485 -19.982 1.00 90.88 401 ASN A O 1
ATOM 3190 N N . GLU A 1 402 ? 0.943 9.314 -21.750 1.00 90.38 402 GLU A N 1
ATOM 3191 C CA . GLU A 1 402 ? 0.168 10.379 -22.388 1.00 90.38 402 GLU A CA 1
ATOM 3192 C C . GLU A 1 402 ? -0.826 10.994 -21.397 1.00 90.38 402 GLU A C 1
ATOM 3194 O O . GLU A 1 402 ? -0.827 12.206 -21.200 1.00 90.38 402 GLU A O 1
ATOM 3199 N N . ALA A 1 403 ? -1.582 10.157 -20.678 1.00 88.81 403 ALA A N 1
ATOM 3200 C CA . ALA A 1 403 ? -2.524 10.611 -19.654 1.00 88.81 403 ALA A CA 1
ATOM 3201 C C . ALA A 1 403 ? -1.831 11.345 -18.492 1.00 88.81 403 ALA A C 1
ATOM 3203 O O . ALA A 1 403 ? -2.358 12.318 -17.964 1.00 88.81 403 ALA A O 1
ATOM 3204 N N . VAL A 1 404 ? -0.631 10.903 -18.099 1.00 90.81 404 VAL A N 1
ATOM 3205 C CA . VAL A 1 404 ? 0.136 11.547 -17.023 1.00 90.81 404 VAL A CA 1
ATOM 3206 C C . VAL A 1 404 ? 0.636 12.919 -17.463 1.00 90.81 404 VAL A C 1
ATOM 3208 O O . VAL A 1 404 ? 0.579 13.862 -16.678 1.00 90.81 404 VAL A O 1
ATOM 3211 N N . LEU A 1 405 ? 1.082 13.040 -18.715 1.00 90.50 405 LEU A N 1
ATOM 3212 C CA . LEU A 1 405 ? 1.535 14.303 -19.296 1.00 90.50 405 LEU A CA 1
ATOM 3213 C C . LEU A 1 405 ? 0.395 15.323 -19.417 1.00 90.50 405 LEU A C 1
ATOM 3215 O O . LEU A 1 405 ? 0.632 16.507 -19.213 1.00 90.50 405 LEU A O 1
ATOM 3219 N N . GLU A 1 406 ? -0.843 14.888 -19.674 1.00 92.81 406 GLU A N 1
ATOM 3220 C CA . GLU A 1 406 ? -2.022 15.774 -19.671 1.00 92.81 406 GLU A CA 1
ATOM 3221 C C . GLU A 1 406 ? -2.307 16.397 -18.297 1.00 92.81 406 GLU A C 1
ATOM 3223 O O . GLU A 1 406 ? -2.938 17.450 -18.200 1.00 92.81 406 GLU A O 1
ATOM 3228 N N . TRP A 1 407 ? -1.837 15.763 -17.223 1.00 94.38 407 TRP A N 1
ATOM 3229 C CA . TRP A 1 407 ? -1.978 16.262 -15.857 1.00 94.38 407 TRP A CA 1
ATOM 3230 C C . TRP A 1 407 ? -0.820 17.158 -15.420 1.00 94.38 407 TRP A C 1
ATOM 3232 O O . TRP A 1 407 ? -0.789 17.575 -14.260 1.00 94.38 407 TRP A O 1
ATOM 3242 N N . MET A 1 408 ? 0.138 17.433 -16.305 1.00 94.06 408 MET A N 1
ATOM 3243 C CA . MET A 1 408 ? 1.353 18.179 -15.999 1.00 94.06 408 MET A CA 1
ATOM 3244 C C . MET A 1 408 ? 1.415 19.497 -16.777 1.00 94.06 408 MET A C 1
ATOM 3246 O O . MET A 1 408 ? 0.976 19.586 -17.922 1.00 94.06 408 MET A O 1
ATOM 3250 N N . ASP A 1 409 ? 1.946 20.538 -16.137 1.00 92.56 409 ASP A N 1
ATOM 3251 C CA . ASP A 1 409 ? 2.220 21.827 -16.769 1.00 92.56 409 ASP A CA 1
ATOM 3252 C C . ASP A 1 409 ? 3.563 21.830 -17.529 1.00 92.56 409 ASP A C 1
ATOM 3254 O O . ASP A 1 409 ? 4.280 20.832 -17.592 1.00 92.56 409 ASP A O 1
ATOM 3258 N N . GLU A 1 410 ? 3.915 22.979 -18.115 1.00 90.00 410 GLU A N 1
ATOM 3259 C CA . GLU A 1 410 ? 5.168 23.166 -18.864 1.00 90.00 410 GLU A CA 1
ATOM 3260 C C . GLU A 1 410 ? 6.449 23.038 -18.013 1.00 90.00 410 GLU A C 1
ATOM 3262 O O . GLU A 1 410 ? 7.537 22.891 -18.570 1.00 90.00 410 GLU A O 1
ATOM 3267 N N . ASP A 1 411 ? 6.322 23.077 -16.683 1.00 90.31 411 ASP A N 1
ATOM 3268 C CA . ASP A 1 411 ? 7.402 22.925 -15.703 1.00 90.31 411 ASP A CA 1
ATOM 3269 C C . ASP A 1 411 ? 7.467 21.490 -15.126 1.00 90.31 411 ASP A C 1
ATOM 3271 O O . ASP A 1 411 ? 8.137 21.264 -14.110 1.00 90.31 411 ASP A O 1
ATOM 3275 N N . ASP A 1 412 ? 6.761 20.527 -15.729 1.00 88.25 412 ASP A N 1
ATOM 3276 C CA . ASP A 1 412 ? 6.612 19.150 -15.246 1.00 88.25 412 ASP A CA 1
ATOM 3277 C C . ASP A 1 412 ? 5.970 19.044 -13.843 1.00 88.25 412 ASP A C 1
ATOM 3279 O O . ASP A 1 412 ? 6.280 18.134 -13.062 1.00 88.25 412 ASP A O 1
ATOM 3283 N N . LYS A 1 413 ? 5.072 19.970 -13.481 1.00 93.00 413 LYS A N 1
ATOM 3284 C CA . LYS A 1 413 ? 4.337 19.942 -12.204 1.00 93.00 413 LYS A CA 1
ATOM 3285 C C . LYS A 1 413 ? 2.887 19.547 -12.403 1.00 93.00 413 LYS A C 1
ATOM 3287 O O . LYS A 1 413 ? 2.272 19.872 -13.408 1.00 93.00 413 LYS A O 1
ATOM 3292 N N . PHE A 1 414 ? 2.309 18.902 -11.394 1.00 96.06 414 PHE A N 1
ATOM 3293 C CA . PHE A 1 414 ? 0.908 18.498 -11.430 1.00 96.06 414 PHE A CA 1
ATOM 3294 C C . PHE A 1 414 ? -0.036 19.710 -11.489 1.00 96.06 414 PHE A C 1
ATOM 3296 O O . PHE A 1 414 ? 0.090 20.642 -10.690 1.00 96.06 414 PHE A O 1
ATOM 3303 N N . ILE A 1 415 ? -1.007 19.684 -12.398 1.00 95.12 415 ILE A N 1
ATOM 3304 C CA . ILE A 1 415 ? -2.024 20.726 -12.550 1.00 95.12 415 ILE A CA 1
ATOM 3305 C C . ILE A 1 415 ? -3.117 20.511 -11.499 1.00 95.12 415 ILE A C 1
ATOM 3307 O O . ILE A 1 415 ? -4.026 19.691 -11.650 1.00 95.12 415 ILE A O 1
ATOM 3311 N N . VAL A 1 416 ? -3.032 21.284 -10.417 1.00 95.56 416 VAL A N 1
ATOM 3312 C CA . VAL A 1 416 ? -3.962 21.185 -9.281 1.00 95.56 416 VAL A CA 1
ATOM 3313 C C . VAL A 1 416 ? -5.305 21.852 -9.583 1.00 95.56 416 VAL A C 1
ATOM 3315 O O . VAL A 1 416 ? -6.353 21.302 -9.248 1.00 95.56 416 VAL A O 1
ATOM 3318 N N . TYR A 1 417 ? -5.291 23.016 -10.235 1.00 95.75 417 TYR A N 1
ATOM 3319 C CA . TYR A 1 417 ? -6.490 23.820 -10.471 1.00 95.75 417 TYR A CA 1
ATOM 3320 C C . TYR A 1 417 ? -6.771 24.019 -11.958 1.00 95.75 417 TYR A C 1
ATOM 3322 O O . TYR A 1 417 ? -5.867 24.140 -12.781 1.00 95.75 417 TYR A O 1
ATOM 3330 N N . THR A 1 418 ? -8.054 24.114 -12.273 1.00 93.56 418 THR A N 1
ATOM 3331 C CA . THR A 1 418 ? -8.587 24.641 -13.528 1.00 93.56 418 THR A CA 1
ATOM 3332 C C . THR A 1 418 ? -8.370 26.157 -13.620 1.00 93.56 418 THR A C 1
ATOM 3334 O O . THR A 1 418 ? -8.118 26.834 -12.620 1.00 93.56 418 THR A O 1
ATOM 3337 N N . GLU A 1 419 ? -8.546 26.731 -14.813 1.00 90.75 419 GLU A N 1
ATOM 3338 C CA . GLU A 1 419 ? -8.450 28.186 -15.024 1.00 90.75 419 GLU A CA 1
ATOM 3339 C C . GLU A 1 419 ? -9.464 28.999 -14.192 1.00 90.75 419 GLU A C 1
ATOM 3341 O O . GLU A 1 419 ? -9.247 30.181 -13.925 1.00 90.75 419 GLU A O 1
ATOM 3346 N N . THR A 1 420 ? -10.569 28.379 -13.763 1.00 91.06 420 THR A N 1
ATOM 3347 C CA . THR A 1 420 ? -11.601 28.995 -12.912 1.00 91.06 420 THR A CA 1
ATOM 3348 C C . THR A 1 420 ? -11.264 28.942 -11.418 1.00 91.06 420 THR A C 1
ATOM 3350 O O . THR A 1 420 ? -11.979 29.549 -10.620 1.00 91.06 420 THR A O 1
ATOM 3353 N N . GLY A 1 421 ? -10.171 28.272 -11.032 1.00 91.69 421 GLY A N 1
ATOM 3354 C CA . GLY A 1 421 ? -9.718 28.132 -9.645 1.00 91.69 421 GLY A CA 1
ATOM 3355 C C . GLY A 1 421 ? -10.321 26.944 -8.889 1.00 91.69 421 GLY A C 1
ATOM 3356 O O . GLY A 1 421 ? -10.112 26.825 -7.684 1.00 91.69 421 GLY A O 1
ATOM 3357 N N . GLU A 1 422 ? -11.061 26.067 -9.568 1.00 93.25 422 GLU A N 1
ATOM 3358 C CA . GLU A 1 422 ? -11.570 24.809 -9.004 1.00 93.25 422 GLU A CA 1
ATOM 3359 C C . GLU A 1 422 ? -10.533 23.695 -9.172 1.00 93.25 422 GLU A C 1
ATOM 3361 O O . GLU A 1 422 ? -9.765 23.726 -10.134 1.00 93.25 422 GLU A O 1
ATOM 3366 N N . LEU A 1 423 ? -10.506 22.705 -8.274 1.00 94.50 423 LEU A N 1
ATOM 3367 C CA . LEU A 1 423 ? -9.632 21.539 -8.435 1.00 94.50 423 LEU A CA 1
ATOM 3368 C C . LEU A 1 423 ? -9.952 20.797 -9.739 1.00 94.50 423 LEU A C 1
ATOM 3370 O O . LEU A 1 423 ? -11.118 20.648 -10.105 1.00 94.50 423 LEU A O 1
ATOM 3374 N N . THR A 1 424 ? -8.919 20.326 -10.437 1.00 95.81 424 THR A N 1
ATOM 3375 C CA . THR A 1 424 ? -9.104 19.434 -11.590 1.00 95.81 424 THR A CA 1
ATOM 3376 C C . THR A 1 424 ? -9.699 18.093 -11.145 1.00 95.81 424 THR A C 1
ATOM 3378 O O . THR A 1 424 ? -9.595 17.715 -9.979 1.00 95.81 424 THR A O 1
ATOM 3381 N N . GLU A 1 425 ? -10.304 17.339 -12.068 1.00 94.94 425 GLU A N 1
ATOM 3382 C CA . GLU A 1 425 ? -10.877 16.015 -11.763 1.00 94.94 425 GLU A CA 1
ATOM 3383 C C . GLU A 1 425 ? -9.835 15.079 -11.132 1.00 94.94 425 GLU A C 1
ATOM 3385 O O . GLU A 1 425 ? -10.086 14.475 -10.089 1.00 94.94 425 GLU A O 1
ATOM 3390 N N . LYS A 1 426 ? -8.618 15.046 -11.693 1.00 94.25 426 LYS A N 1
ATOM 3391 C CA . LYS A 1 426 ? -7.527 14.242 -11.135 1.00 94.25 426 LYS A CA 1
ATOM 3392 C C . LYS A 1 426 ? -7.052 14.758 -9.775 1.00 94.25 426 LYS A C 1
ATOM 3394 O O . LYS A 1 426 ? -6.669 13.966 -8.916 1.00 94.25 426 LYS A O 1
ATOM 3399 N N . ALA A 1 427 ? -7.068 16.074 -9.561 1.00 95.81 427 ALA A N 1
ATOM 3400 C CA . ALA A 1 427 ? -6.704 16.663 -8.277 1.00 95.81 427 ALA A CA 1
ATOM 3401 C C . ALA A 1 427 ? -7.730 16.339 -7.186 1.00 95.81 427 ALA A C 1
ATOM 3403 O O . ALA A 1 427 ? -7.323 16.097 -6.054 1.00 95.81 427 ALA A O 1
ATOM 3404 N N . LEU A 1 428 ? -9.024 16.279 -7.522 1.00 96.06 428 LEU A N 1
ATOM 3405 C CA . LEU A 1 428 ? -10.080 15.827 -6.611 1.00 96.06 428 LEU A CA 1
ATOM 3406 C C . LEU A 1 428 ? -9.893 14.357 -6.225 1.00 96.06 428 LEU A C 1
ATOM 3408 O O . LEU A 1 428 ? -9.876 14.047 -5.040 1.00 96.06 428 LEU A O 1
ATOM 3412 N N . GLU A 1 429 ? -9.646 13.475 -7.199 1.00 94.69 429 GLU A N 1
ATOM 3413 C CA . GLU A 1 429 ? -9.367 12.055 -6.933 1.00 94.69 429 GLU A CA 1
ATOM 3414 C C . GLU A 1 429 ? -8.170 11.882 -5.979 1.00 94.69 429 GLU A C 1
ATOM 3416 O O . GLU A 1 429 ? -8.236 11.143 -4.996 1.00 94.69 429 GLU A O 1
ATOM 3421 N N . ILE A 1 430 ? -7.071 12.603 -6.230 1.00 95.75 430 ILE A N 1
ATOM 3422 C CA . ILE A 1 430 ? -5.890 12.571 -5.359 1.00 95.75 430 ILE A CA 1
ATOM 3423 C C . ILE A 1 430 ? -6.193 13.187 -3.989 1.00 95.75 430 ILE A C 1
ATOM 3425 O O . ILE A 1 430 ? -5.709 12.676 -2.980 1.00 95.75 430 ILE A O 1
ATOM 3429 N N . TYR A 1 431 ? -6.970 14.269 -3.930 1.00 95.25 431 TYR A N 1
ATOM 3430 C CA . TYR A 1 431 ? -7.352 14.899 -2.669 1.00 95.25 431 TYR A CA 1
ATOM 3431 C C . TYR A 1 431 ? -8.135 13.929 -1.782 1.00 95.25 431 TYR A C 1
ATOM 3433 O O . TYR A 1 431 ? -7.768 13.770 -0.619 1.00 95.25 431 TYR A O 1
ATOM 3441 N N . ASP A 1 432 ? -9.114 13.211 -2.336 1.00 94.06 432 ASP A N 1
ATOM 3442 C CA . ASP A 1 432 ? -9.906 12.215 -1.606 1.00 94.06 432 ASP A CA 1
ATOM 3443 C C . ASP A 1 432 ? -9.020 11.087 -1.048 1.00 94.06 432 ASP A C 1
ATOM 3445 O O . ASP A 1 432 ? -9.173 10.671 0.103 1.00 94.06 432 ASP A O 1
ATOM 3449 N N . LEU A 1 433 ? -8.028 10.629 -1.824 1.00 93.94 433 LEU A N 1
ATOM 3450 C CA . LEU A 1 433 ? -7.042 9.639 -1.372 1.00 93.94 433 LEU A CA 1
ATOM 3451 C C . LEU A 1 433 ? -6.143 10.183 -0.252 1.00 93.94 433 LEU A C 1
ATOM 3453 O O . LEU A 1 433 ? -5.846 9.473 0.714 1.00 93.94 433 LEU A O 1
ATOM 3457 N N . VAL A 1 434 ? -5.700 11.439 -0.359 1.00 95.00 434 VAL A N 1
ATOM 3458 C CA . VAL A 1 434 ? -4.901 12.098 0.683 1.00 95.00 434 VAL A CA 1
ATOM 3459 C C . VAL A 1 434 ? -5.732 12.290 1.953 1.00 95.00 434 VAL A C 1
ATOM 3461 O O . VAL A 1 434 ? -5.219 12.026 3.042 1.00 95.00 434 VAL A O 1
ATOM 3464 N N . GLU A 1 435 ? -6.996 12.692 1.843 1.00 94.12 435 GLU A N 1
ATOM 3465 C CA . GLU A 1 435 ? -7.908 12.852 2.977 1.00 94.12 435 GLU A CA 1
ATOM 3466 C C . GLU A 1 435 ? -8.176 11.506 3.665 1.00 94.12 435 GLU A C 1
ATOM 3468 O O . GLU A 1 435 ? -7.950 11.375 4.870 1.00 94.12 435 GLU A O 1
ATOM 3473 N N . GLU A 1 436 ? -8.549 10.462 2.919 1.00 91.50 436 GLU A N 1
ATOM 3474 C CA . GLU A 1 436 ? -8.778 9.123 3.483 1.00 91.50 436 GLU A CA 1
ATOM 3475 C C . GLU A 1 436 ? -7.493 8.553 4.122 1.00 91.50 436 GLU A C 1
ATOM 3477 O O . GLU A 1 436 ? -7.564 7.889 5.156 1.00 91.50 436 GLU A O 1
ATOM 3482 N N . SER A 1 437 ? -6.297 8.883 3.608 1.00 91.88 437 SER A N 1
ATOM 3483 C CA . SER A 1 437 ? -5.022 8.477 4.230 1.00 91.88 437 SER A CA 1
ATOM 3484 C C . SER A 1 437 ? -4.793 9.071 5.628 1.00 91.88 437 SER A C 1
ATOM 3486 O O . SER A 1 437 ? -4.040 8.508 6.430 1.00 91.88 437 SER A O 1
ATOM 3488 N N . LYS A 1 438 ? -5.454 10.189 5.958 1.00 93.94 438 LYS A N 1
ATOM 3489 C CA . LYS A 1 438 ? -5.421 10.790 7.300 1.00 93.94 438 LYS A CA 1
ATOM 3490 C C . LYS A 1 438 ? -6.351 10.064 8.272 1.00 93.94 438 LYS A C 1
ATOM 3492 O O . LYS A 1 438 ? -6.083 10.069 9.477 1.00 93.94 438 LYS A O 1
ATOM 3497 N N . LEU A 1 439 ? -7.385 9.384 7.771 1.00 94.31 439 LEU A N 1
ATOM 3498 C CA . LEU A 1 439 ? -8.387 8.644 8.544 1.00 94.31 439 LEU A CA 1
ATOM 3499 C C . LEU A 1 439 ? -7.854 7.281 9.035 1.00 94.31 439 LEU A C 1
ATOM 3501 O O . LEU A 1 439 ? -8.457 6.224 8.865 1.00 94.31 439 LEU A O 1
ATOM 3505 N N . THR A 1 440 ? -6.680 7.300 9.662 1.00 93.94 440 THR A N 1
ATOM 3506 C CA . THR A 1 440 ? -6.017 6.107 10.202 1.00 93.94 440 THR A CA 1
ATOM 3507 C C . THR A 1 440 ? -6.755 5.546 11.423 1.00 93.94 440 THR A C 1
ATOM 3509 O O . THR A 1 440 ? -7.412 6.284 12.160 1.00 93.94 440 THR A O 1
ATOM 3512 N N . SER A 1 441 ? -6.565 4.258 11.735 1.00 92.12 441 SER A N 1
ATOM 3513 C CA . SER A 1 441 ? -7.119 3.639 12.955 1.00 92.12 441 SER A CA 1
ATOM 3514 C C . SER A 1 441 ? -6.707 4.372 14.237 1.00 92.12 441 SER A C 1
ATOM 3516 O O . SER A 1 441 ? -7.486 4.457 15.183 1.00 92.12 441 SER A O 1
ATOM 3518 N N . ALA A 1 442 ? -5.499 4.946 14.261 1.00 94.88 442 ALA A N 1
ATOM 3519 C CA . ALA A 1 442 ? -5.019 5.753 15.379 1.00 94.88 442 ALA A CA 1
ATOM 3520 C C . ALA A 1 442 ? -5.793 7.074 15.510 1.00 94.88 442 ALA A C 1
ATOM 3522 O O . ALA A 1 442 ? -6.184 7.443 16.616 1.00 94.88 442 ALA A O 1
ATOM 3523 N N . TYR A 1 443 ? -6.054 7.760 14.392 1.00 95.88 443 TYR A N 1
ATOM 3524 C CA . TYR A 1 443 ? -6.863 8.978 14.381 1.00 95.88 443 TYR A CA 1
ATOM 3525 C C . TYR A 1 443 ? -8.305 8.690 14.822 1.00 95.88 443 TYR A C 1
ATOM 3527 O O . TYR A 1 443 ? -8.804 9.343 15.738 1.00 95.88 443 TYR A O 1
ATOM 3535 N N . ILE A 1 444 ? -8.936 7.649 14.262 1.00 96.56 444 ILE A N 1
ATOM 3536 C CA . ILE A 1 444 ? -10.294 7.222 14.641 1.00 96.56 444 ILE A CA 1
ATOM 3537 C C . ILE A 1 444 ? -10.367 6.931 16.148 1.00 96.56 444 ILE A C 1
ATOM 3539 O O . ILE A 1 444 ? -11.265 7.422 16.832 1.00 96.56 444 ILE A O 1
ATOM 3543 N N . GLN A 1 445 ? -9.400 6.186 16.696 1.00 95.12 445 GLN A N 1
ATOM 3544 C CA . GLN A 1 445 ? -9.357 5.879 18.126 1.00 95.12 445 GLN A CA 1
ATOM 3545 C C . GLN A 1 445 ? -9.093 7.118 18.995 1.00 95.12 445 GLN A C 1
ATOM 3547 O O . GLN A 1 445 ? -9.654 7.209 20.091 1.00 95.12 445 GLN A O 1
ATOM 3552 N N . SER A 1 446 ? -8.287 8.081 18.529 1.00 95.50 446 SER A N 1
ATOM 3553 C CA . SER A 1 446 ? -8.094 9.362 19.226 1.00 95.50 446 SER A CA 1
ATOM 3554 C C . SER A 1 446 ? -9.420 10.102 19.341 1.00 95.50 446 SER A C 1
ATOM 3556 O O . SER A 1 446 ? -9.841 10.427 20.447 1.00 95.50 446 SER A O 1
ATOM 3558 N N . LYS A 1 447 ? -10.139 10.268 18.222 1.00 96.62 447 LYS A N 1
ATOM 3559 C CA . LYS A 1 447 ? -11.434 10.962 18.196 1.00 96.62 447 LYS A CA 1
ATOM 3560 C C . LYS A 1 447 ? -12.507 10.246 19.005 1.00 96.62 447 LYS A C 1
ATOM 3562 O O . LYS A 1 447 ? -13.305 10.899 19.674 1.00 96.62 447 LYS A O 1
ATOM 3567 N N . ALA A 1 448 ? -12.503 8.914 19.010 1.00 96.06 448 ALA A N 1
ATOM 3568 C CA . ALA A 1 448 ? -13.410 8.154 19.859 1.00 96.06 448 ALA A CA 1
ATOM 3569 C C . ALA A 1 448 ? -13.113 8.342 21.354 1.00 96.06 448 ALA A C 1
ATOM 3571 O O . ALA A 1 448 ? -14.029 8.560 22.145 1.00 96.06 448 ALA A O 1
ATOM 3572 N N . THR A 1 449 ? -11.833 8.332 21.727 1.00 94.31 449 THR A N 1
ATOM 3573 C CA . THR A 1 449 ? -11.387 8.600 23.102 1.00 94.31 449 THR A CA 1
ATOM 3574 C C . THR A 1 449 ? -11.711 10.033 23.535 1.00 94.31 449 THR A C 1
ATOM 3576 O O . THR A 1 449 ? -12.157 10.237 24.661 1.00 94.31 449 THR A O 1
ATOM 3579 N N . GLU A 1 450 ? -11.525 11.019 22.653 1.00 94.75 450 GLU A N 1
ATOM 3580 C CA . GLU A 1 450 ? -11.913 12.420 22.879 1.00 94.75 450 GLU A CA 1
ATOM 3581 C C . GLU A 1 450 ? -13.416 12.521 23.165 1.00 94.75 450 GLU A C 1
ATOM 3583 O O . GLU A 1 450 ? -13.792 12.994 24.235 1.00 94.75 450 GLU A O 1
ATOM 3588 N N . ARG A 1 451 ? -14.271 11.950 22.301 1.00 95.62 451 ARG A N 1
ATOM 3589 C CA . ARG A 1 451 ? -15.732 11.932 22.511 1.00 95.62 451 ARG A CA 1
ATOM 3590 C C . ARG A 1 451 ? -16.122 11.262 23.832 1.00 95.62 451 ARG A C 1
ATOM 3592 O O . ARG A 1 451 ? -17.026 11.736 24.513 1.00 95.62 451 ARG A O 1
ATOM 3599 N N . PHE A 1 452 ? -15.441 10.178 24.211 1.00 94.25 452 PHE A N 1
ATOM 3600 C CA . PHE A 1 452 ? -15.670 9.514 25.497 1.00 94.25 452 PHE A CA 1
ATOM 3601 C C . PHE A 1 452 ? -15.271 10.397 26.683 1.00 94.25 452 PHE A C 1
ATOM 3603 O O . PHE A 1 452 ? -15.993 10.460 27.672 1.00 94.25 452 PHE A O 1
ATOM 3610 N N . ASN A 1 453 ? -14.129 11.081 26.606 1.00 93.06 453 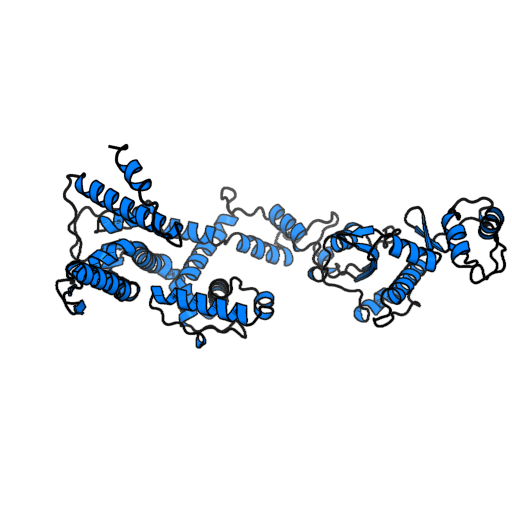ASN A N 1
ATOM 3611 C CA . ASN A 1 453 ? -13.677 11.978 27.668 1.00 93.06 453 ASN A CA 1
ATOM 3612 C C . ASN A 1 453 ? -14.551 13.235 27.773 1.00 93.06 453 ASN A C 1
ATOM 3614 O O . ASN A 1 453 ? -14.730 13.759 28.872 1.00 93.06 453 ASN A O 1
ATOM 3618 N N . ASP A 1 454 ? -15.105 13.716 26.667 1.00 93.69 454 ASP A N 1
ATOM 3619 C CA . ASP A 1 454 ? -16.026 14.855 26.664 1.00 93.69 454 ASP A CA 1
ATOM 3620 C C . ASP A 1 454 ? -17.406 14.477 27.214 1.00 93.69 454 ASP A C 1
ATOM 3622 O O . ASP A 1 454 ? -18.115 15.317 27.776 1.00 93.69 454 ASP A O 1
ATOM 3626 N N . ALA A 1 455 ? -17.775 13.198 27.121 1.00 90.38 455 ALA A N 1
ATOM 3627 C CA . ALA A 1 455 ? -18.946 12.672 27.791 1.00 90.38 455 ALA A CA 1
ATOM 3628 C C . ALA A 1 455 ? -18.722 12.666 29.312 1.00 90.38 455 ALA A C 1
ATOM 3630 O O . ALA A 1 455 ? -17.830 12.001 29.837 1.00 90.38 455 ALA A O 1
ATOM 3631 N N . GLU A 1 456 ? -19.545 13.403 30.060 1.00 89.12 456 GLU A N 1
ATOM 3632 C CA . GLU A 1 456 ? -19.472 13.417 31.523 1.00 89.12 456 GLU A CA 1
ATOM 3633 C C . GLU A 1 456 ? -19.938 12.076 32.122 1.00 89.12 456 GLU A C 1
ATOM 3635 O O . GLU A 1 456 ? -21.078 11.933 32.567 1.00 89.12 456 GLU A O 1
ATOM 3640 N N . VAL A 1 457 ? -19.051 11.079 32.150 1.00 93.38 457 VAL A N 1
ATOM 3641 C CA . VAL A 1 457 ? -19.344 9.752 32.705 1.00 93.38 457 VAL A CA 1
ATOM 3642 C C . VAL A 1 457 ? -19.258 9.785 34.231 1.00 93.38 457 VAL A C 1
ATOM 3644 O O . VAL A 1 457 ? -18.207 10.080 34.809 1.00 93.38 457 VAL A O 1
ATOM 3647 N N . VAL A 1 458 ? -20.357 9.433 34.900 1.00 94.44 458 VAL A N 1
ATOM 3648 C CA . VAL A 1 458 ? -20.440 9.304 36.362 1.00 94.44 458 VAL A CA 1
ATOM 3649 C C . VAL A 1 458 ? -20.610 7.838 36.739 1.00 94.44 458 VAL A C 1
ATOM 3651 O O . VAL A 1 458 ? -21.581 7.201 36.349 1.00 94.44 458 VAL A O 1
ATOM 3654 N N . VAL A 1 459 ? -19.690 7.306 37.538 1.00 94.12 459 VAL A N 1
ATOM 3655 C CA . VAL A 1 459 ? -19.668 5.904 37.974 1.00 94.12 459 VAL A CA 1
ATOM 3656 C C . VAL A 1 459 ? -20.048 5.811 39.450 1.00 94.12 459 VAL A C 1
ATOM 3658 O O . VAL A 1 459 ? -19.623 6.626 40.269 1.00 94.12 459 VAL A O 1
ATOM 3661 N N . TYR A 1 460 ? -20.856 4.816 39.801 1.00 94.12 460 TYR A N 1
ATOM 3662 C CA . TYR A 1 460 ? -21.381 4.589 41.155 1.00 94.12 460 TYR A CA 1
ATOM 3663 C C . TYR A 1 460 ? -20.657 3.456 41.900 1.00 94.12 460 TYR A C 1
ATOM 3665 O O . TYR A 1 460 ? -20.994 3.150 43.042 1.00 94.12 460 TYR A O 1
ATOM 3673 N N . ASP A 1 461 ? -19.651 2.867 41.258 1.00 91.31 461 ASP A N 1
ATOM 3674 C CA . ASP A 1 461 ? -18.816 1.778 41.750 1.00 91.31 461 ASP A CA 1
ATOM 3675 C C . ASP A 1 461 ? -17.331 2.191 41.737 1.00 91.31 461 ASP A C 1
ATOM 3677 O O . ASP A 1 461 ? -16.761 2.527 40.695 1.00 91.31 461 ASP A O 1
ATOM 3681 N N . GLU A 1 462 ? -16.693 2.180 42.908 1.00 89.06 462 GLU A N 1
ATOM 3682 C CA . GLU A 1 462 ? -15.301 2.618 43.081 1.00 89.06 462 GLU A CA 1
ATOM 3683 C C . GLU A 1 462 ? -14.297 1.772 42.298 1.00 89.06 462 GLU A C 1
ATOM 3685 O O . GLU A 1 462 ? -13.333 2.310 41.745 1.00 89.06 462 GLU A O 1
ATOM 3690 N N . LEU A 1 463 ? -14.528 0.460 42.228 1.00 87.81 463 LEU A N 1
ATOM 3691 C CA . LEU A 1 463 ? -13.643 -0.475 41.546 1.00 87.81 463 LEU A CA 1
ATOM 3692 C C . LEU A 1 463 ? -13.696 -0.229 40.040 1.00 87.81 463 LEU A C 1
ATOM 3694 O O . LEU A 1 463 ? -12.664 -0.061 39.395 1.00 87.81 463 LEU A O 1
ATOM 3698 N N . ILE A 1 464 ? -14.904 -0.123 39.494 1.00 89.69 464 ILE A N 1
ATOM 3699 C CA . ILE A 1 464 ? -15.111 0.152 38.070 1.00 89.69 464 ILE A CA 1
ATOM 3700 C C . ILE A 1 464 ? -14.517 1.513 37.696 1.00 89.69 464 ILE A C 1
ATOM 3702 O O . ILE A 1 464 ? -13.826 1.625 36.682 1.00 89.69 464 ILE A O 1
ATOM 3706 N N . LYS A 1 465 ? -14.697 2.538 38.541 1.00 90.19 465 LYS A N 1
ATOM 3707 C CA . LYS A 1 465 ? -14.080 3.855 38.330 1.00 90.19 465 LYS A CA 1
ATOM 3708 C C . LYS A 1 465 ? -12.555 3.775 38.310 1.00 90.19 465 LYS A C 1
ATOM 3710 O O . LYS A 1 465 ? -11.928 4.483 37.524 1.00 90.19 465 LYS A O 1
ATOM 3715 N N . LEU A 1 466 ? -11.946 2.962 39.175 1.00 87.44 466 LEU A N 1
ATOM 3716 C CA . LEU A 1 466 ? -10.492 2.792 39.217 1.00 87.44 466 LEU A CA 1
ATOM 3717 C C . LEU A 1 466 ? -9.949 2.228 37.899 1.00 87.44 466 LEU A C 1
ATOM 3719 O O . LEU A 1 466 ? -8.898 2.676 37.447 1.00 87.44 466 LEU A O 1
ATOM 3723 N N . TYR A 1 467 ? -10.644 1.272 37.283 1.00 87.06 467 TYR A N 1
ATOM 3724 C CA . TYR A 1 467 ? -10.215 0.691 36.010 1.00 87.06 467 TYR A CA 1
ATOM 3725 C C . TYR A 1 467 ? -10.532 1.585 34.811 1.00 87.06 467 TYR A C 1
ATOM 3727 O O . TYR A 1 467 ? -9.655 1.816 33.982 1.00 87.06 467 TYR A O 1
ATOM 3735 N N . LEU A 1 468 ? -11.735 2.162 34.742 1.00 87.88 468 LEU A N 1
ATOM 3736 C CA . LEU A 1 468 ? -12.084 3.100 33.670 1.00 87.88 468 LEU A CA 1
ATOM 3737 C C . LEU A 1 468 ? -11.184 4.342 33.680 1.00 87.88 468 LEU A C 1
ATOM 3739 O O . LEU A 1 468 ? -10.699 4.766 32.634 1.00 87.88 468 LEU A O 1
ATOM 3743 N N . GLY A 1 469 ? -10.897 4.882 34.867 1.00 84.94 469 GLY A N 1
ATOM 3744 C CA . GLY A 1 469 ? -10.062 6.070 35.041 1.00 84.94 469 GLY A CA 1
ATOM 3745 C C . GLY A 1 469 ? -8.589 5.894 34.655 1.00 84.94 469 GLY A C 1
ATOM 3746 O O . GLY A 1 469 ? -7.856 6.878 34.647 1.00 84.94 469 GLY A O 1
ATOM 3747 N N . GLN A 1 470 ? -8.132 4.673 34.348 1.00 85.44 470 GLN A N 1
ATOM 3748 C CA . GLN A 1 470 ? -6.785 4.442 33.807 1.00 85.44 470 GLN A CA 1
ATOM 3749 C C . GLN A 1 470 ? -6.678 4.831 32.331 1.00 85.44 470 GLN A C 1
ATOM 3751 O O . GLN A 1 470 ? -5.602 5.226 31.891 1.00 85.44 470 GLN A O 1
ATOM 3756 N N . ASN A 1 471 ? -7.783 4.728 31.588 1.00 84.12 471 ASN A N 1
ATOM 3757 C CA . ASN A 1 471 ? -7.815 4.956 30.142 1.00 84.12 471 ASN A CA 1
ATOM 3758 C C . ASN A 1 471 ? -8.587 6.227 29.756 1.00 84.12 471 ASN A C 1
ATOM 3760 O O . ASN A 1 471 ? -8.382 6.745 28.663 1.00 84.12 471 ASN A O 1
ATOM 3764 N N . TYR A 1 472 ? -9.434 6.749 30.652 1.00 87.75 472 TYR A N 1
ATOM 3765 C CA . TYR A 1 472 ? -10.299 7.903 30.394 1.00 87.75 472 TYR A CA 1
ATOM 3766 C C . TYR A 1 472 ? -10.182 8.944 31.509 1.00 87.75 472 TYR A C 1
ATOM 3768 O O . TYR A 1 472 ? -10.336 8.633 32.691 1.00 87.75 472 TYR A O 1
ATOM 3776 N N . SER A 1 473 ? -9.904 10.195 31.143 1.00 84.19 473 SER A N 1
ATOM 3777 C CA . SER A 1 473 ? -9.479 11.237 32.087 1.00 84.19 473 SER A CA 1
ATOM 3778 C C . SER A 1 473 ? -10.624 11.864 32.884 1.00 84.19 473 SER A C 1
ATOM 3780 O O . SER A 1 473 ? -10.406 12.324 34.004 1.00 84.19 473 SER A O 1
ATOM 3782 N N . ASN A 1 474 ? -11.841 11.872 32.334 1.00 85.75 474 ASN A N 1
ATOM 3783 C CA . ASN A 1 474 ? -12.971 12.640 32.875 1.00 85.75 474 ASN A CA 1
ATOM 3784 C C . ASN A 1 474 ? -14.045 11.778 33.557 1.00 85.75 474 ASN A C 1
ATOM 3786 O O . ASN A 1 474 ? -15.138 12.259 33.856 1.00 85.75 474 ASN A O 1
ATOM 3790 N N . VAL A 1 475 ? -13.727 10.517 33.863 1.00 90.56 475 VAL A N 1
ATOM 3791 C CA . VAL A 1 475 ? -14.634 9.613 34.581 1.00 90.56 475 VAL A CA 1
ATOM 3792 C C . VAL A 1 475 ? -14.727 10.023 36.054 1.00 90.56 475 VAL A C 1
ATOM 3794 O O . VAL A 1 475 ? -13.763 9.923 36.822 1.00 90.56 475 VAL A O 1
ATOM 3797 N N . LYS A 1 476 ? -15.913 10.472 36.471 1.00 91.94 476 LYS A N 1
ATOM 3798 C CA . LYS A 1 476 ? -16.191 10.947 37.832 1.00 91.94 476 LYS A CA 1
ATOM 3799 C C . LYS A 1 476 ? -16.760 9.819 38.689 1.00 91.94 476 LYS A C 1
ATOM 3801 O O . LYS A 1 476 ? -17.569 9.019 38.233 1.00 91.94 476 LYS A O 1
ATOM 3806 N N . LEU A 1 477 ? -16.374 9.789 39.962 1.00 92.88 477 LEU A N 1
ATOM 3807 C CA . LEU A 1 477 ? -17.034 8.953 40.964 1.00 92.88 477 LEU A CA 1
ATOM 3808 C C . LEU A 1 477 ? -18.230 9.721 41.546 1.00 92.88 477 LEU A C 1
ATOM 3810 O O . LEU A 1 477 ? -18.093 10.893 41.905 1.00 92.88 477 LEU A O 1
ATOM 3814 N N . SER A 1 478 ? -19.392 9.080 41.645 1.00 92.69 478 SER A N 1
ATOM 3815 C CA . SER A 1 478 ? -20.584 9.676 42.252 1.00 92.69 478 SER A CA 1
ATOM 3816 C C . SER A 1 478 ? -20.349 10.024 43.725 1.00 92.69 478 SER A C 1
ATOM 3818 O O . SER A 1 478 ? -19.731 9.275 44.471 1.00 92.69 478 SER A O 1
ATOM 3820 N N . SER A 1 479 ? -20.916 11.138 44.190 1.00 87.69 479 SER A N 1
ATOM 3821 C CA . SER A 1 479 ? -20.923 11.489 45.619 1.00 87.69 479 SER A CA 1
ATOM 3822 C C . SER A 1 479 ? -21.994 10.742 46.425 1.00 87.69 479 SER A C 1
ATOM 3824 O O . SER A 1 479 ? -21.999 10.798 47.655 1.00 87.69 479 SER A O 1
ATOM 3826 N N . LYS A 1 480 ? -22.927 10.062 45.747 1.00 89.06 480 LYS A N 1
ATOM 3827 C CA . LYS A 1 480 ? -24.017 9.289 46.353 1.00 89.06 480 LYS A CA 1
ATOM 3828 C C . LYS A 1 480 ? -23.961 7.849 45.868 1.00 89.06 480 LYS A C 1
ATOM 3830 O O . LYS A 1 480 ? -23.864 7.611 44.665 1.00 89.06 480 LYS A O 1
ATOM 3835 N N . SER A 1 481 ? -24.103 6.900 46.787 1.00 88.06 481 SER A N 1
ATOM 3836 C CA . SER A 1 481 ? -24.250 5.493 46.419 1.00 88.06 481 SER A CA 1
ATOM 3837 C C . SER A 1 481 ? -25.557 5.272 45.667 1.00 88.06 481 SER A C 1
ATOM 3839 O O . SER A 1 481 ? -26.587 5.858 46.009 1.00 88.06 481 SER A O 1
ATOM 3841 N N . SER A 1 482 ? -25.509 4.400 44.667 1.00 92.12 482 SER A N 1
ATOM 3842 C CA . SER A 1 482 ? -26.694 3.821 44.051 1.00 92.12 482 SER A CA 1
ATOM 3843 C C . SER A 1 482 ? -26.770 2.352 44.439 1.00 92.12 482 SER A C 1
ATOM 3845 O O . SER A 1 482 ? -25.749 1.723 44.695 1.00 92.12 482 SER A O 1
ATOM 3847 N N . LYS A 1 483 ? -27.984 1.808 44.520 1.00 92.12 483 LYS A N 1
ATOM 3848 C CA . LYS A 1 483 ? -28.166 0.359 44.657 1.00 92.12 483 LYS A CA 1
ATOM 3849 C C . LYS A 1 483 ? -28.236 -0.323 43.298 1.00 92.12 483 LYS A C 1
ATOM 3851 O O . LYS A 1 483 ? -27.857 -1.480 43.213 1.00 92.12 483 LYS A O 1
ATOM 3856 N N . THR A 1 484 ? -28.719 0.381 42.276 1.00 94.69 484 THR A N 1
ATOM 3857 C CA . THR A 1 484 ? -29.130 -0.197 40.990 1.00 94.69 484 THR A CA 1
ATOM 3858 C C . THR A 1 484 ? -28.338 0.320 39.802 1.00 94.69 484 THR A C 1
ATOM 3860 O O . THR A 1 484 ? -28.267 -0.375 38.803 1.00 94.69 484 THR A O 1
ATOM 3863 N N . VAL A 1 485 ? -27.749 1.511 39.885 1.00 95.75 485 VAL A N 1
ATOM 3864 C CA . VAL A 1 485 ? -27.033 2.156 38.772 1.00 95.75 485 VAL A CA 1
ATOM 3865 C C . VAL A 1 485 ? -25.539 1.947 38.955 1.00 95.75 485 VAL A C 1
ATOM 3867 O O . VAL A 1 485 ? -25.036 2.137 40.063 1.00 95.75 485 VAL A O 1
ATOM 3870 N N . VAL A 1 486 ? -24.841 1.586 37.879 1.00 94.31 486 VAL A N 1
ATOM 3871 C CA . VAL A 1 486 ? -23.381 1.425 37.861 1.00 94.31 486 VAL A CA 1
ATOM 3872 C C . VAL A 1 486 ? -22.685 2.598 37.175 1.00 94.31 486 VAL A C 1
ATOM 3874 O O . VAL A 1 486 ? -21.665 3.077 37.674 1.00 94.31 486 VAL A O 1
ATOM 3877 N N . ALA A 1 487 ? -23.259 3.124 36.093 1.00 94.69 487 ALA A N 1
ATOM 3878 C CA . ALA A 1 487 ? -22.729 4.276 35.376 1.00 94.69 487 ALA A CA 1
ATOM 3879 C C . ALA A 1 487 ? -23.852 5.130 34.781 1.00 94.69 487 ALA A C 1
ATOM 3881 O O . ALA A 1 487 ? -24.943 4.639 34.504 1.00 94.69 487 ALA A O 1
ATOM 3882 N N . LYS A 1 488 ? -23.567 6.412 34.576 1.00 95.12 488 LYS A N 1
ATOM 3883 C CA . LYS A 1 488 ? -24.448 7.370 33.917 1.00 95.12 488 LYS A CA 1
ATOM 3884 C C . LYS A 1 488 ? -23.662 8.190 32.904 1.00 95.12 488 LYS A C 1
ATOM 3886 O O . LYS A 1 488 ? -22.573 8.664 33.225 1.00 95.12 488 LYS A O 1
ATOM 3891 N N . VAL A 1 489 ? -24.232 8.372 31.718 1.00 92.94 489 VAL A N 1
ATOM 3892 C CA . VAL A 1 489 ? -23.689 9.207 30.642 1.00 92.94 489 VAL A CA 1
ATOM 3893 C C . VAL A 1 489 ? -24.839 9.953 29.966 1.00 92.94 489 VAL A C 1
ATOM 3895 O O . VAL A 1 489 ? -25.709 9.352 29.345 1.00 92.94 489 VAL A O 1
ATOM 3898 N N . GLY A 1 490 ? -24.894 11.276 30.145 1.00 85.31 490 GLY A N 1
ATOM 3899 C CA . GLY A 1 490 ? -26.056 12.068 29.728 1.00 85.31 490 GLY A CA 1
ATOM 3900 C C . GLY A 1 490 ? -27.357 11.553 30.364 1.00 85.31 490 GLY A C 1
ATOM 3901 O O . GLY A 1 490 ? -27.463 11.469 31.592 1.00 85.31 490 GLY A O 1
ATOM 3902 N N . ASP A 1 491 ? -28.323 11.194 29.517 1.00 86.00 491 ASP A N 1
ATOM 3903 C CA . ASP A 1 491 ? -29.614 10.625 29.926 1.00 86.00 491 ASP A CA 1
ATOM 3904 C C . ASP A 1 491 ? -29.589 9.096 30.085 1.00 86.00 491 ASP A C 1
ATOM 3906 O O . ASP A 1 491 ? -30.519 8.531 30.661 1.00 86.00 491 ASP A O 1
ATOM 3910 N N . LEU A 1 492 ? -28.531 8.419 29.620 1.00 92.50 492 LEU A N 1
ATOM 3911 C CA . LEU A 1 492 ? -28.388 6.977 29.783 1.00 92.50 492 LEU A CA 1
ATOM 3912 C C . LEU A 1 492 ? -27.938 6.648 31.208 1.00 92.50 492 LEU A C 1
ATOM 3914 O O . LEU A 1 492 ? -26.879 7.087 31.666 1.00 92.50 492 LEU A O 1
ATOM 3918 N N . GLU A 1 493 ? -28.717 5.809 31.882 1.00 95.88 493 GLU A N 1
ATOM 3919 C CA . GLU A 1 493 ? -28.329 5.140 33.119 1.00 95.88 493 GLU A CA 1
ATOM 3920 C C . GLU A 1 493 ? -28.116 3.660 32.821 1.00 95.88 493 GLU A C 1
ATOM 3922 O O . GLU A 1 493 ? -29.033 2.983 32.373 1.00 95.88 493 GLU A O 1
ATOM 3927 N N . ILE A 1 494 ? -26.904 3.170 33.075 1.00 96.00 494 ILE A N 1
ATOM 3928 C CA . ILE A 1 494 ? -26.575 1.751 32.972 1.00 96.00 494 ILE A CA 1
ATOM 3929 C C . ILE A 1 494 ? -26.790 1.144 34.352 1.00 96.00 494 ILE A C 1
ATOM 3931 O O . ILE A 1 494 ? -26.172 1.568 35.341 1.00 96.00 494 ILE A O 1
ATOM 3935 N N . THR A 1 495 ? -27.678 0.164 34.434 1.00 96.81 495 THR A N 1
ATOM 3936 C CA . THR A 1 495 ? -27.984 -0.553 35.670 1.00 96.81 495 THR A CA 1
ATOM 3937 C C . THR A 1 495 ? -27.035 -1.728 35.903 1.00 96.81 495 THR A C 1
ATOM 3939 O O . THR A 1 495 ? -26.350 -2.203 34.998 1.00 96.81 495 THR A O 1
ATOM 3942 N N . VAL A 1 496 ? -26.977 -2.203 37.149 1.00 95.44 496 VAL A N 1
ATOM 3943 C CA . VAL A 1 496 ? -26.224 -3.409 37.519 1.00 95.44 496 VAL A CA 1
ATOM 3944 C C . VAL A 1 496 ? -26.769 -4.629 36.796 1.00 95.44 496 VAL A C 1
ATOM 3946 O O . VAL A 1 496 ? -25.979 -5.443 36.340 1.00 95.44 496 VAL A O 1
ATOM 3949 N N . ASP A 1 497 ? -28.091 -4.739 36.665 1.00 95.00 497 ASP A N 1
ATOM 3950 C CA . ASP A 1 497 ? -28.723 -5.888 36.018 1.00 95.00 497 ASP A CA 1
ATOM 3951 C C . ASP A 1 497 ? -28.380 -5.920 34.515 1.00 95.00 497 ASP A C 1
ATOM 3953 O O . ASP A 1 497 ? -28.009 -6.966 33.990 1.00 95.00 497 ASP A O 1
ATOM 3957 N N . GLU A 1 498 ? -28.396 -4.767 33.833 1.00 95.62 498 GLU A N 1
ATOM 3958 C CA . GLU A 1 498 ? -27.979 -4.661 32.424 1.00 95.62 498 GLU A CA 1
ATOM 3959 C C . GLU A 1 498 ? -26.493 -4.973 32.229 1.00 95.62 498 GLU A C 1
ATOM 3961 O O . GLU A 1 498 ? -26.132 -5.723 31.322 1.00 95.62 498 GLU A O 1
ATOM 3966 N N . LEU A 1 499 ? -25.624 -4.423 33.086 1.00 94.88 499 LEU A N 1
ATOM 3967 C CA . LEU A 1 499 ? -24.195 -4.719 33.020 1.00 94.88 499 LEU A CA 1
ATOM 3968 C C . LEU A 1 499 ? -23.928 -6.198 33.328 1.00 94.88 499 LEU A C 1
ATOM 3970 O O . LEU A 1 499 ? -23.095 -6.809 32.668 1.00 94.88 499 LEU A O 1
ATOM 3974 N N . PHE A 1 500 ? -24.618 -6.780 34.310 1.00 94.25 500 PHE A N 1
ATOM 3975 C CA . PHE A 1 500 ? -24.467 -8.188 34.662 1.00 94.25 500 PHE A CA 1
ATOM 3976 C C . PHE A 1 500 ? -24.862 -9.098 33.509 1.00 94.25 500 PHE A C 1
ATOM 3978 O O . PHE A 1 500 ? -24.077 -9.976 33.185 1.00 94.25 500 PHE A O 1
ATOM 3985 N N . LEU A 1 501 ? -25.999 -8.855 32.851 1.00 92.44 501 LEU A N 1
ATOM 3986 C CA . LEU A 1 501 ? -26.406 -9.628 31.673 1.00 92.44 501 LEU A CA 1
ATOM 3987 C C . LEU A 1 501 ? -25.355 -9.547 30.556 1.00 92.44 501 LEU A C 1
ATOM 3989 O O . LEU A 1 501 ? -24.954 -10.572 30.016 1.00 92.44 501 LEU A O 1
ATOM 3993 N N . ALA A 1 502 ? -24.838 -8.350 30.266 1.00 90.62 502 ALA A N 1
ATOM 3994 C CA . ALA A 1 502 ? -23.802 -8.175 29.246 1.00 90.62 502 ALA A CA 1
ATOM 3995 C C . ALA A 1 502 ? -22.456 -8.831 29.625 1.00 90.62 502 ALA A C 1
ATOM 3997 O O . ALA A 1 502 ? -21.698 -9.263 28.754 1.00 90.62 502 ALA A O 1
ATOM 3998 N N . LEU A 1 503 ? -22.124 -8.880 30.920 1.00 90.31 503 LEU A N 1
ATOM 3999 C CA . LEU A 1 503 ? -20.929 -9.559 31.424 1.00 90.31 503 LEU A CA 1
ATOM 4000 C C . LEU A 1 503 ? -21.100 -11.073 31.454 1.00 90.31 503 LEU A C 1
ATOM 4002 O O . LEU A 1 503 ? -20.163 -11.782 31.106 1.00 90.31 503 LEU A O 1
ATOM 4006 N N . GLU A 1 504 ? -22.259 -11.563 31.878 1.00 89.00 504 GLU A N 1
ATOM 4007 C CA . GLU A 1 504 ? -22.580 -12.984 31.970 1.00 89.00 504 GLU A CA 1
ATOM 4008 C C . GLU A 1 504 ? -22.538 -13.625 30.587 1.00 89.00 504 GLU A C 1
ATOM 4010 O O . GLU A 1 504 ? -21.848 -14.631 30.420 1.00 89.00 504 GLU A O 1
ATOM 4015 N N . GLU A 1 505 ? -23.114 -12.954 29.586 1.00 85.69 505 GLU A N 1
ATOM 4016 C CA . GLU A 1 505 ? -23.060 -13.396 28.198 1.00 85.69 505 GLU A CA 1
ATOM 4017 C C . GLU A 1 505 ? -21.612 -13.601 27.739 1.00 85.69 505 GLU A C 1
ATOM 4019 O O . GLU A 1 505 ? -21.309 -14.621 27.137 1.00 85.69 505 GLU A O 1
ATOM 4024 N N . LYS A 1 506 ? -20.690 -12.684 28.057 1.00 82.44 506 LYS A N 1
ATOM 4025 C CA . LYS A 1 506 ? -19.308 -12.722 27.539 1.00 82.44 506 LYS A CA 1
ATOM 4026 C C . LYS A 1 506 ? -18.340 -13.533 28.401 1.00 82.44 506 LYS A C 1
ATOM 4028 O O . LYS A 1 506 ? -17.446 -14.194 27.886 1.00 82.44 506 LYS A O 1
ATOM 4033 N N . LEU A 1 507 ? -18.471 -13.440 29.720 1.00 83.69 507 LEU A N 1
ATOM 4034 C CA . LEU A 1 507 ? -17.489 -13.910 30.700 1.00 83.69 507 LEU A CA 1
ATOM 4035 C C . LEU A 1 507 ? -18.073 -14.932 31.680 1.00 83.69 507 LEU A C 1
ATOM 4037 O O . LEU A 1 507 ? -17.300 -15.671 32.293 1.00 83.69 507 LEU A O 1
ATOM 4041 N N . GLY A 1 508 ? -19.399 -15.011 31.821 1.00 84.38 508 GLY A N 1
ATOM 4042 C CA . GLY A 1 508 ? -20.082 -15.726 32.901 1.00 84.38 508 GLY A CA 1
ATOM 4043 C C . GLY A 1 508 ? -19.647 -17.179 33.041 1.00 84.38 508 GLY A C 1
ATOM 4044 O O . GLY A 1 508 ? -19.231 -17.594 34.120 1.00 84.38 508 GLY A O 1
ATOM 4045 N N . VAL A 1 509 ? -19.646 -17.942 31.944 1.00 81.38 509 VAL A N 1
ATOM 4046 C CA . VAL A 1 509 ? -19.215 -19.352 31.951 1.00 81.38 509 VAL A CA 1
ATOM 4047 C C . VAL A 1 509 ? -17.746 -19.490 32.358 1.00 81.38 509 VAL A C 1
ATOM 4049 O O . VAL A 1 509 ? -17.428 -20.278 33.247 1.00 81.38 509 VAL A O 1
ATOM 4052 N N . SER A 1 510 ? -16.844 -18.717 31.744 1.00 79.44 510 SER A N 1
ATOM 4053 C CA . SER A 1 510 ? -15.407 -18.791 32.047 1.00 79.44 510 SER A CA 1
ATOM 4054 C C . SER A 1 510 ? -15.100 -18.451 33.508 1.00 79.44 510 SER A C 1
ATOM 4056 O O . SER A 1 510 ? -14.389 -19.196 34.183 1.00 79.44 510 SER A O 1
ATOM 4058 N N . VAL A 1 511 ? -15.702 -17.378 34.026 1.00 85.38 511 VAL A N 1
ATOM 4059 C CA . VAL A 1 511 ? -15.492 -16.915 35.400 1.00 85.38 511 VAL A CA 1
ATOM 4060 C C . VAL A 1 511 ? -16.140 -17.875 36.396 1.00 85.38 511 VAL A C 1
ATOM 4062 O O . VAL A 1 511 ? -15.526 -18.197 37.409 1.00 85.38 511 VAL A O 1
ATOM 4065 N N . ALA A 1 512 ? -17.326 -18.412 36.099 1.00 85.62 512 ALA A N 1
ATOM 4066 C CA . ALA A 1 512 ? -17.964 -19.425 36.937 1.00 85.62 512 ALA A CA 1
ATOM 4067 C C . ALA A 1 512 ? -17.131 -20.713 37.028 1.00 85.62 512 ALA A C 1
ATOM 4069 O O . ALA A 1 512 ? -16.999 -21.271 38.117 1.00 85.62 512 ALA A O 1
ATOM 4070 N N . ILE A 1 513 ? -16.520 -21.167 35.927 1.00 82.44 513 ILE A N 1
ATOM 4071 C CA . ILE A 1 513 ? -15.605 -22.320 35.937 1.00 82.44 513 ILE A CA 1
ATOM 4072 C C . ILE A 1 513 ? -14.364 -22.017 36.784 1.00 82.44 513 ILE A C 1
ATOM 4074 O O . ILE A 1 513 ? -13.969 -22.849 37.602 1.00 82.44 513 ILE A O 1
ATOM 4078 N N . ASP A 1 514 ? -13.772 -20.830 36.640 1.00 83.12 514 ASP A N 1
ATOM 4079 C CA . ASP A 1 514 ? -12.623 -20.419 37.450 1.00 83.12 514 ASP A CA 1
ATOM 4080 C C . ASP A 1 514 ? -12.968 -20.387 38.947 1.00 83.12 514 ASP A C 1
ATOM 4082 O O . ASP A 1 514 ? -12.201 -20.896 39.770 1.00 83.12 514 ASP A O 1
ATOM 4086 N N . ILE A 1 515 ? -14.137 -19.850 39.318 1.00 85.62 515 ILE A N 1
ATOM 4087 C CA . ILE A 1 515 ? -14.632 -19.884 40.700 1.00 85.62 515 ILE A CA 1
ATOM 4088 C C . ILE A 1 515 ? -14.816 -21.337 41.158 1.00 85.62 515 ILE A C 1
ATOM 4090 O O . ILE A 1 515 ? -14.291 -21.706 42.208 1.00 85.62 515 ILE A O 1
ATOM 4094 N N . ALA A 1 516 ? -15.490 -22.177 40.368 1.00 84.56 516 ALA A N 1
ATOM 4095 C CA . ALA A 1 516 ? -15.762 -23.572 40.710 1.00 84.56 516 ALA A CA 1
ATOM 4096 C C . ALA A 1 516 ? -14.472 -24.373 40.937 1.00 84.56 516 ALA A C 1
ATOM 4098 O O . ALA A 1 516 ? -14.365 -25.109 41.919 1.00 84.56 516 ALA A O 1
ATOM 4099 N N . ILE A 1 517 ? -13.459 -24.200 40.079 1.00 83.50 517 ILE A N 1
ATOM 4100 C CA . ILE A 1 517 ? -12.142 -24.830 40.241 1.00 83.50 517 ILE A CA 1
ATOM 4101 C C . ILE A 1 517 ? -11.486 -24.352 41.538 1.00 83.50 517 ILE A C 1
ATOM 4103 O O . ILE A 1 517 ? -10.969 -25.175 42.294 1.00 83.50 517 ILE A O 1
ATOM 4107 N N . ARG A 1 518 ? -11.513 -23.044 41.829 1.00 84.56 518 ARG A N 1
ATOM 4108 C CA . ARG A 1 518 ? -10.936 -22.498 43.069 1.00 84.56 518 ARG A CA 1
ATOM 4109 C C . ARG A 1 518 ? -11.627 -23.051 44.311 1.00 84.56 518 ARG A C 1
ATOM 4111 O O . ARG A 1 518 ? -10.929 -23.441 45.242 1.00 84.56 518 ARG A O 1
ATOM 4118 N N . GLU A 1 519 ? -12.954 -23.110 44.329 1.00 83.44 519 GLU A N 1
ATOM 4119 C CA . GLU A 1 519 ? -13.709 -23.642 45.469 1.00 83.44 519 GLU A CA 1
ATOM 4120 C C . GLU A 1 519 ? -13.508 -25.152 45.632 1.00 83.44 519 GLU A C 1
ATOM 4122 O O . GLU A 1 519 ? -13.253 -25.622 46.738 1.00 83.44 519 GLU A O 1
ATOM 4127 N N . THR A 1 520 ? -13.480 -25.907 44.533 1.00 81.50 520 THR A N 1
ATOM 4128 C CA . THR A 1 520 ? -13.189 -27.349 44.570 1.00 81.50 520 THR A CA 1
ATOM 4129 C C . THR A 1 520 ? -11.775 -27.624 45.092 1.00 81.50 520 THR A C 1
ATOM 4131 O O . THR A 1 520 ? -11.583 -28.518 45.912 1.00 81.50 520 THR A O 1
ATOM 4134 N N . LEU A 1 521 ? -10.777 -26.834 44.673 1.00 80.12 521 LEU A N 1
ATOM 4135 C CA . LEU A 1 521 ? -9.403 -26.942 45.177 1.00 80.12 521 LEU A CA 1
ATOM 4136 C C . LEU A 1 521 ? -9.292 -26.566 46.660 1.00 80.12 521 LEU A C 1
ATOM 4138 O O . LEU A 1 521 ? -8.515 -27.187 47.376 1.00 80.12 521 LEU A O 1
ATOM 4142 N N . LYS A 1 522 ? -10.060 -25.574 47.133 1.00 78.62 522 LYS A N 1
ATOM 4143 C CA . LYS A 1 522 ? -10.137 -25.233 48.565 1.00 78.62 522 LYS A CA 1
ATOM 4144 C C . LYS A 1 522 ? -10.800 -26.339 49.387 1.00 78.62 522 LYS A C 1
ATOM 4146 O O . LYS A 1 522 ? -10.436 -26.522 50.544 1.00 78.62 522 LYS A O 1
ATOM 4151 N N . ALA A 1 523 ? -11.782 -27.031 48.811 1.00 72.50 523 ALA A N 1
ATOM 4152 C CA . ALA A 1 523 ? -12.510 -28.117 49.459 1.00 72.50 523 ALA A CA 1
ATOM 4153 C C . ALA A 1 523 ? -11.755 -29.458 49.426 1.00 72.50 523 ALA A C 1
ATOM 4155 O O . ALA A 1 523 ? -12.046 -30.340 50.233 1.00 72.50 523 ALA A O 1
ATOM 4156 N N . SER A 1 524 ? -10.795 -29.637 48.511 1.00 67.88 524 SER A N 1
ATOM 4157 C CA . SER A 1 524 ? -9.935 -30.820 48.490 1.00 67.88 524 SER A CA 1
ATOM 4158 C C . SER A 1 524 ? -8.823 -30.686 49.534 1.00 67.88 524 SER A C 1
ATOM 4160 O O . SER A 1 524 ? -8.008 -29.774 49.433 1.00 67.88 524 SER A O 1
ATOM 4162 N N . ASP A 1 525 ? -8.776 -31.597 50.511 1.00 54.53 525 ASP A N 1
ATOM 4163 C CA . ASP A 1 525 ? -7.728 -31.692 51.543 1.00 54.53 525 ASP A CA 1
ATOM 4164 C C . ASP A 1 525 ? -6.339 -32.018 50.936 1.00 54.53 525 ASP A C 1
ATOM 4166 O O . ASP A 1 525 ? -5.854 -33.150 51.034 1.00 54.53 525 ASP A O 1
ATOM 4170 N N . TYR A 1 526 ? -5.690 -31.035 50.305 1.00 45.69 526 TYR A N 1
ATOM 4171 C CA . TYR A 1 526 ? -4.294 -31.093 49.850 1.00 45.69 526 TYR A CA 1
ATOM 4172 C C . TYR A 1 526 ? -3.404 -30.054 50.529 1.00 45.69 526 TYR A C 1
ATOM 4174 O O . TYR A 1 526 ? -3.807 -28.872 50.613 1.00 45.69 526 TYR A O 1
#

Foldseek 3Di:
DPPVVVVVVPPPDDDPDPDPPVVVVVVVVVVVVVVVVVVVVPDPDDAFDDFQAPFDQCFPDDDVQDTAGLSNLLVLLLLVLQVVVLVVVLCVLLVVLLVVCVVCVVVCLLVLLQVLCCQQLVGPDQVCLQPDDPVSNVVSNVVSQVVCLLQQQRDDPVQADSDRSRHGHVSSSVVCSSVVSLLVLLLVVLVVQCCDPVHPSHDPLQVQLQVCCVPPPLQFFKFFKLKDWDQDQVRQVVLCLVQQWDFDPLFIFRDDQLQAAQDDAPLVVLCVVVVHDSPSRGDPVSSVSSSVSDDQACPDPVNVRHTDTDDPLRVVLSSLVSSCVSPVVDDRDDSPDGLVRCLVCVVVDPRMDGLVRPPQVQVSCCQRPQADDDPPGSQWGRGFDDGPSITMTMGTRDSRCVVVVVQADPVRTGDQADPVRHGDPVSVVSVVVSSVVSSDPVSSVVSSLVSVLVFQKEAQHPSSLVVNCVSHPRYHYDPHHDNFFGMDTPPDTDTSVNSSVSSCSNCVVVSVVVVVVVSVVVVDPD

Radius of gyration: 37.65 Å; chains: 1; bounding box: 81×61×102 Å

Sequence (526 aa):
MYVILLLLVIKIQGVKIVNKTNLIKKLAALTLLVSGALTLAACGDKSLSTPYGSLGDTVYLSGDGYSITEKELYEEMRLSSSSVLVEMIEKELFKDELALINASPATYAEDLLKYANEAIFGTSDKETLESMDENTKTQKVLSFIDSFYLVNIEITEADIDTVNFETHNQKVLDYYKLTVAKKIYAKALLAEEVKDKENAAYIDVDKALQTYFASNVQSNYDMSAITIRFVNQNEANATLRRYNIKAYRSQWYELADPRTAVVTGYASEVLADLGIANTGSISDADYVKYYDKYSINPNREPISSADVPMTLDETLVKFLEIYNYIYSYKDQVSTSYTVDTILTDLENLPFTKSYEDFTNTSLRTYIYNTLGTGETDTRFTSSPRLNGSYYYLAFKLEAHNEAVLEWMDEDDKFIVYTETGELTEKALEIYDLVEESKLTSAYIQSKATERFNDAEVVVYDELIKLYLGQNYSNVKLSSKSSKTVVAKVGDLEITVDELFLALEEKLGVSVAIDIAIRETLKASDY